Protein AF-A0A660QNM2-F1 (afdb_monomer_lite)

Structure (mmCIF, N/CA/C/O backbone):
data_AF-A0A660QNM2-F1
#
_entry.id   AF-A0A660QNM2-F1
#
loop_
_atom_site.group_PDB
_atom_site.id
_atom_site.type_symbol
_atom_site.label_atom_id
_atom_site.label_alt_id
_atom_site.label_comp_id
_atom_site.label_asym_id
_atom_site.label_entity_id
_atom_site.label_seq_id
_atom_site.pdbx_PDB_ins_code
_atom_site.Cartn_x
_atom_site.Cartn_y
_atom_site.Cartn_z
_atom_site.occupancy
_atom_site.B_iso_or_equiv
_atom_site.auth_seq_id
_atom_site.auth_comp_id
_atom_site.auth_asym_id
_atom_site.auth_atom_id
_atom_site.pdbx_PDB_model_num
ATOM 1 N N . ILE A 1 1 ? -17.660 -2.982 -2.032 1.00 45.81 1 ILE A N 1
ATOM 2 C CA . ILE A 1 1 ? -18.074 -4.398 -1.867 1.00 45.81 1 ILE A CA 1
ATOM 3 C C . ILE A 1 1 ? -18.982 -4.432 -0.630 1.00 45.81 1 ILE A C 1
ATOM 5 O O . ILE A 1 1 ? -18.980 -3.471 0.123 1.00 45.81 1 ILE A O 1
ATOM 9 N N . GLY A 1 2 ? -19.909 -5.387 -0.517 1.00 53.75 2 GLY A N 1
ATOM 10 C CA . GLY A 1 2 ? -21.224 -5.167 0.119 1.00 53.75 2 GLY A CA 1
ATOM 11 C C . GLY A 1 2 ? -21.308 -4.780 1.607 1.00 53.75 2 GLY A C 1
ATOM 12 O O . GLY A 1 2 ? -22.382 -4.350 1.989 1.00 53.75 2 GLY A O 1
ATOM 13 N N . ASN A 1 3 ? -20.237 -4.861 2.413 1.00 70.81 3 ASN A N 1
ATOM 14 C CA . ASN A 1 3 ? -20.219 -4.457 3.838 1.00 70.81 3 ASN A CA 1
ATOM 15 C C . ASN A 1 3 ? -18.893 -3.761 4.222 1.00 70.81 3 ASN A C 1
ATOM 17 O O . ASN A 1 3 ? -18.271 -4.074 5.240 1.00 70.81 3 ASN A O 1
ATOM 21 N N . ASP A 1 4 ? -18.396 -2.861 3.371 1.00 89.00 4 ASP A N 1
ATOM 22 C CA . ASP A 1 4 ? -17.167 -2.117 3.662 1.00 89.00 4 ASP A CA 1
ATOM 23 C C . ASP A 1 4 ? -17.429 -1.035 4.731 1.00 89.00 4 ASP A C 1
ATOM 25 O O . ASP A 1 4 ? -18.388 -0.267 4.637 1.00 89.00 4 ASP A O 1
ATOM 29 N N . PHE A 1 5 ? -16.544 -0.920 5.719 1.00 96.50 5 PHE A N 1
ATOM 30 C CA . PHE A 1 5 ? -16.591 0.147 6.715 1.00 96.50 5 PHE A CA 1
ATOM 31 C C . PHE A 1 5 ? -16.012 1.431 6.136 1.00 96.50 5 PHE A C 1
ATOM 33 O O . PHE A 1 5 ? -14.869 1.451 5.675 1.00 96.50 5 PHE A O 1
ATOM 40 N N . LYS A 1 6 ? -16.764 2.527 6.205 1.00 97.50 6 LYS A N 1
ATOM 41 C CA . LYS A 1 6 ? -16.318 3.835 5.727 1.00 97.50 6 LYS A CA 1
ATOM 42 C C . LYS A 1 6 ? -15.566 4.577 6.828 1.00 97.50 6 LYS A C 1
ATOM 44 O O . LYS A 1 6 ? -16.158 4.994 7.817 1.00 97.50 6 LYS A O 1
ATOM 49 N N . GLY A 1 7 ? -14.272 4.780 6.622 1.00 97.69 7 GLY A N 1
ATOM 50 C CA . GLY A 1 7 ? -13.380 5.513 7.510 1.00 97.69 7 GLY A CA 1
ATOM 51 C C . GLY A 1 7 ? -13.369 7.009 7.236 1.00 97.69 7 GLY A C 1
ATOM 52 O O . GLY A 1 7 ? -13.113 7.442 6.111 1.00 97.69 7 GLY A O 1
ATOM 53 N N . THR A 1 8 ? -13.573 7.787 8.295 1.00 98.00 8 THR A N 1
ATOM 54 C CA . THR A 1 8 ? -13.431 9.242 8.328 1.00 98.00 8 THR A CA 1
ATOM 55 C C . THR A 1 8 ? -12.187 9.620 9.127 1.00 98.00 8 THR A C 1
ATOM 57 O O . THR A 1 8 ? -12.132 9.378 10.332 1.00 98.00 8 THR A O 1
ATOM 60 N N . PHE A 1 9 ? -11.206 10.245 8.473 1.00 98.44 9 PHE A N 1
ATOM 61 C CA . PHE A 1 9 ? -9.985 10.730 9.121 1.00 98.44 9 PHE A CA 1
ATOM 62 C C . PHE A 1 9 ? -10.179 12.130 9.714 1.00 98.44 9 PHE A C 1
ATOM 64 O O . PHE A 1 9 ? -10.623 13.054 9.024 1.00 98.44 9 PHE A O 1
ATOM 71 N N . TYR A 1 10 ? -9.795 12.289 10.978 1.00 98.25 10 TYR A N 1
ATOM 72 C CA . TYR A 1 10 ? -9.769 13.551 11.705 1.00 98.25 10 TYR A CA 1
ATOM 73 C C . TYR A 1 10 ? -8.334 13.926 12.052 1.00 98.25 10 TYR A C 1
ATOM 75 O O . TYR A 1 10 ? -7.615 13.157 12.690 1.00 98.25 10 TYR A O 1
ATOM 83 N N . ASP A 1 11 ? -7.952 15.149 11.697 1.00 97.25 11 ASP A N 1
ATOM 84 C CA . ASP A 1 11 ? -6.675 15.722 12.094 1.00 97.25 11 ASP A CA 1
ATOM 85 C C . ASP A 1 11 ? -6.870 16.719 13.234 1.00 97.25 11 ASP A C 1
ATOM 87 O O . ASP A 1 11 ? -7.330 17.848 13.032 1.00 97.25 11 ASP A O 1
ATOM 91 N N . LEU A 1 12 ? -6.478 16.321 14.443 1.00 96.44 12 LEU A N 1
ATOM 92 C CA . LEU A 1 12 ? -6.658 17.146 15.633 1.00 96.44 12 LEU A CA 1
ATOM 93 C C . LEU A 1 12 ? -5.603 18.256 15.739 1.00 96.44 12 LEU A C 1
ATOM 95 O O . LEU A 1 12 ? -5.673 19.114 16.625 1.00 96.44 12 LEU A O 1
ATOM 99 N N . LYS A 1 13 ? -4.648 18.281 14.805 1.00 95.25 13 LYS A N 1
ATOM 100 C CA . LYS A 1 13 ? -3.662 19.349 14.627 1.00 95.25 13 LYS A CA 1
ATOM 101 C C . LYS A 1 13 ? -4.210 20.504 13.799 1.00 95.25 13 LYS A C 1
ATOM 103 O O . LYS A 1 13 ? -3.531 21.522 13.671 1.00 95.25 13 LYS A O 1
ATOM 108 N N . ARG A 1 14 ? -5.404 20.377 13.213 1.00 96.12 14 ARG A N 1
ATOM 109 C CA . ARG A 1 14 ? -6.020 21.394 12.353 1.00 96.12 14 ARG A CA 1
ATOM 110 C C . ARG A 1 14 ? -7.446 21.706 12.801 1.00 96.12 14 ARG A C 1
ATOM 112 O O . ARG A 1 14 ? -8.182 20.844 13.273 1.00 96.12 14 ARG A O 1
ATOM 119 N N . ARG A 1 15 ? -7.846 22.966 12.647 1.00 96.06 15 ARG A N 1
ATOM 120 C CA . ARG A 1 15 ? -9.242 23.409 12.763 1.00 96.06 15 ARG A CA 1
ATOM 121 C C . ARG A 1 15 ? -10.049 22.877 11.582 1.00 96.06 15 ARG A C 1
ATOM 123 O O . ARG A 1 15 ? -9.481 22.556 10.545 1.00 96.06 15 ARG A O 1
ATOM 130 N N . SER A 1 16 ? -11.372 22.884 11.690 1.00 96.00 16 SER A N 1
ATOM 131 C CA . SER A 1 16 ? -12.284 22.456 10.618 1.00 96.00 16 SER A CA 1
ATOM 132 C C . SER A 1 16 ? -12.054 23.142 9.262 1.00 96.00 16 SER A C 1
ATOM 134 O O . SER A 1 16 ? -12.320 22.544 8.227 1.00 96.00 16 SER A O 1
ATOM 136 N N . ASN A 1 17 ? -11.502 24.360 9.248 1.00 94.69 17 ASN A N 1
ATOM 137 C CA . ASN A 1 17 ? -11.120 25.083 8.028 1.00 94.69 17 ASN A CA 1
ATOM 138 C C . ASN A 1 17 ? -9.700 24.763 7.508 1.00 94.69 17 ASN A C 1
ATOM 140 O O . ASN A 1 17 ? -9.199 25.467 6.637 1.00 94.69 17 ASN A O 1
ATOM 144 N N . GLY A 1 18 ? -9.024 23.761 8.074 1.00 94.62 18 GLY A N 1
ATOM 145 C CA . GLY A 1 18 ? -7.679 23.322 7.689 1.00 94.62 18 GLY A CA 1
ATOM 146 C C . GLY A 1 18 ? -6.526 24.100 8.329 1.00 94.62 18 GLY A C 1
ATOM 147 O O . GLY A 1 18 ? -5.375 23.694 8.191 1.00 94.62 18 GLY A O 1
ATOM 148 N N . THR A 1 19 ? -6.789 25.187 9.062 1.00 94.88 19 THR A N 1
ATOM 149 C CA . THR A 1 19 ? -5.711 25.979 9.685 1.00 94.88 19 THR A CA 1
ATOM 150 C C . THR A 1 19 ? -5.117 25.277 10.908 1.00 94.88 19 THR A C 1
ATOM 152 O O . THR A 1 19 ? -5.825 24.590 11.646 1.00 94.88 19 THR A O 1
ATOM 155 N N . ARG A 1 20 ? -3.809 25.441 11.149 1.00 92.69 20 ARG A N 1
ATOM 156 C CA . ARG A 1 20 ? -3.091 24.754 12.236 1.00 92.69 20 ARG A CA 1
ATOM 157 C C . ARG A 1 20 ? -3.637 25.135 13.618 1.00 92.69 20 ARG A C 1
ATOM 159 O O . ARG A 1 20 ? -3.839 26.305 13.939 1.00 92.69 20 ARG A O 1
ATOM 166 N N . LEU A 1 21 ? -3.818 24.127 14.461 1.00 87.31 21 LEU A N 1
ATOM 167 C CA . LEU A 1 21 ? -4.203 24.213 15.863 1.00 87.31 21 LEU A CA 1
ATOM 168 C C . LEU A 1 21 ? -2.927 24.012 16.698 1.00 87.31 21 LEU A C 1
ATOM 170 O O . LEU A 1 21 ? -2.511 22.892 16.963 1.00 87.31 21 LEU A O 1
ATOM 174 N N . GLY A 1 22 ? -2.241 25.105 17.045 1.00 74.06 22 GLY A N 1
ATOM 175 C CA . GLY A 1 22 ? -0.913 25.073 17.686 1.00 74.06 22 GLY A CA 1
ATOM 176 C C . GLY A 1 22 ? -0.875 24.615 19.152 1.00 74.06 22 GLY A C 1
ATOM 177 O O . GLY A 1 22 ? 0.167 24.733 19.783 1.00 74.06 22 GLY A O 1
ATOM 178 N N . THR A 1 23 ? -1.993 24.147 19.713 1.00 76.81 23 THR A N 1
ATOM 179 C CA . THR A 1 23 ? -2.152 23.883 21.155 1.00 76.81 23 THR A CA 1
ATOM 180 C C . THR A 1 23 ? -2.656 22.475 21.485 1.00 76.81 23 THR A C 1
ATOM 182 O O . THR A 1 23 ? -2.923 22.188 22.651 1.00 76.81 23 THR A O 1
ATOM 185 N N . THR A 1 24 ? -2.824 21.588 20.498 1.00 89.06 24 THR A N 1
ATOM 186 C CA . THR A 1 24 ? -3.260 20.207 20.770 1.00 89.06 24 THR A CA 1
ATOM 187 C C . THR A 1 24 ? -2.120 19.388 21.375 1.00 89.06 24 THR A C 1
ATOM 189 O O . THR A 1 24 ? -0.986 19.447 20.906 1.00 89.06 24 THR A O 1
ATOM 192 N N . THR A 1 25 ? -2.439 18.605 22.405 1.00 93.94 25 THR A N 1
ATOM 193 C CA . THR A 1 25 ? -1.529 17.690 23.108 1.00 93.94 25 THR A CA 1
ATOM 194 C C . THR A 1 25 ? -2.119 16.273 23.153 1.00 93.94 25 THR A C 1
ATOM 196 O O . THR A 1 25 ? -3.341 16.135 23.002 1.00 93.94 25 THR A O 1
ATOM 199 N N . PRO A 1 26 ? -1.308 15.230 23.416 1.00 93.94 26 PRO A N 1
ATOM 200 C CA . PRO A 1 26 ? -1.796 13.868 23.653 1.00 93.94 26 PRO A CA 1
ATOM 201 C C . PRO A 1 26 ? -2.921 13.813 24.697 1.00 93.94 26 PRO A C 1
ATOM 203 O O . PRO A 1 26 ? -3.991 13.263 24.447 1.00 93.94 26 PRO A O 1
ATOM 206 N N . ASP A 1 27 ? -2.755 14.504 25.830 1.00 93.94 27 ASP A N 1
ATOM 207 C CA . ASP A 1 27 ? -3.776 14.556 26.883 1.00 93.94 27 ASP A CA 1
ATOM 208 C C . ASP A 1 27 ? -5.088 15.197 26.429 1.00 93.94 27 ASP A C 1
ATOM 210 O O . ASP A 1 27 ? -6.175 14.759 26.827 1.00 93.94 27 ASP A O 1
ATOM 214 N N . LYS A 1 28 ? -5.003 16.230 25.585 1.00 94.38 28 LYS A N 1
ATOM 215 C CA . LYS A 1 28 ? -6.186 16.855 24.999 1.00 94.38 28 LYS A CA 1
ATOM 216 C C . LYS A 1 28 ? -6.899 15.899 24.043 1.00 94.38 28 LYS A C 1
ATOM 218 O O . LYS A 1 28 ? -8.125 15.831 24.109 1.00 94.38 28 LYS A O 1
ATOM 223 N N . LEU A 1 29 ? -6.167 15.152 23.213 1.00 95.69 29 LEU A N 1
ATOM 224 C CA . LEU A 1 29 ? -6.761 14.128 22.350 1.00 95.69 29 LEU A CA 1
ATOM 225 C C . LEU A 1 29 ? -7.512 13.094 23.190 1.00 95.69 29 LEU A C 1
ATOM 227 O O . LEU A 1 29 ? -8.697 12.878 22.954 1.00 95.69 29 LEU A O 1
ATOM 231 N N . ILE A 1 30 ? -6.880 12.531 24.224 1.00 96.50 30 ILE A N 1
ATOM 232 C CA . ILE A 1 30 ? -7.523 11.546 25.108 1.00 96.50 30 ILE A CA 1
ATOM 233 C C . ILE A 1 30 ? -8.774 12.126 25.788 1.00 96.50 30 ILE A C 1
ATOM 235 O O . ILE A 1 30 ? -9.809 11.462 25.873 1.00 96.50 30 ILE A O 1
ATOM 239 N N . SER A 1 31 ? -8.723 13.388 26.230 1.00 95.94 31 SER A N 1
ATOM 240 C CA . SER A 1 31 ? -9.889 14.094 26.784 1.00 95.94 31 SER A CA 1
ATOM 241 C C . SER A 1 31 ? -11.030 14.226 25.770 1.00 95.94 31 SER A C 1
ATOM 243 O O . SER A 1 31 ? -12.198 14.031 26.113 1.00 95.94 31 SER A O 1
ATOM 245 N N . ASP A 1 32 ? -10.717 14.535 24.514 1.00 96.81 32 ASP A N 1
ATOM 246 C CA . ASP A 1 32 ? -11.721 14.695 23.466 1.00 96.81 32 ASP A CA 1
ATOM 247 C C . ASP A 1 32 ? -12.283 13.346 22.995 1.00 96.81 32 ASP A C 1
ATOM 249 O O . ASP A 1 32 ? -13.493 13.243 22.788 1.00 96.81 32 ASP A O 1
ATOM 253 N N . VAL A 1 33 ? -11.470 12.285 22.964 1.00 97.88 33 VAL A N 1
ATOM 254 C CA . VAL A 1 33 ? -11.936 10.904 22.745 1.00 97.88 33 VAL A CA 1
ATOM 255 C C . VAL A 1 33 ? -12.873 10.466 23.869 1.00 97.88 33 VAL A C 1
ATOM 257 O O . VAL A 1 33 ? -13.962 9.965 23.595 1.00 97.88 33 VAL A O 1
ATOM 260 N N . ARG A 1 34 ? -12.544 10.745 25.138 1.00 97.62 34 ARG A N 1
ATOM 261 C CA . ARG A 1 34 ? -13.457 10.495 26.267 1.00 97.62 34 ARG A CA 1
ATOM 262 C C . ARG A 1 34 ? -14.798 11.211 26.084 1.00 97.62 34 ARG A C 1
ATOM 264 O O . ARG A 1 34 ? -15.852 10.617 26.321 1.00 97.62 34 ARG A O 1
ATOM 271 N N . LYS A 1 35 ? -14.797 12.482 25.665 1.00 97.44 35 LYS A N 1
ATOM 272 C CA . LYS A 1 35 ? -16.035 13.241 25.387 1.00 97.44 35 LYS A CA 1
ATOM 273 C C . LYS A 1 35 ? -16.818 12.652 24.216 1.00 97.44 35 LYS A C 1
ATOM 275 O O . LYS A 1 35 ? -18.043 12.602 24.279 1.00 97.44 35 LYS A O 1
ATOM 280 N N . PHE A 1 36 ? -16.130 12.218 23.163 1.00 98.25 36 PHE A N 1
ATOM 281 C CA . PHE A 1 36 ? -16.743 11.555 22.015 1.00 98.25 36 PHE A CA 1
ATOM 282 C C . PHE A 1 36 ? -17.436 10.257 22.449 1.00 98.25 36 PHE A C 1
ATOM 284 O O . PHE A 1 36 ? -18.652 10.137 22.284 1.00 98.25 36 PHE A O 1
ATOM 291 N N . VAL A 1 37 ? -16.716 9.359 23.126 1.00 97.50 37 VAL A N 1
ATOM 292 C CA . VAL A 1 37 ? -17.244 8.075 23.612 1.00 97.50 37 VAL A CA 1
ATOM 293 C C . VAL A 1 37 ? -18.408 8.279 24.587 1.00 97.50 37 VAL A C 1
ATOM 295 O O . VAL A 1 37 ? -19.488 7.732 24.373 1.00 97.50 37 VAL A O 1
ATOM 298 N N . SER A 1 38 ? -18.247 9.133 25.606 1.00 96.19 38 SER A N 1
ATOM 299 C CA . SER A 1 38 ? -19.305 9.413 26.600 1.00 96.19 38 SER A CA 1
ATOM 300 C C . SER A 1 38 ? -20.541 10.108 26.023 1.00 96.19 38 SER A C 1
ATOM 302 O O . SER A 1 38 ? -21.614 10.043 26.617 1.00 96.19 38 SER A O 1
ATOM 304 N N . SER A 1 39 ? -20.429 10.745 24.854 1.00 96.69 39 SER A N 1
ATOM 305 C CA . SER A 1 39 ? -21.581 11.324 24.155 1.00 96.69 39 SER A CA 1
ATOM 306 C C . SER A 1 39 ? -22.415 10.306 23.370 1.00 96.69 39 SER A C 1
ATOM 308 O O . SER A 1 39 ? -23.419 10.700 22.773 1.00 96.69 39 SER A O 1
ATOM 310 N N . GLY A 1 40 ? -22.004 9.033 23.356 1.00 96.06 40 GLY A N 1
ATOM 311 C CA . GLY A 1 40 ? -22.559 8.010 22.473 1.00 96.06 40 GLY A CA 1
ATOM 312 C C . GLY A 1 40 ? -22.044 8.148 21.042 1.00 96.06 40 GLY A C 1
ATOM 313 O O . GLY A 1 40 ? -22.830 8.003 20.113 1.00 96.06 40 GLY A O 1
ATOM 314 N N . TRP A 1 41 ? -20.755 8.484 20.887 1.00 97.56 41 TRP A N 1
ATOM 315 C CA . TRP A 1 41 ? -20.051 8.561 19.599 1.00 97.56 41 TRP A CA 1
ATOM 316 C C . TRP A 1 41 ? -20.613 9.634 18.647 1.00 97.56 41 TRP A C 1
ATOM 318 O O . TRP A 1 41 ? -20.589 9.522 17.427 1.00 97.56 41 TRP A O 1
ATOM 328 N N . LYS A 1 42 ? -21.106 10.752 19.199 1.00 97.69 42 LYS A N 1
ATOM 329 C CA . LYS A 1 42 ? -21.613 11.867 18.386 1.00 97.69 42 LYS A CA 1
ATOM 330 C C . LYS A 1 42 ? -20.456 12.584 17.692 1.00 97.69 42 LYS A C 1
ATOM 332 O O . LYS A 1 42 ? -19.686 13.301 18.335 1.00 97.69 42 LYS A O 1
ATOM 337 N N . THR A 1 43 ? -20.392 12.486 16.365 1.00 96.62 43 THR A N 1
ATOM 338 C CA . THR A 1 43 ? -19.362 13.131 15.523 1.00 96.62 43 THR A CA 1
ATOM 339 C C . THR A 1 43 ? -19.304 14.655 15.680 1.00 96.62 43 THR A C 1
ATOM 341 O O . THR A 1 43 ? -18.255 15.262 15.465 1.00 96.62 43 THR A O 1
ATOM 344 N N . SER A 1 44 ? -20.373 15.289 16.176 1.00 97.25 44 SER A N 1
ATOM 345 C CA . SER A 1 44 ? -20.380 16.707 16.561 1.00 97.25 44 SER A CA 1
ATOM 346 C C . SER A 1 44 ? -19.361 17.057 17.659 1.00 97.25 44 SER A C 1
ATOM 348 O O . SER A 1 44 ? -19.073 18.230 17.868 1.00 97.25 44 SER A O 1
ATOM 350 N N . LYS A 1 45 ? -18.813 16.077 18.392 1.00 97.81 45 LYS A N 1
ATOM 351 C CA . LYS A 1 45 ? -17.709 16.296 19.346 1.00 97.81 45 LYS A CA 1
ATOM 352 C C . LYS A 1 45 ? -16.352 16.479 18.669 1.00 97.81 45 LYS A C 1
ATOM 354 O O . LYS A 1 45 ? -15.447 17.016 19.297 1.00 97.81 45 LYS A O 1
ATOM 359 N N . LEU A 1 46 ? -16.233 16.084 17.402 1.00 96.75 46 LEU A N 1
ATOM 360 C CA . LEU A 1 46 ? -15.020 16.212 16.594 1.00 96.75 46 LEU A CA 1
ATOM 361 C C . LEU A 1 46 ? -15.135 17.315 15.528 1.00 96.75 46 LEU A C 1
ATOM 363 O O . LEU A 1 46 ? -14.174 17.575 14.814 1.00 96.75 46 LEU A O 1
ATOM 367 N N . SER A 1 47 ? -16.277 18.007 15.424 1.00 96.31 47 SER A N 1
ATOM 368 C CA . SER A 1 47 ? -16.559 18.959 14.335 1.00 96.31 47 SER A CA 1
ATOM 369 C C . SER A 1 47 ? -15.681 20.213 14.329 1.00 96.31 47 SER A C 1
ATOM 371 O O . SER A 1 47 ? -15.660 20.941 13.339 1.00 96.31 47 SER A O 1
ATOM 373 N N . SER A 1 48 ? -14.982 20.504 15.428 1.00 94.69 48 SER A N 1
ATOM 374 C CA . SER A 1 48 ? -13.998 21.589 15.488 1.00 94.69 48 SER A CA 1
ATOM 375 C C . SER A 1 48 ? -12.690 21.250 14.775 1.00 94.69 48 SER A C 1
ATOM 377 O O . SER A 1 48 ? -11.921 22.162 14.466 1.00 94.69 48 SER A O 1
ATOM 379 N N . TYR A 1 49 ? -12.425 19.963 14.550 1.00 97.31 49 TYR A N 1
ATOM 380 C CA . TYR A 1 49 ? -11.208 19.474 13.918 1.00 97.31 49 TYR A CA 1
ATOM 381 C C . TYR A 1 49 ? -11.372 19.340 12.412 1.00 97.31 49 TYR A C 1
ATOM 383 O O . TYR A 1 49 ? -12.485 19.232 11.890 1.00 97.31 49 TYR A O 1
ATOM 391 N N . TYR A 1 50 ? -10.246 19.377 11.709 1.00 97.88 50 TYR A N 1
ATOM 392 C CA . TYR A 1 50 ? -10.230 19.090 10.285 1.00 97.88 50 TYR A CA 1
ATOM 393 C C . TYR A 1 50 ? -10.648 17.640 10.040 1.00 97.88 50 TYR A C 1
ATOM 395 O O . TYR A 1 50 ? -10.207 16.726 10.737 1.00 97.88 50 TYR A O 1
ATOM 403 N N . ARG A 1 51 ? -11.472 17.447 9.014 1.00 97.62 51 ARG A N 1
ATOM 404 C CA . ARG A 1 51 ? -11.894 16.144 8.515 1.00 97.62 51 ARG A CA 1
ATOM 405 C C . ARG A 1 51 ? -11.402 16.010 7.083 1.00 97.62 51 ARG A C 1
ATOM 407 O O . ARG A 1 51 ? -11.699 16.894 6.278 1.00 97.62 51 ARG A O 1
ATOM 414 N N . SER A 1 52 ? -10.700 14.923 6.768 1.00 97.25 52 SER A N 1
ATOM 415 C CA . SER A 1 52 ? -10.270 14.679 5.389 1.00 97.25 52 SER A CA 1
ATOM 416 C C . SER A 1 52 ? -11.475 14.581 4.455 1.00 97.25 52 SER A C 1
ATOM 418 O O . SER A 1 52 ? -12.535 14.066 4.821 1.00 97.25 52 SER A O 1
ATOM 420 N N . ILE A 1 53 ? -11.309 15.082 3.232 1.00 95.44 53 ILE A N 1
ATOM 421 C CA . ILE A 1 53 ? -12.289 14.891 2.157 1.00 95.44 53 ILE A CA 1
ATOM 422 C C . ILE A 1 53 ? -12.251 13.461 1.606 1.00 95.44 53 ILE A C 1
ATOM 424 O O . ILE A 1 53 ? -13.241 12.986 1.047 1.00 95.44 53 ILE A O 1
ATOM 428 N N . ASN A 1 54 ? -11.117 12.775 1.763 1.00 96.62 54 ASN A N 1
ATOM 429 C CA . ASN A 1 54 ? -10.948 11.399 1.332 1.00 96.62 54 ASN A CA 1
ATOM 430 C C . ASN A 1 54 ? -11.485 10.462 2.413 1.00 96.62 54 ASN A C 1
ATOM 432 O O . ASN A 1 54 ? -11.342 10.716 3.607 1.00 96.62 54 ASN A O 1
ATOM 436 N N . ASN A 1 55 ? -12.086 9.359 1.981 1.00 93.81 55 ASN A N 1
ATOM 437 C CA . ASN A 1 55 ? -12.499 8.277 2.866 1.00 93.81 55 ASN A CA 1
ATOM 438 C C . ASN A 1 55 ? -11.712 7.025 2.490 1.00 93.81 55 ASN A C 1
ATOM 440 O O . ASN A 1 55 ? -11.423 6.813 1.310 1.00 93.81 55 ASN A O 1
ATOM 444 N N . LEU A 1 56 ? -11.413 6.195 3.483 1.00 93.88 56 LEU A N 1
ATOM 445 C CA . LEU A 1 56 ? -10.842 4.870 3.280 1.00 93.88 56 LEU A CA 1
ATOM 446 C C . LEU A 1 56 ? -11.909 3.833 3.604 1.00 93.88 56 LEU A C 1
ATOM 448 O O . LEU A 1 56 ? -12.587 3.954 4.619 1.00 93.88 56 LEU A O 1
ATOM 452 N N . TYR A 1 57 ? -12.061 2.828 2.753 1.00 94.69 57 TYR A N 1
ATOM 453 C CA . TYR A 1 57 ? -12.979 1.723 2.998 1.00 94.69 57 TYR A CA 1
ATOM 454 C C . TYR A 1 57 ? -12.190 0.525 3.515 1.00 94.69 57 TYR A C 1
ATOM 456 O O . TYR A 1 57 ? -11.189 0.143 2.908 1.00 94.69 57 TYR A O 1
ATOM 464 N N . ALA A 1 58 ? -12.618 -0.037 4.641 1.00 94.06 58 ALA A N 1
ATOM 465 C CA . ALA A 1 58 ? -11.946 -1.146 5.301 1.00 94.06 58 ALA A CA 1
ATOM 466 C C . ALA A 1 58 ? -12.876 -2.355 5.408 1.00 94.06 58 ALA A C 1
ATOM 468 O O . ALA A 1 58 ? -14.044 -2.232 5.764 1.00 94.06 58 ALA A O 1
ATOM 469 N N . THR A 1 59 ? -12.337 -3.535 5.125 1.00 93.88 59 THR A N 1
ATOM 470 C CA . THR A 1 59 ? -13.029 -4.813 5.339 1.00 93.88 59 THR A CA 1
ATOM 471 C C . THR A 1 59 ? -12.491 -5.570 6.541 1.00 93.88 59 THR A C 1
ATOM 473 O O . THR A 1 59 ? -13.101 -6.541 6.954 1.00 93.88 59 THR A O 1
ATOM 476 N N . HIS A 1 60 ? -11.361 -5.137 7.099 1.00 94.00 60 HIS A N 1
ATOM 477 C CA . HIS A 1 60 ? -10.691 -5.712 8.260 1.00 94.00 60 HIS A CA 1
ATOM 478 C C . HIS A 1 60 ? -9.958 -4.596 9.014 1.00 94.00 60 HIS A C 1
ATOM 480 O O . HIS A 1 60 ? -9.654 -3.547 8.443 1.00 94.00 60 HIS A O 1
ATOM 486 N N . PHE A 1 61 ? -9.640 -4.837 10.285 1.00 94.75 61 PHE A N 1
ATOM 487 C CA . PHE A 1 61 ? -8.927 -3.882 11.136 1.00 94.75 61 PHE A CA 1
ATOM 488 C C . PHE A 1 61 ? -7.685 -4.550 11.711 1.00 94.75 61 PHE A C 1
ATOM 490 O O . PHE A 1 61 ? -7.695 -5.029 12.839 1.00 94.75 61 PHE A O 1
ATOM 497 N N . THR A 1 62 ? -6.629 -4.691 10.911 1.00 92.38 62 THR A N 1
ATOM 498 C CA . THR A 1 62 ? -5.343 -5.234 11.373 1.00 92.38 62 THR A CA 1
ATOM 499 C C . THR A 1 62 ? -4.209 -4.627 10.566 1.00 92.38 62 THR A C 1
ATOM 501 O O . THR A 1 62 ? -4.118 -4.866 9.366 1.00 92.38 62 THR A O 1
ATOM 504 N N . THR A 1 63 ? -3.344 -3.850 11.213 1.00 88.44 63 THR A N 1
ATOM 505 C CA . THR A 1 63 ? -2.205 -3.193 10.550 1.00 88.44 63 THR A CA 1
ATOM 506 C C . THR A 1 63 ? -0.872 -3.888 10.798 1.00 88.44 63 THR A C 1
ATOM 508 O O . THR A 1 63 ? 0.061 -3.687 10.026 1.00 88.44 63 THR A O 1
ATOM 511 N N . GLY A 1 64 ? -0.757 -4.674 11.875 1.00 84.94 64 GLY A N 1
ATOM 512 C CA . GLY A 1 64 ? 0.550 -4.968 12.469 1.00 84.94 64 GLY A CA 1
ATOM 513 C C . GLY A 1 64 ? 1.172 -3.697 13.058 1.00 84.94 64 GLY A C 1
ATOM 514 O O . GLY A 1 64 ? 0.450 -2.734 13.336 1.00 84.94 64 GLY A O 1
ATOM 515 N N . VAL A 1 65 ? 2.489 -3.676 13.252 1.00 86.88 65 VAL A N 1
ATOM 516 C CA . VAL A 1 65 ? 3.209 -2.489 13.735 1.00 86.88 65 VAL A CA 1
ATOM 517 C C . VAL A 1 65 ? 3.780 -1.729 12.535 1.00 86.88 65 VAL A C 1
ATOM 519 O O . VAL A 1 65 ? 4.633 -2.235 11.806 1.00 86.88 65 VAL A O 1
ATOM 522 N N . ILE A 1 66 ? 3.282 -0.515 12.303 1.00 88.25 66 ILE A N 1
ATOM 523 C CA . ILE A 1 66 ? 3.634 0.327 11.147 1.00 88.25 66 ILE A CA 1
ATOM 524 C C . ILE A 1 66 ? 3.973 1.749 11.595 1.00 88.25 66 ILE A C 1
ATOM 526 O O . ILE A 1 66 ? 3.521 2.158 12.656 1.00 88.25 66 ILE A O 1
ATOM 530 N N . PRO A 1 67 ? 4.699 2.556 10.807 1.00 89.25 67 PRO A N 1
ATOM 531 C CA . PRO A 1 67 ? 4.823 3.979 11.100 1.00 89.25 67 PRO A CA 1
ATOM 532 C C . PRO A 1 67 ? 3.463 4.681 11.108 1.00 89.25 67 PRO A C 1
ATOM 534 O O . PRO A 1 67 ? 2.680 4.571 10.162 1.00 89.25 67 PRO A O 1
ATOM 537 N N . SER A 1 68 ? 3.202 5.460 12.151 1.00 92.38 68 SER A N 1
ATOM 538 C CA . SER A 1 68 ? 1.938 6.177 12.352 1.00 92.38 68 SER A CA 1
ATOM 539 C C . SER A 1 68 ? 1.586 7.148 11.216 1.00 92.38 68 SER A C 1
ATOM 541 O O . SER A 1 68 ? 0.411 7.362 10.910 1.00 92.38 68 SER A O 1
ATOM 543 N N . VAL A 1 69 ? 2.594 7.692 10.522 1.00 92.38 69 VAL A N 1
ATOM 544 C CA . VAL A 1 69 ? 2.422 8.577 9.355 1.00 92.38 69 VAL A CA 1
ATOM 545 C C . VAL A 1 69 ? 1.707 7.901 8.179 1.00 92.38 69 VAL A C 1
ATOM 547 O O . VAL A 1 69 ? 1.140 8.575 7.321 1.00 92.38 69 VAL A O 1
ATOM 550 N N . HIS A 1 70 ? 1.651 6.570 8.140 1.00 92.06 70 HIS A N 1
ATOM 551 C CA . HIS A 1 70 ? 0.924 5.871 7.085 1.00 92.06 70 HIS A CA 1
ATOM 552 C C . HIS A 1 70 ? -0.572 6.182 7.100 1.00 92.06 70 HIS A C 1
ATOM 554 O O . HIS A 1 70 ? -1.174 6.253 6.029 1.00 92.06 70 HIS A O 1
ATOM 560 N N . ALA A 1 71 ? -1.163 6.429 8.275 1.00 93.94 71 ALA A N 1
ATOM 561 C CA . ALA A 1 71 ? -2.572 6.787 8.383 1.00 93.94 71 ALA A CA 1
ATOM 562 C C . ALA A 1 71 ? -2.905 8.065 7.585 1.00 93.94 71 ALA A C 1
ATOM 564 O O . ALA A 1 71 ? -3.677 7.963 6.634 1.00 93.94 71 ALA A O 1
ATOM 565 N N . PRO A 1 72 ? -2.319 9.251 7.846 1.00 94.81 72 PRO A N 1
ATOM 566 C CA . PRO A 1 72 ? -2.600 10.423 7.016 1.00 94.81 72 PRO A CA 1
ATOM 567 C C . PRO A 1 72 ? -2.270 10.204 5.528 1.00 94.81 72 PRO A C 1
ATOM 569 O O . PRO A 1 72 ? -3.038 10.635 4.666 1.00 94.81 72 PRO A O 1
ATOM 572 N N . MET A 1 73 ? -1.204 9.464 5.203 1.00 92.94 73 MET A N 1
ATOM 573 C CA . MET A 1 73 ? -0.815 9.202 3.812 1.00 92.94 73 MET A CA 1
ATOM 574 C C . MET A 1 73 ? -1.874 8.434 3.008 1.00 92.94 73 MET A C 1
ATOM 576 O O . MET A 1 73 ? -2.145 8.807 1.865 1.00 92.94 73 MET A O 1
ATOM 580 N N . VAL A 1 74 ? -2.505 7.397 3.575 1.00 93.19 74 VAL A N 1
ATOM 581 C CA . VAL A 1 74 ? -3.557 6.638 2.862 1.00 93.19 74 VAL A CA 1
ATOM 582 C C . VAL A 1 74 ? -4.836 7.457 2.665 1.00 93.19 74 VAL A C 1
ATOM 584 O O . VAL A 1 74 ? -5.570 7.239 1.702 1.00 93.19 74 VAL A O 1
ATOM 587 N N . PHE A 1 75 ? -5.054 8.468 3.509 1.00 95.88 75 PHE A N 1
ATOM 588 C CA . PHE A 1 75 ? -6.091 9.488 3.332 1.00 95.88 75 PHE A CA 1
ATOM 589 C C . PHE A 1 75 ? -5.645 10.663 2.439 1.00 95.88 75 PHE A C 1
ATOM 591 O O . PHE A 1 75 ? -6.403 11.614 2.247 1.00 95.88 75 PHE A O 1
ATOM 598 N N . LYS A 1 76 ? -4.447 10.587 1.838 1.00 94.56 76 LYS A N 1
ATOM 599 C CA . LYS A 1 76 ? -3.832 11.624 0.987 1.00 94.56 76 LYS A CA 1
ATOM 600 C C . LYS A 1 76 ? -3.700 12.979 1.690 1.00 94.56 76 LYS A C 1
ATOM 602 O O . LYS A 1 76 ? -3.816 14.027 1.057 1.00 94.56 76 LYS A O 1
ATOM 607 N N . GLU A 1 77 ? -3.478 12.952 2.998 1.00 94.31 77 GLU A N 1
ATOM 608 C CA . GLU A 1 77 ? -3.230 14.135 3.810 1.00 94.31 77 GLU A CA 1
ATOM 609 C C . GLU A 1 77 ? -1.724 14.351 3.970 1.00 94.31 77 GLU A C 1
ATOM 611 O O . GLU A 1 77 ? -0.991 13.440 4.352 1.00 94.31 77 GLU A O 1
ATOM 616 N N . ASP A 1 78 ? -1.270 15.575 3.704 1.00 90.75 78 ASP A N 1
ATOM 617 C CA . ASP A 1 78 ? 0.117 15.989 3.926 1.00 90.75 78 ASP A CA 1
ATOM 618 C C . ASP A 1 78 ? 0.268 16.524 5.355 1.00 90.75 78 ASP A C 1
ATOM 620 O O . ASP A 1 78 ? 0.209 17.724 5.632 1.00 90.75 78 ASP A O 1
ATOM 624 N N . THR A 1 79 ? 0.320 15.596 6.306 1.00 92.00 79 THR A N 1
ATOM 625 C CA . THR A 1 79 ? 0.501 15.896 7.723 1.00 92.00 79 THR A CA 1
ATOM 626 C C . THR A 1 79 ? 1.230 14.750 8.407 1.00 92.00 79 THR A C 1
ATOM 628 O O . THR A 1 79 ? 1.153 13.606 7.960 1.00 92.00 79 THR A O 1
ATOM 631 N N . GLY A 1 80 ? 1.942 15.040 9.492 1.00 91.62 80 GLY A N 1
ATOM 632 C CA . GLY A 1 80 ? 2.679 13.999 10.191 1.00 91.62 80 GLY A CA 1
ATOM 633 C C . GLY A 1 80 ? 1.808 13.083 11.050 1.00 91.62 80 GLY A C 1
ATOM 634 O O . GLY A 1 80 ? 0.610 13.314 11.259 1.00 91.62 80 GLY A O 1
ATOM 635 N N . GLY A 1 81 ? 2.446 12.016 11.529 1.00 93.62 81 GLY A N 1
ATOM 636 C CA . GLY A 1 81 ? 1.807 10.818 12.074 1.00 93.62 81 GLY A CA 1
ATOM 637 C C . GLY A 1 81 ? 1.227 10.912 13.481 1.00 93.62 81 GLY A C 1
ATOM 638 O O . GLY A 1 81 ? 0.836 9.886 14.004 1.00 93.62 81 GLY A O 1
ATOM 639 N N . TRP A 1 82 ? 1.119 12.087 14.098 1.00 94.38 82 TRP A N 1
ATOM 640 C CA . TRP A 1 82 ? 0.619 12.226 15.473 1.00 94.38 82 TRP A CA 1
ATOM 641 C C . TRP A 1 82 ? -0.735 12.943 15.536 1.00 94.38 82 TRP A C 1
ATOM 643 O O . TRP A 1 82 ? -1.123 13.657 14.602 1.00 94.38 82 TRP A O 1
ATOM 653 N N . LEU A 1 83 ? -1.442 12.797 16.660 1.00 96.44 83 LEU A N 1
ATOM 654 C CA . LEU A 1 83 ? -2.716 13.462 16.963 1.00 96.44 83 LEU A CA 1
ATOM 655 C C . LEU A 1 83 ? -3.771 13.336 15.855 1.00 96.44 83 LEU A C 1
ATOM 657 O O . LEU A 1 83 ? -4.305 14.336 15.356 1.00 96.44 83 LEU A O 1
ATOM 661 N N . TRP A 1 84 ? -4.087 12.104 15.475 1.00 97.31 84 TRP A N 1
ATOM 662 C CA . TRP A 1 84 ? -5.148 11.813 14.515 1.00 97.31 84 TRP A CA 1
ATOM 663 C C . TRP A 1 84 ? -6.099 10.739 15.038 1.00 97.31 84 TRP A C 1
ATOM 665 O O . TRP A 1 84 ? -5.759 9.940 15.908 1.00 97.31 84 TRP A O 1
ATOM 675 N N . LEU A 1 85 ? -7.317 10.745 14.499 1.00 98.19 85 LEU A N 1
ATOM 676 C CA . LEU A 1 85 ? -8.326 9.714 14.729 1.00 98.19 85 LEU A CA 1
ATOM 677 C C . LEU A 1 85 ? -8.886 9.253 13.388 1.00 98.19 85 LEU A C 1
ATOM 679 O O . LEU A 1 85 ? -9.046 10.057 12.471 1.00 98.19 85 LEU A O 1
ATOM 683 N N . VAL A 1 86 ? -9.266 7.985 13.298 1.00 98.31 86 VAL A N 1
ATOM 684 C CA . VAL A 1 86 ? -10.114 7.484 12.219 1.00 98.31 86 VAL A CA 1
ATOM 685 C C . VAL A 1 86 ? -11.347 6.837 12.820 1.00 98.31 86 VAL A C 1
ATOM 687 O O . VAL A 1 86 ? -11.241 5.923 13.636 1.00 98.31 86 VAL A O 1
ATOM 690 N N . HIS A 1 87 ? -12.513 7.328 12.411 1.00 98.50 87 HIS A N 1
ATOM 691 C CA . HIS A 1 87 ? -13.808 6.781 12.788 1.00 98.50 87 HIS A CA 1
ATOM 692 C C . HIS A 1 87 ? -14.387 5.997 11.615 1.00 98.50 87 HIS A C 1
ATOM 694 O O . HIS A 1 87 ? -14.683 6.585 10.574 1.00 98.50 87 HIS A O 1
ATOM 700 N N . TYR A 1 88 ? -14.502 4.684 11.767 1.00 98.44 88 TYR A N 1
ATOM 701 C CA . TYR A 1 88 ? -15.098 3.792 10.783 1.00 98.44 88 TYR A CA 1
ATOM 702 C C . TYR A 1 88 ? -16.535 3.477 11.159 1.00 98.44 88 TYR A C 1
ATOM 704 O O . TYR A 1 88 ? -16.782 3.061 12.284 1.00 98.44 88 TYR A O 1
ATOM 712 N N . GLU A 1 89 ? -17.445 3.614 10.202 1.00 98.19 89 GLU A N 1
ATOM 713 C CA . GLU A 1 89 ? -18.868 3.297 10.348 1.00 98.19 89 GLU A CA 1
ATOM 714 C C . GLU A 1 89 ? -19.251 2.243 9.301 1.00 98.19 89 GLU A C 1
ATOM 716 O O . GLU A 1 89 ? -18.872 2.355 8.129 1.00 98.19 89 GLU A O 1
ATOM 721 N N . GLY A 1 90 ? -19.976 1.208 9.714 1.00 96.62 90 GLY A N 1
ATOM 722 C CA . GLY A 1 90 ? -20.394 0.114 8.845 1.00 96.62 90 GLY A CA 1
ATOM 723 C C . GLY A 1 90 ? -21.420 -0.794 9.513 1.00 96.62 90 GLY A C 1
ATOM 724 O O . GLY A 1 90 ? -21.968 -0.471 10.567 1.00 96.62 90 GLY A O 1
ATOM 725 N N . GLN A 1 91 ? -21.676 -1.939 8.886 1.00 95.88 91 GLN A N 1
ATOM 726 C CA . GLN A 1 91 ? -22.605 -2.942 9.396 1.00 95.88 91 GLN A CA 1
ATOM 727 C C . GLN A 1 91 ? -21.878 -4.240 9.728 1.00 95.88 91 GLN A C 1
ATOM 729 O O . GLN A 1 91 ? -20.956 -4.670 9.034 1.00 95.88 91 GLN A O 1
ATOM 734 N N . LEU A 1 92 ? -22.328 -4.861 10.808 1.00 96.62 92 LEU A N 1
ATOM 735 C CA . LEU A 1 92 ? -21.901 -6.155 11.296 1.00 96.62 92 LEU A CA 1
ATOM 736 C C . LEU A 1 92 ? -23.058 -7.133 11.103 1.00 96.62 92 LEU A C 1
ATOM 738 O O . LEU A 1 92 ? -24.100 -7.007 11.743 1.00 96.62 92 LEU A O 1
ATOM 742 N N . VAL A 1 93 ? -22.870 -8.109 10.224 1.00 95.81 93 VAL A N 1
ATOM 743 C CA . VAL A 1 93 ? -23.880 -9.120 9.903 1.00 95.81 93 VAL A CA 1
ATOM 744 C C . VAL A 1 93 ? -23.195 -10.446 9.599 1.00 95.81 93 VAL A C 1
ATOM 746 O O . VAL A 1 93 ? -22.028 -10.472 9.210 1.00 95.81 93 VAL A O 1
ATOM 749 N N . HIS A 1 94 ? -23.906 -11.550 9.779 1.00 95.31 94 HIS A N 1
ATOM 750 C CA . HIS A 1 94 ? -23.436 -12.883 9.429 1.00 95.31 94 HIS A CA 1
ATOM 751 C C . HIS A 1 94 ? -24.595 -13.689 8.827 1.00 95.31 94 HIS A C 1
ATOM 753 O O . HIS A 1 94 ? -25.745 -13.497 9.221 1.00 95.31 94 HIS A O 1
ATOM 759 N N . MET A 1 95 ? -24.312 -14.565 7.857 1.00 92.31 95 MET A N 1
ATOM 760 C CA . MET A 1 95 ? -25.340 -15.399 7.207 1.00 92.31 95 MET A CA 1
ATOM 761 C C . MET A 1 95 ? -26.062 -16.317 8.191 1.00 92.31 95 MET A C 1
ATOM 763 O O . MET A 1 95 ? -27.253 -16.569 8.052 1.00 92.31 95 MET A O 1
ATOM 767 N N . GLU A 1 96 ? -25.321 -16.821 9.170 1.00 93.94 96 GLU A N 1
ATOM 768 C CA . GLU A 1 96 ? -25.802 -17.747 10.189 1.00 93.94 96 GLU A CA 1
ATOM 769 C C . GLU A 1 96 ? -25.826 -17.067 11.557 1.00 93.94 96 GLU A C 1
ATOM 771 O O . GLU A 1 96 ? -25.089 -16.107 11.795 1.00 93.94 96 GLU A O 1
ATOM 776 N N . GLY A 1 97 ? -26.640 -17.593 12.470 1.00 96.06 97 GLY A N 1
ATOM 777 C CA . GLY A 1 97 ? -26.652 -17.134 13.853 1.00 96.06 97 GLY A CA 1
ATOM 778 C C . GLY A 1 97 ? -25.304 -17.429 14.502 1.00 96.06 97 GLY A C 1
ATOM 779 O O . GLY A 1 97 ? -24.803 -18.549 14.409 1.00 96.06 97 GLY A O 1
ATOM 780 N N . ILE A 1 98 ? -24.701 -16.428 15.138 1.00 97.62 98 ILE A N 1
ATOM 781 C CA . ILE A 1 98 ? -23.361 -16.556 15.715 1.00 97.62 98 ILE A CA 1
ATOM 782 C C . ILE A 1 98 ? -23.258 -15.776 17.020 1.00 97.62 98 ILE A C 1
ATOM 784 O O . ILE A 1 98 ? -23.686 -14.625 17.104 1.00 97.62 98 ILE A O 1
ATOM 788 N N . THR A 1 99 ? -22.635 -16.392 18.026 1.00 98.25 99 THR A N 1
ATOM 789 C CA . THR A 1 99 ? -22.192 -15.696 19.237 1.00 98.25 99 THR A CA 1
ATOM 790 C C . THR A 1 99 ? -20.674 -15.652 19.258 1.00 98.25 99 THR A C 1
ATOM 792 O O . THR A 1 99 ? -20.003 -16.682 19.190 1.00 98.25 99 THR A O 1
ATOM 795 N N . PHE A 1 100 ? -20.120 -14.449 19.335 1.00 97.56 100 PHE A N 1
ATOM 796 C CA . PHE A 1 100 ? -18.684 -14.213 19.251 1.00 97.56 100 PHE A CA 1
ATOM 797 C C . PHE A 1 100 ? -18.284 -13.005 20.104 1.00 97.56 100 PHE A C 1
ATOM 799 O O . PHE A 1 100 ? -19.136 -12.262 20.589 1.00 97.56 100 PHE A O 1
ATOM 806 N N . ARG A 1 101 ? -16.987 -12.795 20.307 1.00 96.38 101 ARG A N 1
ATOM 807 C CA . ARG A 1 101 ? -16.445 -11.574 20.906 1.00 96.38 101 ARG A CA 1
ATOM 808 C C . ARG A 1 101 ? -15.178 -11.144 20.195 1.00 96.38 101 ARG A C 1
ATOM 810 O O . ARG A 1 101 ? -14.472 -11.953 19.590 1.00 96.38 101 ARG A O 1
ATOM 817 N N . PHE A 1 102 ? -14.883 -9.859 20.303 1.00 96.31 102 PHE A N 1
ATOM 818 C CA . PHE A 1 102 ? -13.659 -9.306 19.755 1.00 96.31 102 PHE A CA 1
ATOM 819 C C . PHE A 1 102 ? -12.486 -9.481 20.709 1.00 96.31 102 PHE A C 1
ATOM 821 O O . PHE A 1 102 ? -12.614 -9.290 21.920 1.00 96.31 102 PHE A O 1
ATOM 828 N N . TRP A 1 103 ? -11.329 -9.771 20.133 1.00 94.50 103 TRP A N 1
ATOM 829 C CA . TRP A 1 103 ? -10.035 -9.522 20.748 1.00 94.50 103 TRP A CA 1
ATOM 830 C C . TRP A 1 103 ? -9.387 -8.365 20.016 1.00 94.50 103 TRP A C 1
ATOM 832 O O . TRP A 1 103 ? -9.520 -8.267 18.800 1.00 94.50 103 TRP A O 1
ATOM 842 N N . GLY A 1 104 ? -8.668 -7.501 20.715 1.00 94.12 104 GLY A N 1
ATOM 843 C CA . GLY A 1 104 ? -7.940 -6.461 20.011 1.00 94.12 104 GLY A CA 1
ATOM 844 C C . GLY A 1 104 ? -6.793 -5.848 20.772 1.00 94.12 104 GLY A C 1
ATOM 845 O O . GLY A 1 104 ? -6.604 -6.101 21.961 1.00 94.12 104 GLY A O 1
ATOM 846 N N . SER A 1 105 ? -6.038 -5.037 20.049 1.00 93.00 105 SER A N 1
ATOM 847 C CA . SER A 1 105 ? -4.932 -4.230 20.545 1.00 93.00 105 SER A CA 1
ATOM 848 C C . SER A 1 105 ? -4.907 -2.900 19.803 1.00 93.00 105 SER A C 1
ATOM 850 O O . SER A 1 105 ? -5.198 -2.849 18.611 1.00 93.00 105 SER A O 1
ATOM 852 N N . GLY A 1 106 ? -4.578 -1.830 20.516 1.00 94.06 106 GLY A N 1
ATOM 853 C CA . GLY A 1 106 ? -4.444 -0.484 19.985 1.00 94.06 106 GLY A CA 1
ATOM 854 C C . GLY A 1 106 ? -3.279 0.223 20.662 1.00 94.06 106 GLY A C 1
ATOM 855 O O . GLY A 1 106 ? -3.305 0.427 21.872 1.00 94.06 106 GLY A O 1
ATOM 856 N N . ASP A 1 107 ? -2.286 0.599 19.872 1.00 92.38 107 ASP A N 1
ATOM 857 C CA . ASP A 1 107 ? -1.195 1.498 20.241 1.00 92.38 107 ASP A CA 1
ATOM 858 C C . ASP A 1 107 ? -1.280 2.654 19.232 1.00 92.38 107 ASP A C 1
ATOM 860 O O . ASP A 1 107 ? -0.871 2.483 18.084 1.00 92.38 107 ASP A O 1
ATOM 864 N N . ASP A 1 108 ? -1.989 3.748 19.538 1.00 94.06 108 ASP A N 1
ATOM 865 C CA . ASP A 1 108 ? -2.495 4.114 20.878 1.00 94.06 108 ASP A CA 1
ATOM 866 C C . ASP A 1 108 ? -3.970 3.798 21.183 1.00 94.06 108 ASP A C 1
ATOM 868 O O . ASP A 1 108 ? -4.319 3.454 22.318 1.00 94.06 108 ASP A O 1
ATOM 872 N N . ILE A 1 109 ? -4.876 3.987 20.220 1.00 96.62 109 ILE A N 1
ATOM 873 C CA . ILE A 1 109 ? -6.328 3.983 20.465 1.00 96.62 109 ILE A CA 1
ATOM 874 C C . ILE A 1 109 ? -7.009 2.952 19.582 1.00 96.62 109 ILE A C 1
ATOM 876 O O . ILE A 1 109 ? -6.864 2.982 18.362 1.00 96.62 109 ILE A O 1
ATOM 880 N N . MET A 1 110 ? -7.831 2.102 20.201 1.00 96.88 110 MET A N 1
ATOM 881 C CA . MET A 1 110 ? -8.752 1.213 19.501 1.00 96.88 110 MET A CA 1
ATOM 882 C C . MET A 1 110 ? -10.007 0.963 20.341 1.00 96.88 110 MET A C 1
ATOM 884 O O . MET A 1 110 ? -9.930 0.421 21.443 1.00 96.88 110 MET A O 1
ATOM 888 N N . LEU A 1 111 ? -11.179 1.333 19.829 1.00 97.62 111 LEU A N 1
ATOM 889 C CA . LEU A 1 111 ? -12.472 1.028 20.449 1.00 97.62 111 LEU A CA 1
ATOM 890 C C . LEU A 1 111 ? -13.447 0.478 19.415 1.00 97.62 111 LEU A C 1
ATOM 892 O O . LEU A 1 111 ? -13.403 0.871 18.252 1.00 97.62 111 LEU A O 1
ATOM 896 N N . VAL A 1 112 ? -14.366 -0.375 19.866 1.00 98.25 112 VAL A N 1
ATOM 897 C CA . VAL A 1 112 ? -15.453 -0.914 19.042 1.00 98.25 112 VAL A CA 1
ATOM 898 C C . VAL A 1 112 ? -16.786 -0.675 19.730 1.00 98.25 112 VAL A C 1
ATOM 900 O O . VAL A 1 112 ? -16.946 -0.948 20.926 1.00 98.25 112 VAL A O 1
ATOM 903 N N . ARG A 1 113 ? -17.758 -0.198 18.958 1.00 97.81 113 ARG A N 1
ATOM 904 C CA . ARG A 1 113 ? -19.153 -0.042 19.357 1.00 97.81 113 ARG A CA 1
ATOM 905 C C . ARG A 1 113 ? -20.034 -0.854 18.421 1.00 97.81 113 ARG A C 1
ATOM 907 O O . ARG A 1 113 ? -19.837 -0.823 17.215 1.00 97.81 113 ARG A O 1
ATOM 914 N N . VAL A 1 114 ? -20.990 -1.581 18.986 1.00 98.19 114 VAL A N 1
ATOM 915 C CA . VAL A 1 114 ? -21.981 -2.369 18.247 1.00 98.19 114 VAL A CA 1
ATOM 916 C C . VAL A 1 114 ? -23.361 -2.025 18.780 1.00 98.19 114 VAL A C 1
ATOM 918 O O . VAL A 1 114 ? -23.578 -2.022 19.993 1.00 98.19 114 VAL A O 1
ATOM 921 N N . ASN A 1 115 ? -24.278 -1.697 17.871 1.00 97.31 115 ASN A N 1
ATOM 922 C CA . ASN A 1 115 ? -25.667 -1.339 18.150 1.00 97.31 115 ASN A CA 1
ATOM 923 C C . ASN A 1 115 ? -25.812 -0.376 19.342 1.00 97.31 115 ASN A C 1
ATOM 925 O O . ASN A 1 115 ? -26.527 -0.613 20.316 1.00 97.31 115 ASN A O 1
ATOM 929 N N . GLY A 1 116 ? -25.032 0.700 19.314 1.00 96.19 116 GLY A N 1
ATOM 930 C CA . GLY A 1 116 ? -25.104 1.731 20.333 1.00 96.19 116 GLY A CA 1
ATOM 931 C C . GLY A 1 116 ? -24.270 1.491 21.599 1.00 96.19 116 GLY A C 1
ATOM 932 O O . GLY A 1 116 ? -24.057 2.449 22.351 1.00 96.19 116 GLY A O 1
ATOM 933 N N . LYS A 1 117 ? -23.739 0.282 21.815 1.00 94.81 117 LYS A N 1
ATOM 934 C CA . LYS A 1 117 ? -22.983 -0.111 23.014 1.00 94.81 117 LYS A CA 1
ATOM 935 C C . LYS A 1 117 ? -21.495 -0.288 22.700 1.00 94.81 117 LYS A C 1
ATOM 937 O O . LYS A 1 117 ? -21.142 -1.004 21.771 1.00 94.81 117 LYS A O 1
ATOM 942 N N . THR A 1 118 ? -20.604 0.332 23.477 1.00 95.25 118 THR A N 1
ATOM 943 C CA . THR A 1 118 ? -19.169 -0.007 23.424 1.00 95.25 118 THR A CA 1
ATOM 944 C C . THR A 1 118 ? -19.005 -1.470 23.835 1.00 95.25 118 THR A C 1
ATOM 946 O O . THR A 1 118 ? -19.479 -1.840 24.903 1.00 95.25 118 THR A O 1
ATOM 949 N N . VAL A 1 119 ? -18.376 -2.289 22.995 1.00 95.69 119 VAL A N 1
ATOM 950 C CA . VAL A 1 119 ? -18.165 -3.733 23.226 1.00 95.69 119 VAL A CA 1
ATOM 951 C C . VAL A 1 119 ? -16.689 -4.093 23.397 1.00 95.69 119 VAL A C 1
ATOM 953 O O . VAL A 1 119 ? -16.379 -5.177 23.883 1.00 95.69 119 VAL A O 1
ATOM 956 N N . LEU A 1 120 ? -15.775 -3.193 23.024 1.00 95.62 120 LEU A N 1
ATOM 957 C CA . LEU A 1 120 ? -14.338 -3.344 23.235 1.00 95.62 120 LEU A CA 1
ATOM 958 C C . LEU A 1 120 ? -13.685 -1.971 23.440 1.00 95.62 120 LEU A C 1
ATOM 960 O O . LEU A 1 120 ? -13.932 -1.040 22.673 1.00 95.62 120 LEU A O 1
ATOM 964 N N . ASN A 1 121 ? -12.798 -1.872 24.431 1.00 95.00 121 ASN A N 1
ATOM 965 C CA . ASN A 1 121 ? -11.774 -0.832 24.499 1.00 95.00 121 ASN A CA 1
ATOM 966 C C . ASN A 1 121 ? -10.403 -1.506 24.592 1.00 95.00 121 ASN A C 1
ATOM 968 O O . ASN A 1 121 ? -10.055 -2.065 25.632 1.00 95.00 121 ASN A O 1
ATOM 972 N N . ALA A 1 122 ? -9.669 -1.452 23.485 1.00 94.00 122 ALA A N 1
ATOM 973 C CA . ALA A 1 122 ? -8.341 -2.016 23.301 1.00 94.00 122 ALA A CA 1
ATOM 974 C C . ALA A 1 122 ? -7.244 -0.956 23.196 1.00 94.00 122 ALA A C 1
ATOM 976 O O . ALA A 1 122 ? -6.136 -1.270 22.781 1.00 94.00 122 ALA A O 1
ATOM 977 N N . SER A 1 123 ? -7.543 0.284 23.588 1.00 94.50 123 SER A N 1
ATOM 978 C CA . SER A 1 123 ? -6.540 1.346 23.667 1.00 94.50 123 SER A CA 1
ATOM 979 C C . SER A 1 123 ? -5.430 0.973 24.655 1.00 94.50 123 SER A C 1
ATOM 981 O O . SER A 1 123 ? -5.670 0.257 25.632 1.00 94.50 123 SER A O 1
ATOM 983 N N . ARG A 1 124 ? -4.231 1.506 24.432 1.00 91.62 124 ARG A N 1
ATOM 984 C CA . ARG A 1 124 ? -3.039 1.247 25.239 1.00 91.62 124 ARG A CA 1
ATOM 985 C C . ARG A 1 124 ? -3.288 1.464 26.734 1.00 91.62 124 ARG A C 1
ATOM 987 O O . ARG A 1 124 ? -3.991 2.401 27.135 1.00 91.62 124 ARG A O 1
ATOM 994 N N . ASN A 1 125 ? -2.734 0.578 27.569 1.00 87.94 125 ASN A N 1
ATOM 995 C CA . ASN A 1 125 ? -2.888 0.653 29.022 1.00 87.94 125 ASN A CA 1
ATOM 996 C C . ASN A 1 125 ? -1.664 0.138 29.801 1.00 87.94 125 ASN A C 1
ATOM 998 O O . ASN A 1 125 ? -1.775 -0.787 30.604 1.00 87.94 125 ASN A O 1
ATOM 1002 N N . ASP A 1 126 ? -0.509 0.773 29.601 1.00 81.62 126 ASP A N 1
ATOM 1003 C CA . ASP A 1 126 ? 0.770 0.366 30.215 1.00 81.62 126 ASP A CA 1
ATOM 1004 C C . ASP A 1 126 ? 1.023 1.032 31.586 1.00 81.62 126 ASP A C 1
ATOM 1006 O O . ASP A 1 126 ? 2.156 1.139 32.054 1.00 81.62 126 ASP A O 1
ATOM 1010 N N . GLY A 1 127 ? -0.032 1.525 32.243 1.00 79.00 127 GLY A N 1
ATOM 1011 C CA . GLY A 1 127 ? 0.081 2.385 33.423 1.00 79.00 127 GLY A CA 1
ATOM 1012 C C . GLY A 1 127 ? 0.328 3.854 33.066 1.00 79.00 127 GLY A C 1
ATOM 1013 O O . GLY A 1 127 ? 0.363 4.235 31.900 1.00 79.00 127 GLY A O 1
ATOM 1014 N N . ALA A 1 128 ? 0.422 4.723 34.075 1.00 71.50 128 ALA A N 1
ATOM 1015 C CA . ALA A 1 128 ? 0.587 6.159 33.843 1.00 71.50 128 ALA A CA 1
ATOM 1016 C C . ALA A 1 128 ? 1.957 6.471 33.197 1.00 71.50 128 ALA A C 1
ATOM 1018 O O . ALA A 1 128 ? 2.961 5.926 33.655 1.00 71.50 128 ALA A O 1
ATOM 1019 N N . PRO A 1 129 ? 2.033 7.373 32.196 1.00 73.94 129 PRO A N 1
ATOM 1020 C CA . PRO A 1 129 ? 0.949 8.205 31.647 1.00 73.94 129 PRO A CA 1
ATOM 1021 C C . PRO A 1 129 ? 0.132 7.560 30.501 1.00 73.94 129 PRO A C 1
ATOM 1023 O O . PRO A 1 129 ? -0.855 8.151 30.053 1.00 73.94 129 PRO A O 1
ATOM 1026 N N . ASN A 1 130 ? 0.504 6.356 30.060 1.00 81.69 130 ASN A N 1
ATOM 1027 C CA . ASN A 1 130 ? -0.046 5.624 28.908 1.00 81.69 130 ASN A CA 1
ATOM 1028 C C . ASN A 1 130 ? -1.250 4.729 29.266 1.00 81.69 130 ASN A C 1
ATOM 1030 O O . ASN A 1 130 ? -1.484 3.689 28.651 1.00 81.69 130 ASN A O 1
ATOM 1034 N N . ASN A 1 131 ? -2.037 5.122 30.271 1.00 88.81 131 ASN A N 1
ATOM 1035 C CA . ASN A 1 131 ? -3.240 4.418 30.717 1.00 88.81 131 ASN A CA 1
ATOM 1036 C C . ASN A 1 131 ? -4.493 4.891 29.960 1.00 88.81 131 ASN A C 1
ATOM 1038 O O . ASN A 1 131 ? -5.501 5.283 30.558 1.00 88.81 131 ASN A O 1
ATOM 1042 N N . TYR A 1 132 ? -4.418 4.928 28.627 1.00 93.25 132 TYR A N 1
ATOM 1043 C CA . TYR A 1 132 ? -5.440 5.540 27.776 1.00 93.25 132 TYR A CA 1
ATOM 1044 C C . TYR A 1 132 ? -6.793 4.843 27.889 1.00 93.25 132 TYR A C 1
ATOM 1046 O O . TYR A 1 132 ? -7.804 5.535 28.026 1.00 93.25 132 TYR A O 1
ATOM 1054 N N . ALA A 1 133 ? -6.834 3.507 27.926 1.00 92.44 133 ALA A N 1
ATOM 1055 C CA . ALA A 1 133 ? -8.095 2.779 28.090 1.00 92.44 133 ALA A CA 1
ATOM 1056 C C . ALA A 1 133 ? -8.873 3.224 29.343 1.00 92.44 133 ALA A C 1
ATOM 1058 O O . ALA A 1 133 ? -10.044 3.606 29.242 1.00 92.44 133 ALA A O 1
ATOM 1059 N N . ASP A 1 134 ? -8.203 3.263 30.500 1.00 91.19 134 ASP A N 1
ATOM 1060 C CA . ASP A 1 134 ? -8.807 3.645 31.783 1.00 91.19 134 ASP A CA 1
ATOM 1061 C C . ASP A 1 134 ? -9.231 5.126 31.794 1.00 91.19 134 ASP A C 1
ATOM 1063 O O . ASP A 1 134 ? -10.231 5.502 32.407 1.00 91.19 134 ASP A O 1
ATOM 1067 N N . ARG A 1 135 ? -8.509 5.991 31.073 1.00 94.25 135 ARG A N 1
ATOM 1068 C CA . ARG A 1 135 ? -8.840 7.419 30.951 1.00 94.25 135 ARG A CA 1
ATOM 1069 C C . ARG A 1 135 ? -10.036 7.678 30.034 1.00 94.25 135 ARG A C 1
ATOM 1071 O O . ARG A 1 135 ? -10.797 8.613 30.300 1.00 94.25 135 ARG A O 1
ATOM 1078 N N . ILE A 1 136 ? -10.200 6.890 28.969 1.00 95.19 136 ILE A N 1
ATOM 1079 C CA . ILE A 1 136 ? -11.291 7.032 27.992 1.00 95.19 136 ILE A CA 1
ATOM 1080 C C . ILE A 1 136 ? -12.587 6.427 28.543 1.00 95.19 136 ILE A C 1
ATOM 1082 O O . ILE A 1 136 ? -13.636 7.072 28.490 1.00 95.19 136 ILE A O 1
ATOM 1086 N N . THR A 1 137 ? -12.522 5.220 29.111 1.00 91.50 137 THR A N 1
ATOM 1087 C CA . THR A 1 137 ? -13.683 4.512 29.668 1.00 91.50 137 THR A CA 1
ATOM 1088 C C . THR A 1 137 ? -13.393 3.990 31.084 1.00 91.50 137 THR A C 1
ATOM 1090 O O . THR A 1 137 ? -13.247 2.784 31.269 1.00 91.50 137 THR A O 1
ATOM 1093 N N . PRO A 1 138 ? -13.370 4.851 32.118 1.00 85.25 138 PRO A N 1
ATOM 1094 C CA . PRO A 1 138 ? -12.998 4.451 33.486 1.00 85.25 138 PRO A CA 1
ATOM 1095 C C . PRO A 1 138 ? -13.942 3.428 34.135 1.00 85.25 138 PRO A C 1
ATOM 1097 O O . PRO A 1 138 ? -13.606 2.833 35.153 1.00 85.25 138 PRO A O 1
ATOM 1100 N N . HIS A 1 139 ? -15.137 3.240 33.572 1.00 83.75 139 HIS A N 1
ATOM 1101 C CA . HIS A 1 139 ? -16.135 2.283 34.056 1.00 83.75 139 HIS A CA 1
ATOM 1102 C C . HIS A 1 139 ? -16.217 1.012 33.202 1.00 83.75 139 HIS A C 1
ATOM 1104 O O . HIS A 1 139 ? -16.971 0.104 33.543 1.00 83.75 139 HIS A O 1
ATOM 1110 N N . TRP A 1 140 ? -15.476 0.944 32.092 1.00 82.50 140 TRP A N 1
ATOM 1111 C CA . TRP A 1 140 ? -15.402 -0.265 31.279 1.00 82.50 140 TRP A CA 1
ATOM 1112 C C . TRP A 1 140 ? -14.577 -1.320 32.009 1.00 82.50 140 TRP A C 1
ATOM 1114 O O . TRP A 1 140 ? -13.469 -1.041 32.467 1.00 82.50 140 TRP A O 1
ATOM 1124 N N . GLN A 1 141 ? -15.105 -2.536 32.096 1.00 74.25 141 GLN A N 1
ATOM 1125 C CA . GLN A 1 141 ? -14.399 -3.663 32.686 1.00 74.25 141 GLN A CA 1
ATOM 1126 C C . GLN A 1 141 ? -14.175 -4.728 31.623 1.00 74.25 141 GLN A C 1
ATOM 1128 O O . GLN A 1 141 ? -15.112 -5.371 31.165 1.00 74.25 141 GLN A O 1
ATOM 1133 N N . THR A 1 142 ? -12.914 -4.936 31.255 1.00 69.12 142 THR A N 1
ATOM 1134 C CA . THR A 1 142 ? -12.508 -6.094 30.458 1.00 69.12 142 THR A CA 1
ATOM 1135 C C . THR A 1 142 ? -12.730 -7.369 31.283 1.00 69.12 142 THR A C 1
ATOM 1137 O O . THR A 1 142 ? -12.265 -7.423 32.430 1.00 69.12 142 THR A O 1
ATOM 1140 N N . PRO A 1 143 ? -13.380 -8.411 30.736 1.00 63.09 143 PRO A N 1
ATOM 1141 C CA . PRO A 1 143 ? -13.489 -9.708 31.396 1.00 63.09 143 PRO A CA 1
ATOM 1142 C C . PRO A 1 143 ? -12.107 -10.249 31.815 1.00 63.09 143 PRO A C 1
ATOM 1144 O O . PRO A 1 143 ? -11.191 -10.320 31.001 1.00 63.09 143 PRO A O 1
ATOM 1147 N N . VAL A 1 144 ? -11.962 -10.579 33.106 1.00 58.72 144 VAL A N 1
ATOM 1148 C CA . VAL A 1 144 ? -10.785 -11.143 33.811 1.00 58.72 144 VAL A CA 1
ATOM 1149 C C . VAL A 1 144 ? -9.420 -10.852 33.152 1.00 58.72 144 VAL A C 1
ATOM 1151 O O . VAL A 1 144 ? -8.826 -11.710 32.492 1.00 58.72 144 VAL A O 1
ATOM 1154 N N . LYS A 1 145 ? -8.885 -9.647 33.411 1.00 55.97 145 LYS A N 1
ATOM 1155 C CA . LYS A 1 145 ? -7.572 -9.147 32.942 1.00 55.97 145 LYS A CA 1
ATOM 1156 C C . LYS A 1 145 ? -6.439 -10.197 32.965 1.00 55.97 145 LYS A C 1
ATOM 1158 O O . LYS A 1 145 ? -5.680 -10.291 32.006 1.00 55.97 145 LYS A O 1
ATOM 1163 N N . SER A 1 146 ? -6.361 -11.042 34.000 1.00 54.38 146 SER A N 1
ATOM 1164 C CA . SER A 1 146 ? -5.279 -12.026 34.201 1.00 54.38 146 SER A CA 1
ATOM 1165 C C . SER A 1 146 ? -5.251 -13.212 33.224 1.00 54.38 146 SER A C 1
ATOM 1167 O O . SER A 1 146 ? -4.247 -13.919 33.171 1.00 54.38 146 SER A O 1
ATOM 1169 N N . THR A 1 147 ? -6.314 -13.454 32.447 1.00 61.69 147 THR A N 1
ATOM 1170 C CA . THR A 1 147 ? -6.379 -14.626 31.546 1.00 61.69 147 THR A CA 1
ATOM 1171 C C . THR A 1 147 ? -5.957 -14.295 30.112 1.00 61.69 147 THR A C 1
ATOM 1173 O O . THR A 1 147 ? -5.356 -15.136 29.440 1.00 61.69 147 THR A O 1
ATOM 1176 N N . PHE A 1 148 ? -6.231 -13.068 29.657 1.00 66.00 148 PHE A N 1
ATOM 1177 C CA . PHE A 1 148 ? -6.153 -12.690 28.240 1.00 66.00 148 PHE A CA 1
ATOM 1178 C C . PHE A 1 148 ? -5.040 -11.675 27.934 1.00 66.00 148 PHE A C 1
ATOM 1180 O O . PHE A 1 148 ? -4.372 -11.814 26.914 1.00 66.00 148 PHE A O 1
ATOM 1187 N N . GLN A 1 149 ? -4.724 -10.755 28.859 1.00 70.44 149 GLN A N 1
ATOM 1188 C CA . GLN A 1 149 ? -3.697 -9.705 28.678 1.00 70.44 149 GLN A CA 1
ATOM 1189 C C . GLN A 1 149 ? -2.237 -10.205 28.734 1.00 70.44 149 GLN A C 1
ATOM 1191 O O . GLN A 1 149 ? -1.317 -9.440 29.018 1.00 70.44 149 GLN A O 1
ATOM 1196 N N . LYS A 1 150 ? -2.015 -11.495 28.464 1.00 79.12 150 LYS A N 1
ATOM 1197 C CA . LYS A 1 150 ? -0.691 -12.133 28.376 1.00 79.12 150 LYS A CA 1
ATOM 1198 C C . LYS A 1 150 ? -0.242 -12.409 26.938 1.00 79.12 150 LYS A C 1
ATOM 1200 O O . LYS A 1 150 ? 0.922 -12.731 26.717 1.00 79.12 150 LYS A O 1
ATOM 1205 N N . TYR A 1 151 ? -1.161 -12.335 25.975 1.00 87.19 151 TYR A N 1
ATOM 1206 C CA . TYR A 1 151 ? -0.861 -12.533 24.560 1.00 87.19 151 TYR A CA 1
ATOM 1207 C C . TYR A 1 151 ? -0.652 -11.177 23.901 1.00 87.19 151 TYR A C 1
ATOM 1209 O O . TYR A 1 151 ? -1.529 -10.319 23.986 1.00 87.19 151 TYR A O 1
ATOM 1217 N N . VAL A 1 152 ? 0.499 -10.993 23.264 1.00 86.56 152 VAL A N 1
ATOM 1218 C CA . VAL A 1 152 ? 0.836 -9.762 22.541 1.00 86.56 152 VAL A CA 1
ATOM 1219 C C . VAL A 1 152 ? 0.288 -9.834 21.126 1.00 86.56 152 VAL A C 1
ATOM 1221 O O . VAL A 1 152 ? 0.271 -10.906 20.520 1.00 86.56 152 VAL A O 1
ATOM 1224 N N . LEU A 1 153 ? -0.192 -8.691 20.646 1.00 87.62 153 LEU A N 1
ATOM 1225 C CA . LEU A 1 153 ? -0.702 -8.510 19.299 1.00 87.62 153 LEU A CA 1
ATOM 1226 C C . LEU A 1 153 ? -0.225 -7.147 18.790 1.00 87.62 153 LEU A C 1
ATOM 1228 O O . LEU A 1 153 ? -0.769 -6.112 19.185 1.00 87.62 153 LEU A O 1
ATOM 1232 N N . GLY A 1 154 ? 0.803 -7.141 17.941 1.00 86.62 154 GLY A N 1
ATOM 1233 C CA . GLY A 1 154 ? 1.526 -5.917 17.605 1.00 86.62 154 GLY A CA 1
ATOM 1234 C C . GLY A 1 154 ? 2.437 -5.484 18.757 1.00 86.62 154 GLY A C 1
ATOM 1235 O O . GLY A 1 154 ? 3.200 -6.288 19.273 1.00 86.62 154 GLY A O 1
ATOM 1236 N N . SER A 1 155 ? 2.368 -4.221 19.178 1.00 84.62 155 SER A N 1
ATOM 1237 C CA . SER A 1 155 ? 3.240 -3.667 20.229 1.00 84.62 155 SER A CA 1
ATOM 1238 C C . SER A 1 155 ? 2.698 -3.779 21.657 1.00 84.62 155 SER A C 1
ATOM 1240 O O . SER A 1 155 ? 3.435 -3.494 22.600 1.00 84.62 155 SER A O 1
ATOM 1242 N N . VAL A 1 156 ? 1.439 -4.193 21.844 1.00 87.56 156 VAL A N 1
ATOM 1243 C CA . VAL A 1 156 ? 0.776 -4.223 23.160 1.00 87.56 156 VAL A CA 1
ATOM 1244 C C . VAL A 1 156 ? 0.059 -5.550 23.417 1.00 87.56 156 VAL A C 1
ATOM 1246 O O . VAL A 1 156 ? -0.235 -6.324 22.500 1.00 87.56 156 VAL A O 1
ATOM 1249 N N . SER A 1 157 ? -0.240 -5.830 24.688 1.00 87.88 157 SER A N 1
ATOM 1250 C CA . SER A 1 157 ? -1.069 -6.977 25.064 1.00 87.88 157 SER A CA 1
ATOM 1251 C C . SER A 1 157 ? -2.483 -6.848 24.502 1.00 87.88 157 SER A C 1
ATOM 1253 O O . SER A 1 157 ? -3.133 -5.810 24.631 1.00 87.88 157 SER A O 1
ATOM 1255 N N . SER A 1 158 ? -2.990 -7.942 23.946 1.00 89.38 158 SER A N 1
ATOM 1256 C CA . SER A 1 158 ? -4.383 -8.053 23.526 1.00 89.38 158 SER A CA 1
ATOM 1257 C C . SER A 1 158 ? -5.346 -7.983 24.715 1.00 89.38 158 SER A C 1
ATOM 1259 O O . SER A 1 158 ? -5.052 -8.404 25.838 1.00 89.38 158 SER A O 1
ATOM 1261 N N . VAL A 1 159 ? -6.535 -7.456 24.455 1.00 90.38 159 VAL A N 1
ATOM 1262 C CA . VAL A 1 159 ? -7.670 -7.429 25.376 1.00 90.38 159 VAL A CA 1
ATOM 1263 C C . VAL A 1 159 ? -8.889 -8.058 24.725 1.00 90.38 159 VAL A C 1
ATOM 1265 O O . VAL A 1 159 ? -8.960 -8.177 23.504 1.00 90.38 159 VAL A O 1
ATOM 1268 N N . VAL A 1 160 ? -9.871 -8.422 25.543 1.00 92.38 160 VAL A N 1
ATOM 1269 C CA . VAL A 1 160 ? -11.091 -9.082 25.087 1.00 92.38 160 VAL A CA 1
ATOM 1270 C C . VAL A 1 160 ? -12.335 -8.255 25.397 1.00 92.38 160 VAL A C 1
ATOM 1272 O O . VAL A 1 160 ? -12.419 -7.594 26.432 1.00 92.38 160 VAL A O 1
ATOM 1275 N N . GLY A 1 161 ? -13.289 -8.270 24.475 1.00 93.44 161 GLY A N 1
ATOM 1276 C CA . GLY A 1 161 ? -14.548 -7.549 24.577 1.00 93.44 161 GLY A CA 1
ATOM 1277 C C . GLY A 1 161 ? -15.690 -8.368 25.174 1.00 93.44 161 GLY A C 1
ATOM 1278 O O . GLY A 1 161 ? -15.524 -9.509 25.618 1.00 93.44 161 GLY A O 1
ATOM 1279 N N . ASP A 1 162 ? -16.869 -7.758 25.139 1.00 93.88 162 ASP A N 1
ATOM 1280 C CA . ASP A 1 162 ? -18.140 -8.399 25.467 1.00 93.88 162 ASP A CA 1
ATOM 1281 C C . ASP A 1 162 ? -18.542 -9.421 24.392 1.00 93.88 162 ASP A C 1
ATOM 1283 O O . ASP A 1 162 ? -18.213 -9.274 23.212 1.00 93.88 162 ASP A O 1
ATOM 1287 N N . TRP A 1 163 ? -19.308 -10.437 24.798 1.00 95.38 163 TRP A N 1
ATOM 1288 C CA . TRP A 1 163 ? -19.995 -11.331 23.865 1.00 95.38 163 TRP A CA 1
ATOM 1289 C C . TRP A 1 163 ? -21.108 -10.592 23.114 1.00 95.38 163 TRP A C 1
ATOM 1291 O O . TRP A 1 163 ? -21.851 -9.796 23.693 1.00 95.38 163 TRP A O 1
ATOM 1301 N N . ILE A 1 164 ? -21.221 -10.893 21.825 1.00 97.31 164 ILE A N 1
ATOM 1302 C CA . ILE A 1 164 ? -22.175 -10.337 20.870 1.00 97.31 164 ILE A CA 1
ATOM 1303 C C . ILE A 1 164 ? -22.861 -11.513 20.185 1.00 97.31 164 ILE A C 1
ATOM 1305 O O . ILE A 1 164 ? -22.187 -12.431 19.719 1.00 97.31 164 ILE A O 1
ATOM 1309 N N . THR A 1 165 ? -24.186 -11.465 20.096 1.00 97.94 165 THR A N 1
ATOM 1310 C CA . THR A 1 165 ? -24.981 -12.425 19.325 1.00 97.94 165 THR A CA 1
ATOM 1311 C C . THR A 1 165 ? -25.573 -11.719 18.115 1.00 97.94 165 THR A C 1
ATOM 1313 O O . THR A 1 165 ? -26.186 -10.659 18.256 1.00 97.94 165 THR A O 1
ATOM 1316 N N . LEU A 1 166 ? -25.365 -12.296 16.933 1.00 97.88 166 LEU A N 1
ATOM 1317 C CA . LEU A 1 166 ? -26.012 -11.879 15.694 1.00 97.88 166 LEU A CA 1
ATOM 1318 C C . LEU A 1 166 ? -27.066 -12.907 15.323 1.00 97.88 166 LEU A C 1
ATOM 1320 O O . LEU A 1 166 ? -26.779 -14.105 15.271 1.00 97.88 166 LEU A O 1
ATOM 1324 N N . GLU A 1 167 ? -28.260 -12.414 15.024 1.00 97.12 167 GLU A N 1
ATOM 1325 C CA . GLU A 1 167 ? -29.281 -13.212 14.360 1.00 97.12 167 GLU A CA 1
ATOM 1326 C C . GLU A 1 167 ? -28.929 -13.364 12.868 1.00 97.12 167 GLU A C 1
ATOM 1328 O O . GLU A 1 167 ? -28.367 -12.432 12.278 1.00 97.12 167 GLU A O 1
ATOM 1333 N N . PRO A 1 168 ? -29.262 -14.506 12.238 1.00 96.38 168 PRO A N 1
ATOM 1334 C CA . PRO A 1 168 ? -28.978 -14.747 10.824 1.00 96.38 168 PRO A CA 1
ATOM 1335 C C . PRO A 1 168 ? -29.478 -13.605 9.925 1.00 96.38 168 PRO A C 1
ATOM 1337 O O . PRO A 1 168 ? -30.671 -13.301 9.901 1.00 96.38 168 PRO A O 1
ATOM 1340 N N . GLY A 1 169 ? -28.571 -12.973 9.177 1.00 94.44 169 GLY A N 1
ATOM 1341 C CA . GLY A 1 169 ? -28.899 -11.931 8.198 1.00 94.44 169 GLY A CA 1
ATOM 1342 C C . GLY A 1 169 ? -29.442 -10.618 8.776 1.00 94.44 169 GLY A C 1
ATOM 1343 O O . GLY A 1 169 ? -29.878 -9.765 8.008 1.00 94.44 169 GLY A O 1
ATOM 1344 N N . VAL A 1 170 ? -29.431 -10.425 10.100 1.00 96.00 170 VAL A N 1
ATOM 1345 C CA . VAL A 1 170 ? -29.875 -9.171 10.727 1.00 96.00 170 VAL A CA 1
ATOM 1346 C C . VAL A 1 170 ? -28.658 -8.283 10.994 1.00 96.00 170 VAL A C 1
ATOM 1348 O O . VAL A 1 170 ? -27.869 -8.595 11.891 1.00 96.00 170 VAL A O 1
ATOM 1351 N N . PRO A 1 171 ? -28.470 -7.182 10.244 1.00 95.75 171 PRO A N 1
ATOM 1352 C CA . PRO A 1 171 ? -27.328 -6.308 10.452 1.00 95.75 171 PRO A CA 1
ATOM 1353 C C . PRO A 1 171 ? -27.465 -5.509 11.748 1.00 95.75 171 PRO A C 1
ATOM 1355 O O . PRO A 1 171 ? -28.534 -4.990 12.075 1.00 95.75 171 PRO A O 1
ATOM 1358 N N . LEU A 1 172 ? -26.348 -5.363 12.456 1.00 97.62 172 LEU A N 1
ATOM 1359 C CA . LEU A 1 172 ? -26.169 -4.393 13.529 1.00 97.62 172 LEU A CA 1
ATOM 1360 C C . LEU A 1 172 ? -25.223 -3.287 13.067 1.00 97.62 172 LEU A C 1
ATOM 1362 O O . LEU A 1 172 ? -24.224 -3.560 12.403 1.00 97.62 172 LEU A O 1
ATOM 1366 N N . ASP A 1 173 ? -25.484 -2.047 13.475 1.00 97.81 173 ASP A N 1
ATOM 1367 C CA . ASP A 1 173 ? -24.524 -0.963 13.269 1.00 97.81 173 ASP A CA 1
ATOM 1368 C C . ASP A 1 173 ? -23.246 -1.249 14.062 1.00 97.81 173 ASP A C 1
ATOM 1370 O O . ASP A 1 173 ? -23.300 -1.619 15.241 1.00 97.81 173 ASP A O 1
ATOM 1374 N N . MET A 1 174 ? -22.093 -1.056 13.427 1.00 98.31 174 MET A N 1
ATOM 1375 C CA . MET A 1 174 ? -20.792 -1.184 14.065 1.00 98.31 174 MET A CA 1
ATOM 1376 C C . MET A 1 174 ? -19.925 0.027 13.743 1.00 98.31 174 MET A C 1
ATOM 1378 O O . MET A 1 174 ? -19.843 0.489 12.605 1.00 98.31 174 MET A O 1
ATOM 1382 N N . GLU A 1 175 ? -19.239 0.513 14.769 1.00 98.56 175 GLU A N 1
ATOM 1383 C CA . GLU A 1 175 ? -18.299 1.617 14.674 1.00 98.56 175 GLU A CA 1
ATOM 1384 C C . GLU A 1 175 ? -16.950 1.197 15.261 1.00 98.56 175 GLU A C 1
ATOM 1386 O O . GLU A 1 175 ? -16.889 0.533 16.303 1.00 98.56 175 GLU A O 1
ATOM 1391 N N . VAL A 1 176 ? -15.860 1.598 14.609 1.00 98.56 176 VAL A N 1
ATOM 1392 C CA . VAL A 1 176 ? -14.489 1.366 15.083 1.00 98.56 176 VAL A CA 1
ATOM 1393 C C . VAL A 1 176 ? -13.749 2.694 15.128 1.00 98.56 176 VAL A C 1
ATOM 1395 O O . VAL A 1 176 ? -13.652 3.397 14.124 1.00 98.56 176 VAL A O 1
ATOM 1398 N N . LEU A 1 177 ? -13.216 3.043 16.297 1.00 98.50 177 LEU A N 1
ATOM 1399 C CA . LEU A 1 177 ? -12.373 4.222 16.470 1.00 98.50 177 LEU A CA 1
ATOM 1400 C C . LEU A 1 177 ? -10.923 3.778 16.619 1.00 98.50 177 LEU A C 1
ATOM 1402 O O . LEU A 1 177 ? -10.616 3.018 17.534 1.00 98.50 177 LEU A O 1
ATOM 1406 N N . MET A 1 178 ? -10.048 4.285 15.755 1.00 97.88 178 MET A N 1
ATOM 1407 C CA . MET A 1 178 ? -8.597 4.109 15.840 1.00 97.88 178 MET A CA 1
ATOM 1408 C C . MET A 1 178 ? -7.902 5.461 15.965 1.00 97.88 178 MET A C 1
ATOM 1410 O O . MET A 1 178 ? -8.435 6.467 15.493 1.00 97.88 178 MET A O 1
ATOM 1414 N N . GLY A 1 179 ? -6.722 5.509 16.576 1.00 96.62 179 GLY A N 1
ATOM 1415 C CA . GLY A 1 179 ? -6.024 6.777 16.750 1.00 96.62 179 GLY A CA 1
ATOM 1416 C C . GLY A 1 179 ? -4.609 6.674 17.277 1.00 96.62 179 GLY A C 1
ATOM 1417 O O . GLY A 1 179 ? -4.237 5.677 17.886 1.00 96.62 179 GLY A O 1
ATOM 1418 N N . GLU A 1 180 ? -3.884 7.768 17.082 1.00 95.44 180 GLU A N 1
ATOM 1419 C CA . GLU A 1 180 ? -2.494 7.943 17.488 1.00 95.44 180 GLU A CA 1
ATOM 1420 C C . GLU A 1 180 ? -2.327 9.258 18.250 1.00 95.44 180 GLU A C 1
ATOM 1422 O O . GLU A 1 180 ? -2.871 10.297 17.840 1.00 95.44 180 GLU A O 1
ATOM 1427 N N . THR A 1 181 ? -1.574 9.231 19.351 1.00 93.94 181 THR A N 1
ATOM 1428 C CA . THR A 1 181 ? -1.389 10.392 20.221 1.00 93.94 181 THR A CA 1
ATOM 1429 C C . THR A 1 181 ? -0.069 11.114 19.965 1.00 93.94 181 THR A C 1
ATOM 1431 O O . THR A 1 181 ? -0.099 12.306 19.641 1.00 93.94 181 THR A O 1
ATOM 1434 N N . VAL A 1 182 ? 1.072 10.439 20.097 1.00 90.50 182 VAL A N 1
ATOM 1435 C CA . VAL A 1 182 ? 2.407 11.060 20.149 1.00 90.50 182 VAL A CA 1
ATOM 1436 C C . VAL A 1 182 ? 3.136 11.004 18.810 1.00 90.50 182 VAL A C 1
ATOM 1438 O O . VAL A 1 182 ? 3.920 11.906 18.513 1.00 90.50 182 VAL A O 1
ATOM 1441 N N . GLY A 1 183 ? 2.810 10.036 17.960 1.00 85.62 183 GLY A N 1
ATOM 1442 C CA . GLY A 1 183 ? 3.560 9.728 16.746 1.00 85.62 183 GLY A CA 1
ATOM 1443 C C . GLY A 1 183 ? 4.441 8.497 16.945 1.00 85.62 183 GLY A C 1
ATOM 1444 O O . GLY A 1 183 ? 4.246 7.736 17.877 1.00 85.62 183 GLY A O 1
ATOM 1445 N N . ASP A 1 184 ? 5.423 8.301 16.068 1.00 84.56 184 ASP A N 1
ATOM 1446 C CA . ASP A 1 184 ? 6.256 7.090 15.981 1.00 84.56 184 ASP A CA 1
ATOM 1447 C C . ASP A 1 184 ? 5.537 5.944 15.240 1.00 84.56 184 ASP A C 1
ATOM 1449 O O . ASP A 1 184 ? 5.243 6.088 14.045 1.00 84.56 184 ASP A O 1
ATOM 1453 N N . PHE A 1 185 ? 5.245 4.820 15.891 1.00 86.50 185 PHE A N 1
ATOM 1454 C CA . PHE A 1 185 ? 4.562 3.672 15.289 1.00 86.50 185 PHE A CA 1
ATOM 1455 C C . PHE A 1 185 ? 3.116 3.558 15.769 1.00 86.50 185 PHE A C 1
ATOM 1457 O O . PHE A 1 185 ? 2.747 4.090 16.801 1.00 86.50 185 PHE A O 1
ATOM 1464 N N . PHE A 1 186 ? 2.306 2.847 14.999 1.00 91.00 186 PHE A N 1
ATOM 1465 C CA . PHE A 1 186 ? 0.904 2.591 15.254 1.00 91.00 186 PHE A CA 1
ATOM 1466 C C . PHE A 1 186 ? 0.634 1.095 15.117 1.00 91.00 186 PHE A C 1
ATOM 1468 O O . PHE A 1 186 ? 1.127 0.440 14.187 1.00 91.00 186 PHE A O 1
ATOM 1475 N N . THR A 1 187 ? -0.194 0.562 16.009 1.00 91.50 187 THR A N 1
ATOM 1476 C CA . THR A 1 187 ? -0.806 -0.750 15.826 1.00 91.50 187 THR A CA 1
ATOM 1477 C C . THR A 1 187 ? -2.292 -0.695 16.132 1.00 91.50 187 THR A C 1
ATOM 1479 O O . THR A 1 187 ? -2.724 -0.111 17.123 1.00 91.50 187 THR A O 1
ATOM 1482 N N . ALA A 1 188 ? -3.082 -1.348 15.290 1.00 94.25 188 ALA A N 1
ATOM 1483 C CA . ALA A 1 188 ? -4.439 -1.726 15.629 1.00 94.25 188 ALA A CA 1
ATOM 1484 C C . ALA A 1 188 ? -4.737 -3.102 15.055 1.00 94.25 188 ALA A C 1
ATOM 1486 O O . ALA A 1 188 ? -4.435 -3.375 13.888 1.00 94.25 188 ALA A O 1
ATOM 1487 N N . ALA A 1 189 ? -5.344 -3.960 15.864 1.00 94.81 189 ALA A N 1
ATOM 1488 C CA . ALA A 1 189 ? -5.737 -5.293 15.450 1.00 94.81 189 ALA A CA 1
ATOM 1489 C C . ALA A 1 189 ? -7.059 -5.706 16.098 1.00 94.81 189 ALA A C 1
ATOM 1491 O O . ALA A 1 189 ? -7.265 -5.508 17.291 1.00 94.81 189 ALA A O 1
ATOM 1492 N N . LEU A 1 190 ? -7.943 -6.300 15.297 1.00 96.12 190 LEU A N 1
ATOM 1493 C CA . LEU A 1 190 ? -9.230 -6.845 15.702 1.00 96.12 190 LEU A CA 1
ATOM 1494 C C . LEU A 1 190 ? -9.318 -8.298 15.240 1.00 96.12 190 LEU A C 1
ATOM 1496 O O . LEU A 1 190 ? -9.366 -8.579 14.042 1.00 96.12 190 LEU A O 1
ATOM 1500 N N . LEU A 1 191 ? -9.348 -9.213 16.199 1.00 95.81 191 LEU A N 1
ATOM 1501 C CA . LEU A 1 191 ? -9.522 -10.646 16.001 1.00 95.81 191 LEU A CA 1
ATOM 1502 C C . LEU A 1 191 ? -10.886 -11.086 16.540 1.00 95.81 191 LEU A C 1
ATOM 1504 O O . LEU A 1 191 ? -11.541 -10.361 17.295 1.00 95.81 191 LEU A O 1
ATOM 1508 N N . VAL A 1 192 ? -11.311 -12.289 16.164 1.00 96.25 192 VAL A N 1
ATOM 1509 C CA . VAL A 1 192 ? -12.632 -12.829 16.507 1.00 96.25 192 VAL A CA 1
ATOM 1510 C C . VAL A 1 192 ? -12.498 -14.168 17.216 1.00 96.25 192 VAL A C 1
ATOM 1512 O O . VAL A 1 192 ? -11.898 -15.103 16.696 1.00 96.25 192 VAL A O 1
ATOM 1515 N N . GLU A 1 193 ? -13.115 -14.275 18.389 1.00 95.50 193 GLU A N 1
ATOM 1516 C CA . GLU A 1 193 ? -13.323 -15.539 19.093 1.00 95.50 193 GLU A CA 1
ATOM 1517 C C . GLU A 1 193 ? -14.805 -15.904 19.038 1.00 95.50 193 GLU A C 1
ATOM 1519 O O . GLU A 1 193 ? -15.659 -15.127 19.462 1.00 95.50 193 GLU A O 1
ATOM 1524 N N . VAL A 1 194 ? -15.110 -17.092 18.530 1.00 96.69 194 VAL A N 1
ATOM 1525 C CA . VAL A 1 194 ? -16.464 -17.641 18.452 1.00 96.69 194 VAL A CA 1
ATOM 1526 C C . VAL A 1 194 ? -16.720 -18.493 19.689 1.00 96.69 194 VAL A C 1
ATOM 1528 O O . VAL A 1 194 ? -15.852 -19.240 20.141 1.00 96.69 194 VAL A O 1
ATOM 1531 N N . GLN A 1 195 ? -17.908 -18.357 20.271 1.00 96.06 195 GLN A N 1
ATOM 1532 C CA . GLN A 1 195 ? -18.250 -19.053 21.501 1.00 96.06 195 GLN A CA 1
ATOM 1533 C C . GLN A 1 195 ? -18.281 -20.570 21.284 1.00 96.06 195 GLN A C 1
ATOM 1535 O O . GLN A 1 195 ? -18.947 -21.057 20.377 1.00 96.06 195 GLN A O 1
ATOM 1540 N N . GLY A 1 196 ? -17.592 -21.312 22.154 1.00 94.81 196 GLY A N 1
ATOM 1541 C CA . GLY A 1 196 ? -17.558 -22.779 22.118 1.00 94.81 196 GLY A CA 1
ATOM 1542 C C . GLY A 1 196 ? -16.576 -23.377 21.108 1.00 94.81 196 GLY A C 1
ATOM 1543 O O . GLY A 1 196 ? -16.422 -24.592 21.080 1.00 94.81 196 GLY A O 1
ATOM 1544 N N . GLU A 1 197 ? -15.894 -22.550 20.316 1.00 94.19 197 GLU A N 1
ATOM 1545 C CA . GLU A 1 197 ? -14.872 -23.006 19.376 1.00 94.19 197 GLU A CA 1
ATOM 1546 C C . GLU A 1 197 ? -13.515 -23.201 20.055 1.00 94.19 197 GLU A C 1
ATOM 1548 O O . GLU A 1 197 ? -13.113 -22.431 20.933 1.00 94.19 197 GLU A O 1
ATOM 1553 N N . GLU A 1 198 ? -12.779 -24.212 19.598 1.00 92.62 198 GLU A N 1
ATOM 1554 C CA . GLU A 1 198 ? -11.390 -24.436 19.988 1.00 92.62 198 GLU A CA 1
ATOM 1555 C C . GLU A 1 198 ? -10.435 -23.903 18.919 1.00 92.62 198 GLU A C 1
ATOM 1557 O O . GLU A 1 198 ? -10.711 -23.934 17.718 1.00 92.62 198 GLU A O 1
ATOM 1562 N N . TYR A 1 199 ? -9.289 -23.400 19.373 1.00 92.06 199 TYR A N 1
ATOM 1563 C CA . TYR A 1 199 ? -8.276 -22.800 18.517 1.00 92.06 199 TYR A CA 1
ATOM 1564 C C . TYR A 1 199 ? -6.913 -23.410 18.811 1.00 92.06 199 TYR A C 1
ATOM 1566 O O . TYR A 1 199 ? -6.505 -23.510 19.975 1.00 92.06 199 TYR A O 1
ATOM 1574 N N . ASP A 1 200 ? -6.184 -23.729 17.743 1.00 92.69 200 ASP A N 1
ATOM 1575 C CA . ASP A 1 200 ? -4.785 -24.134 17.823 1.00 92.69 200 ASP A CA 1
ATOM 1576 C C . ASP A 1 200 ? -3.943 -23.087 18.555 1.00 92.69 200 ASP A C 1
ATOM 1578 O O . ASP A 1 200 ? -4.250 -21.890 18.565 1.00 92.69 200 ASP A O 1
ATOM 1582 N N . ARG A 1 201 ? -2.841 -23.537 19.157 1.00 91.75 201 ARG A N 1
ATOM 1583 C CA . ARG A 1 201 ? -1.879 -22.656 19.821 1.00 91.75 201 ARG A CA 1
ATOM 1584 C C . ARG A 1 201 ? -0.741 -22.311 18.873 1.00 91.75 201 ARG A C 1
ATOM 1586 O O . ARG A 1 201 ? -0.103 -23.200 18.319 1.00 91.75 201 ARG A O 1
ATOM 1593 N N . ILE A 1 202 ? -0.482 -21.019 18.711 1.00 88.94 202 ILE A N 1
ATOM 1594 C CA . ILE A 1 202 ? 0.513 -20.478 17.784 1.00 88.94 202 ILE A CA 1
ATOM 1595 C C . ILE A 1 202 ? 1.526 -19.584 18.501 1.00 88.94 202 ILE A C 1
ATOM 1597 O O . ILE A 1 202 ? 1.255 -19.015 19.562 1.00 88.94 202 ILE A O 1
ATOM 1601 N N . GLY A 1 203 ? 2.710 -19.474 17.898 1.00 85.69 203 GLY A N 1
ATOM 1602 C CA . GLY A 1 203 ? 3.804 -18.648 18.404 1.00 85.69 203 GLY A CA 1
ATOM 1603 C C . GLY A 1 203 ? 4.403 -19.146 19.723 1.00 85.69 203 GLY A C 1
ATOM 1604 O O . GLY A 1 203 ? 3.952 -20.116 20.331 1.00 85.69 203 GLY A O 1
ATOM 1605 N N . HIS A 1 204 ? 5.437 -18.448 20.192 1.00 82.44 204 HIS A N 1
ATOM 1606 C CA . HIS A 1 204 ? 6.148 -18.809 21.424 1.00 82.44 204 HIS A CA 1
ATOM 1607 C C . HIS A 1 204 ? 5.290 -18.644 22.692 1.00 82.44 204 HIS A C 1
ATOM 1609 O O . HIS A 1 204 ? 5.486 -19.366 23.665 1.00 82.44 204 HIS A O 1
ATOM 1615 N N . ARG A 1 205 ? 4.317 -17.717 22.683 1.00 83.50 205 ARG A N 1
ATOM 1616 C CA . ARG A 1 205 ? 3.386 -17.499 23.807 1.00 83.50 205 ARG A CA 1
ATOM 1617 C C . ARG A 1 205 ? 2.215 -18.478 23.822 1.00 83.50 205 ARG A C 1
ATOM 1619 O O . ARG A 1 205 ? 1.406 -18.402 24.743 1.00 83.50 205 ARG A O 1
ATOM 1626 N N . LEU A 1 206 ? 2.107 -19.371 22.831 1.00 88.12 206 LEU A N 1
ATOM 1627 C CA . LEU A 1 206 ? 0.972 -20.285 22.672 1.00 88.12 206 LEU A CA 1
ATOM 1628 C C . LEU A 1 206 ? -0.365 -19.519 22.672 1.00 88.12 206 LEU A C 1
ATOM 1630 O O . LEU A 1 206 ? -1.305 -19.855 23.402 1.00 88.12 206 LEU A O 1
ATOM 1634 N N . ALA A 1 207 ? -0.428 -18.443 21.884 1.00 88.81 207 ALA A N 1
ATOM 1635 C CA . ALA A 1 207 ? -1.649 -17.670 21.687 1.00 88.81 207 ALA A CA 1
ATOM 1636 C C . ALA A 1 207 ? -2.693 -18.518 20.945 1.00 88.81 207 ALA A C 1
ATOM 1638 O O . ALA A 1 207 ? -2.312 -19.343 20.115 1.00 88.81 207 ALA A O 1
ATOM 1639 N N . PRO A 1 208 ? -3.998 -18.378 21.239 1.00 91.00 208 PRO A N 1
ATOM 1640 C CA . PRO A 1 208 ? -5.020 -18.978 20.387 1.00 91.00 208 PRO A CA 1
ATOM 1641 C C . PRO A 1 208 ? -4.917 -18.394 18.970 1.00 91.00 208 PRO A C 1
ATOM 1643 O O . PRO A 1 208 ? -4.795 -17.181 18.806 1.00 91.00 208 PRO A O 1
ATOM 1646 N N . ALA A 1 209 ? -4.980 -19.246 17.949 1.00 92.62 209 ALA A N 1
ATOM 1647 C CA . ALA A 1 209 ? -4.914 -18.866 16.540 1.00 92.62 209 ALA A CA 1
ATOM 1648 C C . ALA A 1 209 ? -6.214 -18.206 16.053 1.00 92.62 209 ALA A C 1
ATOM 1650 O O . ALA A 1 209 ? -6.900 -18.723 15.171 1.00 92.62 209 ALA A O 1
ATOM 1651 N N . LEU A 1 210 ? -6.568 -17.068 16.651 1.00 93.94 210 LEU A N 1
ATOM 1652 C CA . LEU A 1 210 ? -7.813 -16.372 16.358 1.00 93.94 210 LEU A CA 1
ATOM 1653 C C . LEU A 1 210 ? -7.785 -15.748 14.949 1.00 93.94 210 LEU A C 1
ATOM 1655 O O . LEU A 1 210 ? -6.773 -15.140 14.577 1.00 93.94 210 LEU A O 1
ATOM 1659 N N . PRO A 1 211 ? -8.879 -15.872 14.173 1.00 94.00 211 PRO A N 1
ATOM 1660 C CA . PRO A 1 211 ? -9.035 -15.220 12.876 1.00 94.00 211 PRO A CA 1
ATOM 1661 C C . PRO A 1 211 ? -9.054 -13.695 13.000 1.00 94.00 211 PRO A C 1
ATOM 1663 O O . PRO A 1 211 ? -9.548 -13.149 13.989 1.00 94.00 211 PRO A O 1
ATOM 1666 N N . LEU A 1 212 ? -8.605 -13.007 11.947 1.00 94.06 212 LEU A N 1
ATOM 1667 C CA . LEU A 1 212 ? -8.858 -11.572 11.790 1.00 94.06 212 LEU A CA 1
ATOM 1668 C C . LEU A 1 212 ? -10.369 -11.325 11.662 1.00 94.06 212 LEU A C 1
ATOM 1670 O O . LEU A 1 212 ? -11.068 -12.096 11.000 1.00 94.06 212 LEU A O 1
ATOM 1674 N N . PHE A 1 213 ? -10.867 -10.221 12.220 1.00 95.19 213 PHE A N 1
ATOM 1675 C CA . PHE A 1 213 ? -12.177 -9.712 11.823 1.00 95.19 213 PHE A CA 1
ATOM 1676 C C . PHE A 1 213 ? -12.137 -9.326 10.344 1.00 95.19 213 PHE A C 1
ATOM 1678 O O . PHE A 1 213 ? -11.282 -8.536 9.936 1.00 95.19 213 PHE A O 1
ATOM 1685 N N . THR A 1 214 ? -13.073 -9.849 9.552 1.00 94.44 214 THR A N 1
ATOM 1686 C CA . THR A 1 214 ? -13.203 -9.474 8.145 1.00 94.44 214 THR A CA 1
ATOM 1687 C C . THR A 1 214 ? -14.648 -9.522 7.652 1.00 94.44 214 THR A C 1
ATOM 1689 O O . THR A 1 214 ? -15.410 -10.394 8.063 1.00 94.44 214 THR A O 1
ATOM 1692 N N . THR A 1 215 ? -15.028 -8.631 6.734 1.00 93.94 215 THR A N 1
ATOM 1693 C CA . THR A 1 215 ? -16.331 -8.643 6.035 1.00 93.94 215 THR A CA 1
ATOM 1694 C C . THR A 1 215 ? -16.265 -9.265 4.636 1.00 93.94 215 THR A C 1
ATOM 1696 O O . THR A 1 215 ? -17.274 -9.403 3.943 1.00 93.94 215 THR A O 1
ATOM 1699 N N . THR A 1 216 ? -15.075 -9.689 4.206 1.00 91.25 216 THR A N 1
ATOM 1700 C CA . THR A 1 216 ? -14.858 -10.410 2.944 1.00 91.25 216 THR A CA 1
ATOM 1701 C C . THR A 1 216 ? -13.774 -11.476 3.086 1.00 91.25 216 THR A C 1
ATOM 1703 O O . THR A 1 216 ? -13.011 -11.484 4.051 1.00 91.25 216 THR A O 1
ATOM 1706 N N . ASP A 1 217 ? -13.670 -12.367 2.105 1.00 89.56 217 ASP A N 1
ATOM 1707 C CA . ASP A 1 217 ? -12.551 -13.302 2.019 1.00 89.56 217 ASP A CA 1
ATOM 1708 C C . ASP A 1 217 ? -11.229 -12.525 1.921 1.00 89.56 217 ASP A C 1
ATOM 1710 O O . ASP A 1 217 ? -11.109 -11.576 1.138 1.00 89.56 217 ASP A O 1
ATOM 1714 N N . LEU A 1 218 ? -10.236 -12.914 2.726 1.00 88.12 218 LEU A N 1
ATOM 1715 C CA . LEU A 1 218 ? -8.927 -12.268 2.721 1.00 88.12 218 LEU A CA 1
ATOM 1716 C C . LEU A 1 218 ? -8.211 -12.582 1.404 1.00 88.12 218 LEU A C 1
ATOM 1718 O O . LEU A 1 218 ? -7.882 -13.733 1.111 1.00 88.12 218 LEU A O 1
ATOM 1722 N N . THR A 1 219 ? -7.941 -11.552 0.606 1.00 89.81 219 THR A N 1
ATOM 1723 C CA . THR A 1 219 ? -7.118 -11.707 -0.594 1.00 89.81 219 THR A CA 1
ATOM 1724 C C . THR A 1 219 ? -5.666 -11.964 -0.199 1.00 89.81 219 THR A C 1
ATOM 1726 O O . THR A 1 219 ? -5.211 -11.564 0.877 1.00 89.81 219 THR A O 1
ATOM 1729 N N . ARG A 1 220 ? -4.893 -12.578 -1.100 1.00 90.44 220 ARG A N 1
ATOM 1730 C CA . ARG A 1 220 ? -3.447 -12.755 -0.903 1.00 90.44 220 ARG A CA 1
ATOM 1731 C C . ARG A 1 220 ? -2.742 -11.429 -0.589 1.00 90.44 220 ARG A C 1
ATOM 1733 O O . ARG A 1 220 ? -1.846 -11.406 0.245 1.00 90.44 220 ARG A O 1
ATOM 1740 N N . ASP A 1 221 ? -3.179 -10.338 -1.212 1.00 90.50 221 ASP A N 1
ATOM 1741 C CA . ASP A 1 221 ? -2.660 -8.988 -0.991 1.00 90.50 221 ASP A CA 1
ATOM 1742 C C . ASP A 1 221 ? -2.854 -8.504 0.448 1.00 90.50 221 ASP A C 1
ATOM 1744 O O . ASP A 1 221 ? -1.924 -7.948 1.028 1.00 90.50 221 ASP A O 1
ATOM 1748 N N . VAL A 1 222 ? -4.037 -8.736 1.027 1.00 88.56 222 VAL A N 1
ATOM 1749 C CA . VAL A 1 222 ? -4.316 -8.398 2.429 1.00 88.56 222 VAL A CA 1
ATOM 1750 C C . VAL A 1 222 ? -3.469 -9.263 3.357 1.00 88.56 222 VAL A C 1
ATOM 1752 O O . VAL A 1 222 ? -2.829 -8.744 4.268 1.00 88.56 222 VAL A O 1
ATOM 1755 N N . VAL A 1 223 ? -3.401 -10.572 3.096 1.00 89.44 223 VAL A N 1
ATOM 1756 C CA . VAL A 1 223 ? -2.580 -11.496 3.892 1.00 89.44 223 VAL A CA 1
ATOM 1757 C C . VAL A 1 223 ? -1.106 -11.085 3.867 1.00 89.44 223 VAL A C 1
ATOM 1759 O O . VAL A 1 223 ? -0.462 -11.079 4.912 1.00 89.44 223 VAL A O 1
ATOM 1762 N N . GLU A 1 224 ? -0.569 -10.716 2.703 1.00 89.25 224 GLU A N 1
ATOM 1763 C CA . GLU A 1 224 ? 0.798 -10.204 2.560 1.00 89.25 224 GLU A CA 1
ATOM 1764 C C . GLU A 1 224 ? 1.006 -8.897 3.332 1.00 89.25 224 GLU A C 1
ATOM 1766 O O . GLU A 1 224 ? 1.990 -8.791 4.058 1.00 89.25 224 GLU A O 1
ATOM 1771 N N . ALA A 1 225 ? 0.083 -7.935 3.232 1.00 87.88 225 ALA A N 1
ATOM 1772 C CA . ALA A 1 225 ? 0.190 -6.650 3.926 1.00 87.88 225 ALA A CA 1
ATOM 1773 C C . ALA A 1 225 ? 0.171 -6.797 5.458 1.00 87.88 225 ALA A C 1
ATOM 1775 O O . ALA A 1 225 ? 0.970 -6.161 6.147 1.00 87.88 225 ALA A O 1
ATOM 1776 N N . VAL A 1 226 ? -0.695 -7.666 5.991 1.00 87.00 226 VAL A N 1
ATOM 1777 C CA . VAL A 1 226 ? -0.745 -7.957 7.432 1.00 87.00 226 VAL A CA 1
ATOM 1778 C C . VAL A 1 226 ? 0.511 -8.714 7.866 1.00 87.00 226 VAL A C 1
ATOM 1780 O O . VAL A 1 226 ? 1.168 -8.317 8.826 1.00 87.00 226 VAL A O 1
ATOM 1783 N N . ARG A 1 227 ? 0.905 -9.771 7.140 1.00 86.06 227 ARG A N 1
ATOM 1784 C CA . ARG A 1 227 ? 2.113 -10.560 7.452 1.00 86.06 227 ARG A CA 1
ATOM 1785 C C . ARG A 1 227 ? 3.398 -9.746 7.396 1.00 86.06 227 ARG A C 1
ATOM 1787 O O . ARG A 1 227 ? 4.320 -10.034 8.154 1.00 86.06 227 ARG A O 1
ATOM 1794 N N . ALA A 1 228 ? 3.460 -8.750 6.515 1.00 85.44 228 ALA A N 1
ATOM 1795 C CA . ALA A 1 228 ? 4.615 -7.874 6.401 1.00 85.44 228 ALA A CA 1
ATOM 1796 C C . ALA A 1 228 ? 4.905 -7.122 7.699 1.00 85.44 228 ALA A C 1
ATOM 1798 O O . ALA A 1 228 ? 6.053 -6.756 7.895 1.00 85.44 228 ALA A O 1
ATOM 1799 N N . ASN A 1 229 ? 3.897 -6.895 8.555 1.00 84.62 229 ASN A N 1
ATOM 1800 C CA . ASN A 1 229 ? 3.975 -6.022 9.731 1.00 84.62 229 ASN A CA 1
ATOM 1801 C C . ASN A 1 229 ? 3.566 -6.703 11.050 1.00 84.62 229 ASN A C 1
ATOM 1803 O O . ASN A 1 229 ? 3.629 -6.072 12.102 1.00 84.62 229 ASN A O 1
ATOM 1807 N N . LEU A 1 230 ? 3.139 -7.969 11.014 1.00 85.06 230 LEU A N 1
ATOM 1808 C CA . LEU A 1 230 ? 2.779 -8.750 12.198 1.00 85.06 230 LEU A CA 1
ATOM 1809 C C . LEU A 1 230 ? 3.843 -9.812 12.491 1.00 85.06 230 LEU A C 1
ATOM 1811 O O . LEU A 1 230 ? 4.357 -10.453 11.568 1.00 85.06 230 LEU A O 1
ATOM 1815 N N . VAL A 1 231 ? 4.142 -10.037 13.772 1.00 84.06 231 VAL A N 1
ATOM 1816 C CA . VAL A 1 231 ? 5.048 -11.115 14.177 1.00 84.06 231 VAL A CA 1
ATOM 1817 C C . VAL A 1 231 ? 4.358 -12.471 13.965 1.00 84.06 231 VAL A C 1
ATOM 1819 O O . VAL A 1 231 ? 3.199 -12.653 14.364 1.00 84.06 231 VAL A O 1
ATOM 1822 N N . PRO A 1 232 ? 5.020 -13.461 13.332 1.00 82.94 232 PRO A N 1
ATOM 1823 C CA . PRO A 1 232 ? 4.441 -14.785 13.164 1.00 82.94 232 PRO A CA 1
ATOM 1824 C C . PRO A 1 232 ? 4.033 -15.411 14.498 1.00 82.94 232 PRO A C 1
ATOM 1826 O O . PRO A 1 232 ? 4.822 -15.515 15.435 1.00 82.94 232 PRO A O 1
ATOM 1829 N N . GLY A 1 233 ? 2.789 -15.882 14.556 1.00 82.62 233 GLY A N 1
ATOM 1830 C CA . GLY A 1 233 ? 2.236 -16.519 15.747 1.00 82.62 233 GLY A CA 1
ATOM 1831 C C . GLY A 1 233 ? 1.459 -15.592 16.685 1.00 82.62 233 GLY A C 1
ATOM 1832 O O . GLY A 1 233 ? 0.984 -16.078 17.704 1.00 82.62 233 GLY A O 1
ATOM 1833 N N . GLU A 1 234 ? 1.285 -14.308 16.356 1.00 85.31 234 GLU A N 1
ATOM 1834 C CA . GLU A 1 234 ? 0.416 -13.401 17.130 1.00 85.31 234 GLU A CA 1
ATOM 1835 C C . GLU A 1 234 ? -1.065 -13.470 16.722 1.00 85.31 234 GLU A C 1
ATOM 1837 O O . GLU A 1 234 ? -1.942 -13.221 17.545 1.00 85.31 234 GLU A O 1
ATOM 1842 N N . ALA A 1 235 ? -1.364 -13.846 15.473 1.00 86.50 235 ALA A N 1
ATOM 1843 C CA . ALA A 1 235 ? -2.731 -14.034 14.984 1.00 86.50 235 ALA A CA 1
ATOM 1844 C C . ALA A 1 235 ? -2.838 -15.198 13.987 1.00 86.50 235 ALA A C 1
ATOM 1846 O O . ALA A 1 235 ? -1.903 -15.493 13.236 1.00 86.50 235 ALA A O 1
ATOM 1847 N N . GLY A 1 236 ? -4.010 -15.836 13.939 1.00 85.06 236 GLY A N 1
ATOM 1848 C CA . GLY A 1 236 ? -4.328 -16.943 13.035 1.00 85.06 236 GLY A CA 1
ATOM 1849 C C . GLY A 1 236 ? -4.740 -16.477 11.639 1.00 85.06 236 GLY A C 1
ATOM 1850 O O . GLY A 1 236 ? -5.831 -16.809 11.189 1.00 85.06 236 GLY A O 1
ATOM 1851 N N . ILE A 1 237 ? -3.881 -15.721 10.940 1.00 80.12 237 ILE A N 1
ATOM 1852 C CA . ILE A 1 237 ? -4.211 -15.060 9.655 1.00 80.12 237 ILE A CA 1
ATOM 1853 C C . ILE A 1 237 ? -4.707 -16.050 8.576 1.00 80.12 237 ILE A C 1
ATOM 1855 O O . ILE A 1 237 ? -5.499 -15.674 7.717 1.00 80.12 237 ILE A O 1
ATOM 1859 N N . THR A 1 238 ? -4.239 -17.305 8.596 1.00 70.56 238 THR A N 1
ATOM 1860 C CA . THR A 1 238 ? -4.509 -18.306 7.543 1.00 70.56 238 THR A CA 1
ATOM 1861 C C . THR A 1 238 ? -5.173 -19.592 8.040 1.00 70.56 238 THR A C 1
ATOM 1863 O O . THR A 1 238 ? -5.376 -20.498 7.239 1.00 70.56 238 THR A O 1
ATOM 1866 N N . ASN A 1 239 ? -5.473 -19.712 9.336 1.00 65.12 239 ASN A N 1
ATOM 1867 C CA . ASN A 1 239 ? -5.903 -20.990 9.922 1.00 65.12 239 ASN A CA 1
ATOM 1868 C C . ASN A 1 239 ? -7.419 -21.179 9.798 1.00 65.12 239 ASN A C 1
ATOM 1870 O O . ASN A 1 239 ? -7.894 -22.208 9.328 1.00 65.12 239 ASN A O 1
ATOM 1874 N N . LYS A 1 240 ? -8.170 -20.154 10.206 1.00 76.31 240 LYS A N 1
ATOM 1875 C CA . LYS A 1 240 ? -9.633 -20.081 10.169 1.00 76.31 240 LYS A CA 1
ATOM 1876 C C . LYS A 1 240 ? -9.998 -18.660 9.746 1.00 76.31 240 LYS A C 1
ATOM 1878 O O . LYS A 1 240 ? -9.253 -17.733 10.051 1.00 76.31 240 LYS A O 1
ATOM 1883 N N . VAL A 1 241 ? -11.108 -18.475 9.038 1.00 80.75 241 VAL A N 1
ATOM 1884 C CA . VAL A 1 241 ? -11.630 -17.146 8.685 1.00 80.75 241 VAL A CA 1
ATOM 1885 C C . VAL A 1 241 ? -13.121 -17.137 8.987 1.00 80.75 241 VAL A C 1
ATOM 1887 O O . VAL A 1 241 ? -13.843 -18.024 8.541 1.00 80.75 241 VAL A O 1
ATOM 1890 N N . VAL A 1 242 ? -13.569 -16.143 9.750 1.00 88.31 242 VAL A N 1
ATOM 1891 C CA . VAL A 1 242 ? -14.992 -15.862 9.968 1.00 88.31 242 VAL A CA 1
ATOM 1892 C C . VAL A 1 242 ? -15.309 -14.599 9.181 1.00 88.31 242 VAL A C 1
ATOM 1894 O O . VAL A 1 242 ? -14.718 -13.552 9.444 1.00 88.31 242 VAL A O 1
ATOM 1897 N N . VAL A 1 243 ? -16.189 -14.711 8.185 1.00 92.38 243 VAL A N 1
ATOM 1898 C CA . VAL A 1 243 ? -16.506 -13.606 7.274 1.00 92.38 243 VAL A CA 1
ATOM 1899 C C . VAL A 1 243 ? -17.862 -13.010 7.640 1.00 92.38 243 VAL A C 1
ATOM 1901 O O . VAL A 1 243 ? -18.901 -13.630 7.432 1.00 92.38 243 VAL A O 1
ATOM 1904 N N . PHE A 1 244 ? -17.852 -11.782 8.149 1.00 94.44 244 PHE A N 1
ATOM 1905 C CA . PHE A 1 244 ? -19.042 -11.042 8.563 1.00 94.44 244 PHE A CA 1
ATOM 1906 C C . PHE A 1 244 ? -19.721 -10.378 7.363 1.00 94.44 244 PHE A C 1
ATOM 1908 O O . PHE A 1 244 ? -19.508 -9.203 7.055 1.00 94.44 244 PHE A O 1
ATOM 1915 N N . ARG A 1 245 ? -20.525 -11.172 6.656 1.00 92.19 245 ARG A N 1
ATOM 1916 C CA . ARG A 1 245 ? -21.435 -10.733 5.594 1.00 92.19 245 ARG A CA 1
ATOM 1917 C C . ARG A 1 245 ? -22.660 -11.640 5.529 1.00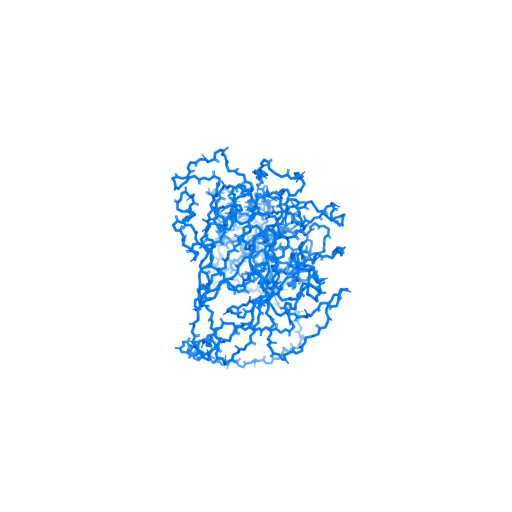 92.19 245 ARG A C 1
ATOM 1919 O O . ARG A 1 245 ? -22.626 -12.761 6.023 1.00 92.19 245 ARG A O 1
ATOM 1926 N N . ASP A 1 246 ? -23.710 -11.164 4.877 1.00 84.56 246 ASP A N 1
ATOM 1927 C CA . ASP A 1 246 ? -24.982 -11.858 4.633 1.00 84.56 246 ASP A CA 1
ATOM 1928 C C . ASP A 1 246 ? -25.198 -12.224 3.154 1.00 84.56 246 ASP A C 1
ATOM 1930 O O . ASP A 1 246 ? -26.109 -12.978 2.824 1.00 84.56 246 ASP A O 1
ATOM 1934 N N . PHE A 1 247 ? -24.333 -11.752 2.254 1.00 81.81 247 PHE A N 1
ATOM 1935 C CA . PHE A 1 247 ? -24.373 -12.078 0.829 1.00 81.81 247 PHE A CA 1
ATOM 1936 C C . PHE A 1 247 ? -23.246 -13.033 0.427 1.00 81.81 247 PHE A C 1
ATOM 1938 O O . PHE A 1 247 ? -22.109 -12.940 0.899 1.00 81.81 247 PHE A O 1
ATOM 1945 N N . ASN A 1 248 ? -23.548 -13.960 -0.486 1.00 73.50 248 ASN A N 1
ATOM 1946 C CA . ASN A 1 248 ? -22.546 -14.853 -1.056 1.00 73.50 248 ASN A CA 1
ATOM 1947 C C . ASN A 1 248 ? -22.065 -14.289 -2.403 1.00 73.50 248 ASN A C 1
ATOM 1949 O O . ASN A 1 248 ? -22.819 -14.343 -3.380 1.00 73.50 248 ASN A O 1
ATOM 1953 N N . PRO A 1 249 ? -20.822 -13.783 -2.512 1.00 66.00 249 PRO A N 1
ATOM 1954 C CA . PRO A 1 249 ? -20.323 -13.232 -3.770 1.00 66.00 249 PRO A CA 1
ATOM 1955 C C . PRO A 1 249 ? -20.258 -14.279 -4.890 1.00 66.00 249 PRO A C 1
ATOM 1957 O O . PRO A 1 249 ? -20.381 -13.911 -6.054 1.00 66.00 249 PRO A O 1
ATOM 1960 N N . LYS A 1 250 ? -20.144 -15.579 -4.565 1.00 62.69 250 LYS A N 1
ATOM 1961 C CA . LYS A 1 250 ? -20.190 -16.651 -5.573 1.00 62.69 250 LYS A CA 1
ATOM 1962 C C . LYS A 1 250 ? -21.574 -16.791 -6.208 1.00 62.69 250 LYS A C 1
ATOM 1964 O O . LYS A 1 250 ? -21.653 -17.099 -7.385 1.00 62.69 250 LYS A O 1
ATOM 1969 N N . VAL A 1 251 ? -22.649 -16.518 -5.464 1.00 55.31 251 VAL A N 1
ATOM 1970 C CA . VAL A 1 251 ? -24.029 -16.553 -5.985 1.00 55.31 251 VAL A CA 1
ATOM 1971 C C . VAL A 1 251 ? -24.343 -15.281 -6.778 1.00 55.31 251 VAL A C 1
ATOM 1973 O O . VAL A 1 251 ? -24.991 -15.353 -7.816 1.00 55.31 251 VAL A O 1
ATOM 1976 N N . ALA A 1 252 ? -23.815 -14.127 -6.355 1.00 47.41 252 ALA A N 1
ATOM 1977 C CA . ALA A 1 252 ? -23.965 -12.866 -7.086 1.00 47.41 252 ALA A CA 1
ATOM 1978 C C . ALA A 1 252 ? -23.218 -12.857 -8.436 1.00 47.41 252 ALA A C 1
ATOM 1980 O O . ALA A 1 252 ? -23.687 -12.240 -9.389 1.00 47.41 252 ALA A O 1
ATOM 1981 N N . ALA A 1 253 ? -22.088 -13.567 -8.540 1.00 46.72 253 ALA A N 1
ATOM 1982 C CA . ALA A 1 253 ? -21.356 -13.725 -9.797 1.00 46.72 253 ALA A CA 1
ATOM 1983 C C . ALA A 1 253 ? -22.090 -14.623 -10.811 1.00 46.72 253 ALA A C 1
ATOM 1985 O O . ALA A 1 253 ? -21.977 -14.390 -12.008 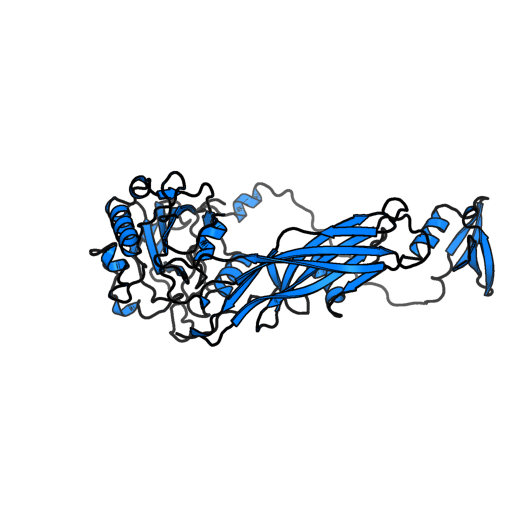1.00 46.72 253 ALA A O 1
ATOM 1986 N N . VAL A 1 254 ? -22.901 -15.590 -10.362 1.00 43.09 254 VAL A N 1
ATOM 1987 C CA . VAL A 1 254 ? -23.654 -16.500 -11.256 1.00 43.09 254 VAL A CA 1
ATOM 1988 C C . VAL A 1 254 ? -24.742 -15.757 -12.052 1.00 43.09 254 VAL A C 1
ATOM 1990 O O . VAL A 1 254 ? -25.156 -16.219 -13.108 1.00 43.09 254 VAL A O 1
ATOM 1993 N N . GLY A 1 255 ? -25.163 -14.564 -11.612 1.00 40.78 255 GLY A N 1
ATOM 1994 C CA . GLY A 1 255 ? -26.120 -13.722 -12.339 1.00 40.78 255 GLY A CA 1
ATOM 1995 C C . GLY A 1 255 ? -25.554 -12.964 -13.550 1.00 40.78 255 GLY A C 1
ATOM 1996 O O . GLY A 1 255 ? -26.328 -12.302 -14.230 1.00 40.78 255 GLY A O 1
ATOM 1997 N N . ASN A 1 256 ? -24.241 -13.027 -13.813 1.00 39.88 256 ASN A N 1
ATOM 1998 C CA . ASN A 1 256 ? -23.570 -12.318 -14.914 1.00 39.88 256 ASN A CA 1
ATOM 1999 C C . ASN A 1 256 ? -22.361 -13.106 -15.459 1.00 39.88 256 ASN A C 1
ATOM 2001 O O . ASN A 1 256 ? -21.259 -12.569 -15.584 1.00 39.88 256 ASN A O 1
ATOM 2005 N N . VAL A 1 257 ? -22.551 -14.384 -15.795 1.00 33.28 257 VAL A N 1
ATOM 2006 C CA . VAL A 1 257 ? -21.554 -15.150 -16.557 1.00 33.28 257 VAL A CA 1
ATOM 2007 C C . VAL A 1 257 ? -22.251 -15.856 -17.712 1.00 33.28 257 VAL A C 1
ATOM 2009 O O . VAL A 1 257 ? -22.949 -16.848 -17.528 1.00 33.28 257 VAL A O 1
ATOM 2012 N N . THR A 1 258 ? -22.065 -15.310 -18.911 1.00 35.38 258 THR A N 1
ATOM 2013 C CA . THR A 1 258 ? -22.193 -16.044 -20.170 1.00 35.38 258 THR A CA 1
ATOM 2014 C C . THR A 1 258 ? -21.193 -17.196 -20.136 1.00 35.38 258 THR A C 1
ATOM 2016 O O . THR A 1 258 ? -20.005 -16.967 -19.909 1.00 35.38 258 THR A O 1
ATOM 2019 N N . GLU A 1 259 ? -21.686 -18.418 -20.328 1.00 31.97 259 GLU A N 1
ATOM 2020 C CA . GLU A 1 259 ? -20.889 -19.637 -20.458 1.00 31.97 259 GLU A CA 1
ATOM 2021 C C . GLU A 1 259 ? -19.790 -19.446 -21.516 1.00 31.97 259 GLU A C 1
ATOM 2023 O O . GLU A 1 259 ? -20.070 -19.235 -22.694 1.00 31.97 259 GLU A O 1
ATOM 2028 N N . THR A 1 260 ? -18.528 -19.491 -21.092 1.00 30.56 260 THR A N 1
ATOM 2029 C CA . THR A 1 260 ? -17.382 -19.678 -21.988 1.00 30.56 260 THR A CA 1
ATOM 2030 C C . THR A 1 260 ? -17.087 -21.165 -22.095 1.00 30.56 260 THR A C 1
ATOM 2032 O O . THR A 1 260 ? -16.786 -21.808 -21.089 1.00 30.56 260 THR A O 1
ATOM 2035 N N . GLU A 1 261 ? -17.191 -21.674 -23.319 1.00 31.36 261 GLU A N 1
ATOM 2036 C CA . GLU A 1 261 ? -16.918 -23.052 -23.716 1.00 31.36 261 GLU A CA 1
ATOM 2037 C C . GLU A 1 261 ? -15.497 -23.505 -23.336 1.00 31.36 261 GLU A C 1
ATOM 2039 O O . GLU A 1 261 ? -14.509 -22.794 -23.534 1.00 31.36 261 GLU A O 1
ATOM 2044 N N . GLU A 1 262 ? -15.410 -24.731 -22.818 1.00 29.00 262 GLU A N 1
ATOM 2045 C CA . GLU A 1 262 ? -14.175 -25.492 -22.648 1.00 29.00 262 GLU A CA 1
ATOM 2046 C C . GLU A 1 262 ? -13.594 -25.867 -24.020 1.00 29.00 262 GLU A C 1
ATOM 2048 O O . GLU A 1 262 ? -14.113 -26.736 -24.719 1.00 29.00 262 GLU A O 1
ATOM 2053 N N . THR A 1 263 ? -12.477 -25.252 -24.405 1.00 27.72 263 THR A N 1
ATOM 2054 C CA . THR A 1 263 ? -11.650 -25.741 -25.517 1.00 27.72 263 THR A CA 1
ATOM 2055 C C . THR A 1 263 ? -10.669 -26.805 -25.037 1.00 27.72 263 THR A C 1
ATOM 2057 O O . THR A 1 263 ? -9.785 -26.550 -24.220 1.00 27.72 263 THR A O 1
ATOM 2060 N N . THR A 1 264 ? -10.828 -27.998 -25.598 1.00 29.47 264 THR A N 1
ATOM 2061 C CA . THR A 1 264 ? -9.957 -29.166 -25.463 1.00 29.47 264 THR A CA 1
ATOM 2062 C C . THR A 1 264 ? -8.566 -28.936 -26.060 1.00 29.47 264 THR A C 1
ATOM 2064 O O . THR A 1 264 ? -8.426 -28.386 -27.153 1.00 29.47 264 THR A O 1
ATOM 2067 N N . LEU A 1 265 ? -7.553 -29.425 -25.344 1.00 35.12 265 LEU A N 1
ATOM 2068 C CA . LEU A 1 265 ? -6.146 -29.523 -25.747 1.00 35.12 265 LEU A CA 1
ATOM 2069 C C . LEU A 1 265 ? -5.968 -30.384 -27.014 1.00 35.12 265 LEU A C 1
ATOM 2071 O O . LEU A 1 265 ? -6.614 -31.428 -27.111 1.00 35.12 265 LEU A O 1
ATOM 2075 N N . PRO A 1 266 ? -5.036 -30.038 -27.920 1.00 33.00 266 PRO A N 1
ATOM 2076 C CA . PRO A 1 266 ? -4.436 -30.997 -28.838 1.00 33.00 266 PRO A CA 1
ATOM 2077 C C . PRO A 1 266 ? -3.058 -31.489 -28.362 1.00 33.00 266 PRO A C 1
ATOM 2079 O O . PRO A 1 266 ? -2.322 -30.785 -27.669 1.00 33.00 266 PRO A O 1
ATOM 2082 N N . ASP A 1 267 ? -2.767 -32.718 -28.782 1.00 32.66 267 ASP A N 1
ATOM 2083 C CA . ASP A 1 267 ? -1.642 -33.596 -28.450 1.00 32.66 267 ASP A CA 1
ATOM 2084 C C . ASP A 1 267 ? -0.222 -33.091 -28.785 1.00 32.66 267 ASP A C 1
ATOM 2086 O O . ASP A 1 267 ? -0.003 -32.185 -29.590 1.00 32.66 267 ASP A O 1
ATOM 2090 N N . GLU A 1 268 ? 0.736 -33.774 -28.147 1.00 37.91 268 GLU A N 1
ATOM 2091 C CA . GLU A 1 268 ? 2.199 -33.668 -28.226 1.00 37.91 268 GLU A CA 1
ATOM 2092 C C . GLU A 1 268 ? 2.823 -33.611 -29.642 1.00 37.91 268 GLU A C 1
ATOM 2094 O O . GLU A 1 268 ? 2.281 -34.146 -30.614 1.00 37.91 268 GLU A O 1
ATOM 2099 N N . PRO A 1 269 ? 4.033 -33.022 -29.755 1.00 38.12 269 PRO A N 1
ATOM 2100 C CA . PRO A 1 269 ? 4.715 -32.774 -31.021 1.00 38.12 269 PRO A CA 1
ATOM 2101 C C . PRO A 1 269 ? 5.424 -34.024 -31.580 1.00 38.12 269 PRO A C 1
ATOM 2103 O O . PRO A 1 269 ? 5.957 -34.833 -30.812 1.00 38.12 269 PRO A O 1
ATOM 2106 N N . PRO A 1 270 ? 5.567 -34.165 -32.912 1.00 33.09 270 PRO A N 1
ATOM 2107 C CA . PRO A 1 270 ? 6.458 -35.163 -33.481 1.00 33.09 270 PRO A CA 1
ATOM 2108 C C . PRO A 1 270 ? 7.924 -34.722 -33.388 1.00 33.09 270 PRO A C 1
ATOM 2110 O O . PRO A 1 270 ? 8.276 -33.565 -33.620 1.00 33.09 270 PRO A O 1
ATOM 2113 N N . LYS A 1 271 ? 8.776 -35.703 -33.084 1.00 30.98 271 LYS A N 1
ATOM 2114 C CA . LYS A 1 271 ? 10.240 -35.634 -33.054 1.00 30.98 271 LYS A CA 1
ATOM 2115 C C . LYS A 1 271 ? 10.873 -35.254 -34.396 1.00 30.98 271 LYS A C 1
ATOM 2117 O O . LYS A 1 271 ? 10.398 -35.641 -35.459 1.00 30.98 271 LYS A O 1
ATOM 2122 N N . GLU A 1 272 ? 12.020 -34.593 -34.243 1.00 41.81 272 GLU A N 1
ATOM 2123 C CA . GLU A 1 272 ? 13.104 -34.317 -35.191 1.00 41.81 272 GLU A CA 1
ATOM 2124 C C . GLU A 1 272 ? 13.180 -35.221 -36.429 1.00 41.81 272 GLU A C 1
ATOM 2126 O O . GLU A 1 272 ? 13.431 -36.424 -36.334 1.00 41.81 272 GLU A O 1
ATOM 2131 N N . ALA A 1 273 ? 13.133 -34.573 -37.595 1.00 30.00 273 ALA A N 1
ATOM 2132 C CA . ALA A 1 273 ? 13.844 -35.003 -38.789 1.00 30.00 273 ALA A CA 1
ATOM 2133 C C . ALA A 1 273 ? 14.299 -33.771 -39.599 1.00 30.00 273 ALA A C 1
ATOM 2135 O O . ALA A 1 273 ? 13.490 -32.958 -40.033 1.00 30.00 273 ALA A O 1
ATOM 2136 N N . GLU A 1 274 ? 15.617 -33.685 -39.790 1.00 32.72 274 GLU A N 1
ATOM 2137 C CA . GLU A 1 274 ? 16.314 -33.036 -40.913 1.00 32.72 274 GLU A CA 1
ATOM 2138 C C . GLU A 1 274 ? 16.315 -31.496 -41.000 1.00 32.72 274 GLU A C 1
ATOM 2140 O O . GLU A 1 274 ? 15.689 -30.857 -41.842 1.00 32.72 274 GLU A O 1
ATOM 2145 N N . ALA A 1 275 ? 17.197 -30.892 -40.200 1.00 40.47 275 ALA A N 1
ATOM 2146 C CA . ALA A 1 275 ? 17.790 -29.598 -40.514 1.00 40.47 275 ALA A CA 1
ATOM 2147 C C . ALA A 1 275 ? 18.637 -29.708 -41.797 1.00 40.47 275 ALA A C 1
ATOM 2149 O O . ALA A 1 275 ? 19.677 -30.355 -41.745 1.00 40.47 275 ALA A O 1
ATOM 2150 N N . ILE A 1 276 ? 18.207 -29.079 -42.907 1.00 34.97 276 ILE A N 1
ATOM 2151 C CA . ILE A 1 276 ? 19.066 -28.515 -43.983 1.00 34.97 276 ILE A CA 1
ATOM 2152 C C . ILE A 1 276 ? 18.322 -27.520 -44.938 1.00 34.97 276 ILE A C 1
ATOM 2154 O O . ILE A 1 276 ? 19.014 -26.727 -45.571 1.00 34.97 276 ILE A O 1
ATOM 2158 N N . ASP A 1 277 ? 16.978 -27.429 -45.029 1.00 40.81 277 ASP A N 1
ATOM 2159 C CA . ASP A 1 277 ? 16.298 -26.556 -46.046 1.00 40.81 277 ASP A CA 1
ATOM 2160 C C . ASP A 1 277 ? 15.798 -25.164 -45.554 1.00 40.81 277 ASP A C 1
ATOM 2162 O O . ASP A 1 277 ? 15.358 -24.347 -46.360 1.00 40.81 277 ASP A O 1
ATOM 2166 N N . ASP A 1 278 ? 15.921 -24.818 -44.265 1.00 53.28 278 ASP A N 1
ATOM 2167 C CA . ASP A 1 278 ? 15.252 -23.634 -43.660 1.00 53.28 278 ASP A CA 1
ATOM 2168 C C . ASP A 1 278 ? 15.888 -22.258 -43.985 1.00 53.28 278 ASP A C 1
ATOM 2170 O O . ASP A 1 278 ? 15.417 -21.201 -43.575 1.00 53.28 278 ASP A O 1
ATOM 2174 N N . LYS A 1 279 ? 16.987 -22.229 -44.746 1.00 66.62 279 LYS A N 1
ATOM 2175 C CA . LYS A 1 279 ? 17.674 -20.969 -45.098 1.00 66.62 279 LYS A CA 1
ATOM 2176 C C . LYS A 1 279 ? 17.313 -20.420 -46.474 1.00 66.62 279 LYS A C 1
ATOM 2178 O O . LYS A 1 279 ? 17.710 -19.306 -46.806 1.00 66.62 279 LYS A O 1
ATOM 2183 N N . MET A 1 280 ? 16.604 -21.187 -47.299 1.00 78.75 280 MET A N 1
ATOM 2184 C CA . MET A 1 280 ? 16.361 -20.856 -48.703 1.00 78.75 280 MET A CA 1
ATOM 2185 C C . MET A 1 280 ? 14.918 -20.389 -48.919 1.00 78.75 280 MET A C 1
ATOM 2187 O O . MET A 1 280 ? 13.991 -21.188 -48.834 1.00 78.75 280 MET A O 1
ATOM 2191 N N . ARG A 1 281 ? 14.726 -19.118 -49.298 1.00 88.06 281 ARG A N 1
ATOM 2192 C CA . ARG A 1 281 ? 13.406 -18.545 -49.628 1.00 88.06 281 ARG A CA 1
ATOM 2193 C C . ARG A 1 281 ? 13.281 -18.191 -51.105 1.00 88.06 281 ARG A C 1
ATOM 2195 O O . ARG A 1 281 ? 14.285 -18.016 -51.798 1.00 88.06 281 ARG A O 1
ATOM 2202 N N . ASN A 1 282 ? 12.045 -18.057 -51.574 1.00 88.19 282 ASN A N 1
ATOM 2203 C CA . ASN A 1 282 ? 11.741 -17.524 -52.898 1.00 88.19 282 ASN A CA 1
ATOM 2204 C C . ASN A 1 282 ? 11.782 -15.991 -52.858 1.00 88.19 282 ASN A C 1
ATOM 2206 O O . ASN A 1 282 ? 11.031 -15.373 -52.115 1.00 88.19 282 ASN A O 1
ATOM 2210 N N . TRP A 1 283 ? 12.657 -15.398 -53.665 1.00 84.50 283 TRP A N 1
ATOM 2211 C CA . TRP A 1 283 ? 12.814 -13.955 -53.829 1.00 84.50 283 TRP A CA 1
ATOM 2212 C C . TRP A 1 283 ? 12.171 -13.510 -55.126 1.00 84.50 283 TRP A C 1
ATOM 2214 O O . TRP A 1 283 ? 12.513 -14.035 -56.188 1.00 84.50 283 TRP A O 1
ATOM 2224 N N . THR A 1 284 ? 11.299 -12.515 -55.057 1.00 83.19 284 THR A N 1
ATOM 2225 C CA . THR A 1 284 ? 10.561 -11.987 -56.198 1.00 83.19 284 THR A CA 1
ATOM 2226 C C . THR A 1 284 ? 11.105 -10.619 -56.577 1.00 83.19 284 THR A C 1
ATOM 2228 O O . THR A 1 284 ? 11.037 -9.648 -55.823 1.00 83.19 284 THR A O 1
ATOM 2231 N N . SER A 1 285 ? 11.649 -10.521 -57.789 1.00 74.44 285 SER A N 1
ATOM 2232 C CA . SER A 1 285 ? 11.997 -9.216 -58.355 1.00 74.44 285 SER A CA 1
ATOM 2233 C C . SER A 1 285 ? 10.737 -8.403 -58.684 1.00 74.44 285 SER A C 1
ATOM 2235 O O . SER A 1 285 ? 9.697 -8.977 -58.994 1.00 74.44 285 SER A O 1
ATOM 2237 N N . GLY A 1 286 ? 10.836 -7.074 -58.741 1.00 63.50 286 GLY A N 1
ATOM 2238 C CA . GLY A 1 286 ? 9.746 -6.179 -59.151 1.00 63.50 286 GLY A CA 1
ATOM 2239 C C . GLY A 1 286 ? 9.227 -6.424 -60.577 1.00 63.50 286 GLY A C 1
ATOM 2240 O O . GLY A 1 286 ? 8.175 -5.915 -60.939 1.00 63.50 286 GLY A O 1
ATOM 2241 N N . ALA A 1 287 ? 9.935 -7.233 -61.374 1.00 68.00 287 ALA A N 1
ATOM 2242 C CA . ALA A 1 287 ? 9.515 -7.710 -62.693 1.00 68.00 287 ALA A CA 1
ATOM 2243 C C . ALA A 1 287 ? 8.880 -9.124 -62.671 1.00 68.00 287 ALA A C 1
ATOM 2245 O O . ALA A 1 287 ? 8.686 -9.720 -63.726 1.00 68.00 287 ALA A O 1
ATOM 2246 N N . GLY A 1 288 ? 8.605 -9.699 -61.491 1.00 68.81 288 GLY A N 1
ATOM 2247 C CA . GLY A 1 288 ? 7.922 -10.991 -61.313 1.00 68.81 288 GLY A CA 1
ATOM 2248 C C . GLY A 1 288 ? 8.808 -12.242 -61.408 1.00 68.81 288 GLY A C 1
ATOM 2249 O O . GLY A 1 288 ? 8.317 -13.359 -61.276 1.00 68.81 288 GLY A O 1
ATOM 2250 N N . LYS A 1 289 ? 10.123 -12.098 -61.622 1.00 79.31 289 LYS A N 1
ATOM 2251 C CA . LYS A 1 289 ? 11.057 -13.239 -61.641 1.00 79.31 289 LYS A CA 1
ATOM 2252 C C . LYS A 1 289 ? 11.342 -13.739 -60.223 1.00 79.31 289 LYS A C 1
ATOM 2254 O O . LYS A 1 289 ? 11.745 -12.933 -59.385 1.00 79.31 289 LYS A O 1
ATOM 2259 N N . ILE A 1 290 ? 11.214 -15.051 -60.015 1.00 83.56 290 ILE A N 1
ATOM 2260 C CA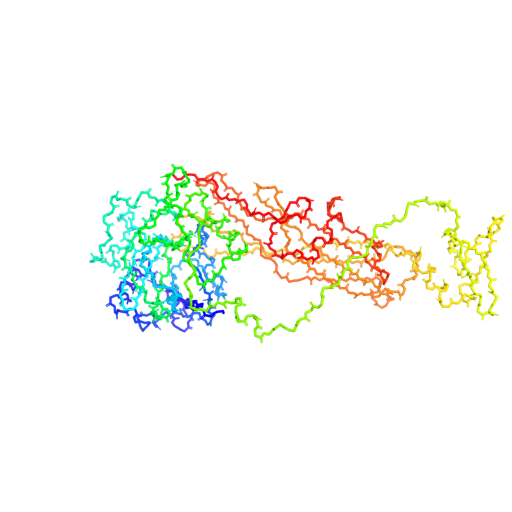 . ILE A 1 290 ? 11.430 -15.735 -58.731 1.00 83.56 290 ILE A CA 1
ATOM 2261 C C . ILE A 1 290 ? 12.802 -16.429 -58.708 1.00 83.56 290 ILE A C 1
ATOM 2263 O O . ILE A 1 290 ? 13.192 -17.074 -59.684 1.00 83.56 290 ILE A O 1
ATOM 2267 N N . VAL A 1 291 ? 13.539 -16.314 -57.600 1.00 84.31 291 VAL A N 1
ATOM 2268 C CA . VAL A 1 291 ? 14.819 -17.006 -57.357 1.00 84.31 291 VAL A CA 1
ATOM 2269 C C . VAL A 1 291 ? 14.803 -17.643 -55.965 1.00 84.31 291 VAL A C 1
ATOM 2271 O O . VAL A 1 291 ? 14.578 -16.932 -54.995 1.00 84.31 291 VAL A O 1
ATOM 2274 N N . LYS A 1 292 ? 15.084 -18.951 -55.837 1.00 87.75 292 LYS A N 1
ATOM 2275 C CA . LYS A 1 292 ? 15.279 -19.610 -54.526 1.00 87.75 292 LYS A CA 1
ATOM 2276 C C . LYS A 1 292 ? 16.720 -19.376 -54.045 1.00 87.75 292 LYS A C 1
ATOM 2278 O O . LYS A 1 292 ? 17.658 -19.817 -54.711 1.00 87.75 292 LYS A O 1
ATOM 2283 N N . ALA A 1 293 ? 16.902 -18.652 -52.940 1.00 88.25 293 ALA A N 1
ATOM 2284 C CA . ALA A 1 293 ? 18.219 -18.309 -52.389 1.00 88.25 293 ALA A CA 1
ATOM 2285 C C . ALA A 1 293 ? 18.170 -17.992 -50.879 1.00 88.25 293 ALA A C 1
ATOM 2287 O O . ALA A 1 293 ? 17.119 -17.654 -50.336 1.00 88.25 293 ALA A O 1
ATOM 2288 N N . GLU A 1 294 ? 19.320 -18.051 -50.212 1.00 90.25 294 GLU A N 1
ATOM 2289 C CA . GLU A 1 294 ? 19.540 -17.633 -48.821 1.00 90.25 294 GLU A CA 1
ATOM 2290 C C . GLU A 1 294 ? 19.895 -16.143 -48.752 1.00 90.25 294 GLU A C 1
ATOM 2292 O O . GLU A 1 294 ? 20.725 -15.663 -49.530 1.00 90.25 294 GLU A O 1
ATOM 2297 N N . PHE A 1 295 ? 19.295 -15.402 -47.813 1.00 90.19 295 PHE A N 1
ATOM 2298 C CA . PHE A 1 295 ? 19.723 -14.034 -47.509 1.00 90.19 295 PHE A CA 1
ATOM 2299 C C . PHE A 1 295 ? 21.069 -14.056 -46.786 1.00 90.19 295 PHE A C 1
ATOM 2301 O O . PHE A 1 295 ? 21.193 -14.679 -45.737 1.00 90.19 295 PHE A O 1
ATOM 2308 N N . VAL A 1 296 ? 22.067 -13.343 -47.310 1.00 88.56 296 VAL A N 1
ATOM 2309 C CA . VAL A 1 296 ? 23.387 -13.257 -46.670 1.00 88.56 296 VAL A CA 1
ATOM 2310 C C . VAL A 1 296 ? 23.538 -11.951 -45.899 1.00 88.56 296 VAL A C 1
ATOM 2312 O O . VAL A 1 296 ? 23.858 -11.958 -44.716 1.00 88.56 296 VAL A O 1
ATOM 2315 N N . THR A 1 297 ? 23.386 -10.812 -46.578 1.00 87.50 297 THR A N 1
ATOM 2316 C CA . THR A 1 297 ? 23.574 -9.475 -45.994 1.00 87.50 297 THR A CA 1
ATOM 2317 C C . THR A 1 297 ? 23.121 -8.389 -46.977 1.00 87.50 297 THR A C 1
ATOM 2319 O O . THR A 1 297 ? 22.714 -8.682 -48.101 1.00 87.50 297 THR A O 1
ATOM 2322 N N . VAL A 1 298 ? 23.246 -7.119 -46.595 1.00 87.62 298 VAL A N 1
ATOM 2323 C CA . VAL A 1 298 ? 23.108 -5.965 -47.495 1.00 87.62 298 VAL A CA 1
ATOM 2324 C C . VAL A 1 298 ? 24.440 -5.228 -47.578 1.00 87.62 298 VAL A C 1
ATOM 2326 O O . VAL A 1 298 ? 25.054 -4.928 -46.557 1.00 87.62 298 VAL A O 1
ATOM 2329 N N . ILE A 1 299 ? 24.865 -4.892 -48.797 1.00 83.50 299 ILE A N 1
ATOM 2330 C CA . ILE A 1 299 ? 26.041 -4.051 -49.055 1.00 83.50 299 ILE A CA 1
ATOM 2331 C C . ILE A 1 299 ? 25.582 -2.845 -49.874 1.00 83.50 299 ILE A C 1
ATOM 2333 O O . ILE A 1 299 ? 25.179 -2.994 -51.029 1.00 83.50 299 ILE A O 1
ATOM 2337 N N . GLY A 1 300 ? 25.646 -1.651 -49.279 1.00 82.75 300 GLY A N 1
ATOM 2338 C CA . GLY A 1 300 ? 25.097 -0.437 -49.885 1.00 82.75 300 GLY A CA 1
ATOM 2339 C C . GLY A 1 300 ? 23.576 -0.527 -50.022 1.00 82.75 300 GLY A C 1
ATOM 2340 O O . GLY A 1 300 ? 22.877 -0.727 -49.033 1.00 82.75 300 GLY A O 1
ATOM 2341 N N . ASP A 1 301 ? 23.073 -0.410 -51.248 1.00 85.88 301 ASP A N 1
ATOM 2342 C CA . ASP A 1 301 ? 21.656 -0.509 -51.610 1.00 85.88 301 ASP A CA 1
ATOM 2343 C C . ASP A 1 301 ? 21.268 -1.886 -52.186 1.00 85.88 301 ASP A C 1
ATOM 2345 O O . ASP A 1 301 ? 20.204 -2.024 -52.791 1.00 85.88 301 ASP A O 1
ATOM 2349 N N . LYS A 1 302 ? 22.124 -2.911 -52.030 1.00 89.38 302 LYS A N 1
ATOM 2350 C CA . LYS A 1 302 ? 21.945 -4.236 -52.649 1.00 89.38 302 LYS A CA 1
ATOM 2351 C C . LYS A 1 302 ? 21.875 -5.357 -51.618 1.00 89.38 302 LYS A C 1
ATOM 2353 O O . LYS A 1 302 ? 22.767 -5.489 -50.780 1.00 89.38 302 LYS A O 1
ATOM 2358 N N . ALA A 1 303 ? 20.866 -6.212 -51.747 1.00 89.12 303 ALA A N 1
ATOM 2359 C CA . ALA A 1 303 ? 20.779 -7.488 -51.051 1.00 89.12 303 ALA A CA 1
ATOM 2360 C C . ALA A 1 303 ? 21.744 -8.501 -51.677 1.00 89.12 303 ALA A C 1
ATOM 2362 O O . ALA A 1 303 ? 21.805 -8.636 -52.901 1.00 89.12 303 ALA A O 1
ATOM 2363 N N . VAL A 1 304 ? 22.495 -9.212 -50.839 1.00 90.56 304 VAL A N 1
ATOM 2364 C CA . VAL A 1 304 ? 23.365 -10.319 -51.236 1.00 90.56 304 VAL A CA 1
ATOM 2365 C C . VAL A 1 304 ? 22.632 -11.622 -50.950 1.00 90.56 304 VAL A C 1
ATOM 2367 O O . VAL A 1 304 ? 22.366 -11.934 -49.791 1.00 90.56 304 VAL A O 1
ATOM 2370 N N . LEU A 1 305 ? 22.317 -12.374 -52.001 1.00 90.31 305 LEU A N 1
ATOM 2371 C CA . LEU A 1 305 ? 21.615 -13.654 -51.927 1.00 90.31 305 LEU A CA 1
ATOM 2372 C C . LEU A 1 305 ? 22.537 -14.786 -52.375 1.00 90.31 305 LEU A C 1
ATOM 2374 O O . LEU A 1 305 ? 23.243 -14.627 -53.370 1.00 90.31 305 LEU A O 1
ATOM 2378 N N . LYS A 1 306 ? 22.537 -15.925 -51.686 1.00 89.56 306 LYS A N 1
ATOM 2379 C CA . LYS A 1 306 ? 23.358 -17.096 -52.023 1.00 89.56 306 LYS A CA 1
ATOM 2380 C C . LYS A 1 306 ? 22.466 -18.245 -52.473 1.00 89.56 306 LYS A C 1
ATOM 2382 O O . LYS A 1 306 ? 21.596 -18.679 -51.730 1.00 89.56 306 LYS A O 1
ATOM 2387 N N . ASP A 1 307 ? 22.665 -18.731 -53.693 1.00 86.56 307 ASP A N 1
ATOM 2388 C CA . ASP A 1 307 ? 21.913 -19.888 -54.184 1.00 86.56 307 ASP A CA 1
ATOM 2389 C C . ASP A 1 307 ? 22.460 -21.218 -53.633 1.00 86.56 307 ASP A C 1
ATOM 2391 O O . ASP A 1 307 ? 23.527 -21.275 -53.014 1.00 86.56 307 ASP A O 1
ATOM 2395 N N . ALA A 1 308 ? 21.740 -22.315 -53.886 1.00 83.62 308 ALA A N 1
ATOM 2396 C CA . ALA A 1 308 ? 22.118 -23.660 -53.441 1.00 83.62 308 ALA A CA 1
ATOM 2397 C C . ALA A 1 308 ? 23.481 -24.145 -53.982 1.00 83.62 308 ALA A C 1
ATOM 2399 O O . ALA A 1 308 ? 24.057 -25.086 -53.444 1.00 83.62 308 ALA A O 1
ATOM 2400 N N . ARG A 1 309 ? 24.022 -23.505 -55.031 1.00 82.81 309 ARG A N 1
ATOM 2401 C CA . ARG A 1 309 ? 25.349 -23.804 -55.601 1.00 82.81 309 ARG A CA 1
ATOM 2402 C C . ARG A 1 309 ? 26.448 -22.923 -55.000 1.00 82.81 309 ARG A C 1
ATOM 2404 O O . ARG A 1 309 ? 27.595 -22.989 -55.431 1.00 82.81 309 ARG A O 1
ATOM 2411 N N . GLY A 1 310 ? 26.105 -22.083 -54.024 1.00 80.88 310 GLY A N 1
ATOM 2412 C CA . GLY A 1 310 ? 27.016 -21.171 -53.348 1.00 80.88 310 GLY A CA 1
ATOM 2413 C C . GLY A 1 310 ? 27.321 -19.886 -54.116 1.00 80.88 310 GLY A C 1
ATOM 2414 O O . GLY A 1 310 ? 28.130 -19.085 -53.642 1.00 80.88 310 GLY A O 1
ATOM 2415 N N . LYS A 1 311 ? 26.680 -19.648 -55.266 1.00 86.25 311 LYS A N 1
ATOM 2416 C CA . LYS A 1 311 ? 26.884 -18.426 -56.045 1.00 86.25 311 LYS A CA 1
ATOM 2417 C C . LYS A 1 311 ? 26.118 -17.271 -55.402 1.00 86.25 311 LYS A C 1
ATOM 2419 O O . LYS A 1 311 ? 24.937 -17.387 -55.080 1.00 86.25 311 LYS A O 1
ATOM 2424 N N . GLN A 1 312 ? 26.809 -16.143 -55.235 1.00 88.88 312 GLN A N 1
ATOM 2425 C CA . GLN A 1 312 ? 26.237 -14.922 -54.675 1.00 88.88 312 GLN A CA 1
ATOM 2426 C C . GLN A 1 312 ? 25.703 -13.989 -55.765 1.00 88.88 312 GLN A C 1
ATOM 2428 O O . GLN A 1 312 ? 26.366 -13.726 -56.770 1.00 88.88 312 GLN A O 1
ATOM 2433 N N . TRP A 1 313 ? 24.524 -13.433 -55.518 1.00 86.19 313 TRP A N 1
ATOM 2434 C CA . TRP A 1 313 ? 23.828 -12.473 -56.363 1.00 86.19 313 TRP A CA 1
ATOM 2435 C C . TRP A 1 313 ? 23.649 -11.169 -55.589 1.00 86.19 313 TRP A C 1
ATOM 2437 O O . TRP A 1 313 ? 23.243 -11.196 -54.433 1.00 86.19 313 TRP A O 1
ATOM 2447 N N . LYS A 1 314 ? 23.951 -10.025 -56.215 1.00 88.50 314 LYS A N 1
ATOM 2448 C CA . LYS A 1 314 ? 23.750 -8.692 -55.624 1.00 88.50 314 LYS A CA 1
ATOM 2449 C C . LYS A 1 314 ? 22.582 -8.009 -56.324 1.00 88.50 314 LYS A C 1
ATOM 2451 O O . LYS A 1 314 ? 22.742 -7.570 -57.462 1.00 88.50 314 LYS A O 1
ATOM 2456 N N . ILE A 1 315 ? 21.433 -7.926 -55.663 1.00 87.81 315 ILE A N 1
ATOM 2457 C CA . ILE A 1 315 ? 20.195 -7.378 -56.232 1.00 87.81 315 ILE A CA 1
ATOM 2458 C C . ILE A 1 315 ? 19.880 -6.040 -55.550 1.00 87.81 315 ILE A C 1
ATOM 2460 O O . ILE A 1 315 ? 19.813 -6.010 -54.322 1.00 87.81 315 ILE A O 1
ATOM 2464 N N . PRO A 1 316 ? 19.699 -4.930 -56.291 1.00 90.12 316 PRO A N 1
ATOM 2465 C CA . PRO A 1 316 ? 19.238 -3.666 -55.716 1.00 90.12 316 PRO A CA 1
ATOM 2466 C C . PRO A 1 316 ? 17.926 -3.837 -54.944 1.00 90.12 316 PRO A C 1
ATOM 2468 O O . PRO A 1 316 ? 16.987 -4.436 -55.461 1.00 90.12 316 PRO A O 1
ATOM 2471 N N . LEU A 1 317 ? 17.830 -3.272 -53.737 1.00 88.19 317 LEU A N 1
ATOM 2472 C CA . LEU A 1 317 ? 16.638 -3.390 -52.885 1.00 88.19 317 LEU A CA 1
ATOM 2473 C C . LEU A 1 317 ? 15.375 -2.861 -53.580 1.00 88.19 317 LEU A C 1
ATOM 2475 O O . LEU A 1 317 ? 14.310 -3.451 -53.447 1.00 88.19 317 LEU A O 1
ATOM 2479 N N . ALA A 1 318 ? 15.502 -1.801 -54.384 1.00 88.25 318 ALA A N 1
ATOM 2480 C CA . ALA A 1 318 ? 14.402 -1.238 -55.173 1.00 88.25 318 ALA A CA 1
ATOM 2481 C C . ALA A 1 318 ? 13.838 -2.205 -56.234 1.00 88.25 318 ALA A C 1
ATOM 2483 O O . ALA A 1 318 ? 12.746 -1.984 -56.746 1.00 88.25 318 ALA A O 1
ATOM 2484 N N . GLN A 1 319 ? 14.580 -3.260 -56.583 1.00 89.31 319 GLN A N 1
ATOM 2485 C CA . GLN A 1 319 ? 14.145 -4.295 -57.519 1.00 89.31 319 GLN A CA 1
ATOM 2486 C C . GLN A 1 319 ? 13.526 -5.505 -56.817 1.00 89.31 319 GLN A C 1
ATOM 2488 O O . GLN A 1 319 ? 13.201 -6.463 -57.507 1.00 89.31 319 GLN A O 1
ATOM 2493 N N . LEU A 1 320 ? 13.380 -5.499 -55.492 1.00 89.00 320 LEU A N 1
ATOM 2494 C CA . LEU A 1 320 ? 12.730 -6.567 -54.734 1.00 89.00 320 LEU A CA 1
ATOM 2495 C C . LEU A 1 320 ? 11.277 -6.205 -54.405 1.00 89.00 320 LEU A C 1
ATOM 2497 O O . LEU A 1 320 ? 10.930 -5.025 -54.264 1.00 89.00 320 LEU A O 1
ATOM 2501 N N . SER A 1 321 ? 10.440 -7.233 -54.265 1.00 88.69 321 SER A N 1
ATOM 2502 C CA . SER A 1 321 ? 9.062 -7.096 -53.786 1.00 88.69 321 SER A CA 1
ATOM 2503 C C . SER A 1 321 ? 9.001 -6.410 -52.411 1.00 88.69 321 SER A C 1
ATOM 2505 O O . SER A 1 321 ? 9.996 -6.363 -51.682 1.00 88.69 321 SER A O 1
ATOM 2507 N N . ASP A 1 322 ? 7.841 -5.852 -52.051 1.00 86.94 322 ASP A N 1
ATOM 2508 C CA . ASP A 1 322 ? 7.645 -5.261 -50.718 1.00 86.94 322 ASP A CA 1
ATOM 2509 C C . ASP A 1 322 ? 7.852 -6.302 -49.606 1.00 86.94 322 ASP A C 1
ATOM 2511 O O . ASP A 1 322 ? 8.502 -6.007 -48.607 1.00 86.94 322 ASP A O 1
ATOM 2515 N N . GLU A 1 323 ? 7.395 -7.539 -49.818 1.00 88.06 323 GLU A N 1
ATOM 2516 C CA . GLU A 1 323 ? 7.563 -8.656 -48.881 1.00 88.06 323 GLU A CA 1
ATOM 2517 C C . GLU A 1 323 ? 9.041 -9.038 -48.680 1.00 88.06 323 GLU A C 1
ATOM 2519 O O . GLU A 1 323 ? 9.493 -9.247 -47.554 1.00 88.06 323 GLU A O 1
ATOM 2524 N N . ASP A 1 324 ? 9.830 -9.089 -49.756 1.00 89.69 324 ASP A N 1
ATOM 2525 C CA . ASP A 1 324 ? 11.269 -9.369 -49.675 1.00 89.69 324 ASP A CA 1
ATOM 2526 C C . ASP A 1 324 ? 12.040 -8.231 -49.001 1.00 89.69 324 ASP A C 1
ATOM 2528 O O . ASP A 1 324 ? 12.973 -8.477 -48.234 1.00 89.69 324 ASP A O 1
ATOM 2532 N N . ARG A 1 325 ? 11.659 -6.976 -49.275 1.00 89.50 325 ARG A N 1
ATOM 2533 C CA . ARG A 1 325 ? 12.243 -5.806 -48.605 1.00 89.50 325 ARG A CA 1
ATOM 2534 C C . ARG A 1 325 ? 11.934 -5.815 -47.112 1.00 89.50 325 ARG A C 1
ATOM 2536 O O . ARG A 1 325 ? 12.850 -5.597 -46.322 1.00 89.50 325 ARG A O 1
ATOM 2543 N N . LEU A 1 326 ? 10.689 -6.119 -46.748 1.00 89.06 326 LEU A N 1
ATOM 2544 C CA . LEU A 1 326 ? 10.257 -6.255 -45.362 1.00 89.06 326 LEU A CA 1
ATOM 2545 C C . LEU A 1 326 ? 11.049 -7.349 -44.641 1.00 89.06 326 LEU A C 1
ATOM 2547 O O . LEU A 1 326 ? 11.571 -7.118 -43.554 1.00 89.06 326 LEU A O 1
ATOM 2551 N N . PHE A 1 327 ? 11.209 -8.516 -45.267 1.00 89.88 327 PHE A N 1
ATOM 2552 C CA . PHE A 1 327 ? 12.010 -9.594 -44.694 1.00 89.88 327 PHE A CA 1
ATOM 2553 C C . PHE A 1 327 ? 13.468 -9.185 -44.468 1.00 89.88 327 PHE A C 1
ATOM 2555 O O . PHE A 1 327 ? 14.018 -9.455 -43.406 1.00 89.88 327 PHE A O 1
ATOM 2562 N N . ILE A 1 328 ? 14.099 -8.520 -45.442 1.00 89.56 328 ILE A N 1
ATOM 2563 C CA . ILE A 1 328 ? 15.487 -8.048 -45.308 1.00 89.56 328 ILE A CA 1
ATOM 2564 C C . ILE A 1 328 ? 15.630 -7.044 -44.162 1.00 89.56 328 ILE A C 1
ATOM 2566 O O . ILE A 1 328 ? 16.648 -7.050 -43.468 1.00 89.56 328 ILE A O 1
ATOM 2570 N N . GLU A 1 329 ? 14.647 -6.161 -43.994 1.00 90.06 329 GLU A N 1
ATOM 2571 C CA . GLU A 1 329 ? 14.622 -5.178 -42.914 1.00 90.06 329 GLU A CA 1
ATOM 2572 C C . GLU A 1 329 ? 14.487 -5.861 -41.549 1.00 90.06 329 GLU A C 1
ATOM 2574 O O . GLU A 1 329 ? 15.321 -5.636 -40.675 1.00 90.06 329 GLU A O 1
ATOM 2579 N N . LEU A 1 330 ? 13.520 -6.773 -41.396 1.00 90.94 330 LEU A N 1
ATOM 2580 C CA . LEU A 1 330 ? 13.310 -7.550 -40.169 1.00 90.94 330 LEU A CA 1
ATOM 2581 C C . LEU A 1 330 ? 14.500 -8.459 -39.826 1.00 90.94 330 LEU A C 1
ATOM 2583 O O . LEU A 1 330 ? 14.861 -8.576 -38.661 1.00 90.94 330 LEU A O 1
ATOM 2587 N N . ALA A 1 331 ? 15.176 -9.026 -40.829 1.00 90.06 331 ALA A N 1
ATOM 2588 C CA . ALA A 1 331 ? 16.387 -9.831 -40.652 1.00 90.06 331 ALA A CA 1
ATOM 2589 C C . ALA A 1 331 ? 17.618 -9.013 -40.207 1.00 90.06 331 ALA A C 1
ATOM 2591 O O . ALA A 1 331 ? 18.691 -9.574 -39.973 1.00 90.06 331 ALA A O 1
ATOM 2592 N N . ARG A 1 332 ? 17.501 -7.683 -40.132 1.00 90.88 332 ARG A N 1
ATOM 2593 C CA . ARG A 1 332 ? 18.574 -6.765 -39.734 1.00 90.88 332 ARG A CA 1
ATOM 2594 C C . ARG A 1 332 ? 18.074 -5.794 -38.664 1.00 90.88 332 ARG A C 1
ATOM 2596 O O . ARG A 1 332 ? 18.041 -4.585 -38.917 1.00 90.88 332 ARG A O 1
ATOM 2603 N N . PRO A 1 333 ? 17.696 -6.304 -37.480 1.00 93.25 333 PRO A N 1
ATOM 2604 C CA . PRO A 1 333 ? 17.185 -5.455 -36.425 1.00 93.25 333 PRO A CA 1
ATOM 2605 C C . PRO A 1 333 ? 18.221 -4.405 -35.996 1.00 93.25 333 PRO A C 1
ATOM 2607 O O . PRO A 1 333 ? 19.431 -4.670 -36.024 1.00 93.25 333 PRO A O 1
ATOM 2610 N N . PRO A 1 334 ? 17.766 -3.207 -35.602 1.00 94.62 334 PRO A N 1
ATOM 2611 C CA . PRO A 1 334 ? 18.637 -2.186 -35.065 1.00 94.62 334 PRO A CA 1
ATOM 2612 C C . PRO A 1 334 ? 19.192 -2.612 -33.706 1.00 94.62 334 PRO A C 1
ATOM 2614 O O . PRO A 1 334 ? 18.509 -3.263 -32.922 1.00 94.62 334 PRO A O 1
ATOM 2617 N N . THR A 1 335 ? 20.413 -2.178 -33.409 1.00 95.44 335 THR A N 1
ATOM 2618 C CA . THR A 1 335 ? 20.965 -2.228 -32.051 1.00 95.44 335 THR A CA 1
ATOM 2619 C C . THR A 1 335 ? 20.850 -0.863 -31.397 1.00 95.44 335 THR A C 1
ATOM 2621 O O . THR A 1 335 ? 21.006 0.171 -32.062 1.00 95.44 335 THR A O 1
ATOM 2624 N N . PHE A 1 336 ? 20.606 -0.848 -30.092 1.00 97.62 336 PHE A N 1
ATOM 2625 C CA . PHE A 1 336 ? 20.359 0.361 -29.325 1.00 97.62 336 PHE A CA 1
ATOM 2626 C C . PHE A 1 336 ? 21.418 0.590 -28.254 1.00 97.62 336 PHE A C 1
ATOM 2628 O O . PHE A 1 336 ? 21.981 -0.324 -27.661 1.00 97.62 336 PHE A O 1
ATOM 2635 N N . ASN A 1 337 ? 21.648 1.863 -27.955 1.00 98.00 337 ASN A N 1
ATOM 2636 C CA . ASN A 1 337 ? 22.078 2.265 -26.633 1.00 98.00 337 ASN A CA 1
ATOM 2637 C C . ASN A 1 337 ? 20.817 2.387 -25.771 1.00 98.00 337 ASN A C 1
ATOM 2639 O O . ASN A 1 337 ? 19.999 3.279 -26.017 1.00 98.00 337 ASN A O 1
ATOM 2643 N N . ILE A 1 338 ? 20.654 1.469 -24.819 1.00 98.38 338 ILE A N 1
ATOM 2644 C CA . ILE A 1 338 ? 19.521 1.421 -23.893 1.00 98.38 338 ILE A CA 1
ATOM 2645 C C . ILE A 1 338 ? 19.958 2.047 -22.568 1.00 98.38 338 ILE A C 1
ATOM 2647 O O . ILE A 1 338 ? 20.722 1.456 -21.807 1.00 98.38 338 ILE A O 1
ATOM 2651 N N . ASP A 1 339 ? 19.456 3.247 -22.298 1.00 98.19 339 ASP A N 1
ATOM 2652 C CA . ASP A 1 339 ? 19.727 4.014 -21.086 1.00 98.19 339 ASP A CA 1
ATOM 2653 C C . ASP A 1 339 ? 18.499 3.974 -20.169 1.00 98.19 339 ASP A C 1
ATOM 2655 O O . ASP A 1 339 ? 17.543 4.736 -20.334 1.00 98.19 339 ASP A O 1
ATOM 2659 N N . PHE A 1 340 ? 18.497 3.035 -19.222 1.00 98.56 340 PHE A N 1
ATOM 2660 C CA . PHE A 1 340 ? 17.507 3.015 -18.150 1.00 98.56 340 PHE A CA 1
ATOM 2661 C C . PHE A 1 340 ? 17.895 4.034 -17.079 1.00 98.56 340 PHE A C 1
ATOM 2663 O O . PHE A 1 340 ? 18.961 3.939 -16.467 1.00 98.56 340 PHE A O 1
ATOM 2670 N N . PHE A 1 341 ? 17.000 4.975 -16.801 1.00 98.31 341 PHE A N 1
ATOM 2671 C CA . PHE A 1 341 ? 17.237 6.037 -15.838 1.00 98.31 341 PHE A CA 1
ATOM 2672 C C . PHE A 1 341 ? 16.238 5.994 -14.684 1.00 98.31 341 PHE A C 1
ATOM 2674 O O . PHE A 1 341 ? 15.117 5.493 -14.778 1.00 98.31 341 PHE A O 1
ATOM 2681 N N . LYS A 1 342 ? 16.653 6.597 -13.571 1.00 97.62 342 LYS A N 1
ATOM 2682 C CA . LYS A 1 342 ? 15.800 6.851 -12.415 1.00 97.62 342 LYS A CA 1
ATOM 2683 C C . LYS A 1 342 ? 16.005 8.277 -11.926 1.00 97.62 342 LYS A C 1
ATOM 2685 O O . LYS A 1 342 ? 17.137 8.750 -11.835 1.00 97.62 342 LYS A O 1
ATOM 2690 N N . LYS A 1 343 ? 14.917 8.953 -11.580 1.00 97.69 343 LYS A N 1
ATOM 2691 C CA . LYS A 1 343 ? 14.928 10.226 -10.850 1.00 97.69 343 LYS A CA 1
ATOM 2692 C C . LYS A 1 343 ? 14.450 9.943 -9.437 1.00 97.69 343 LYS A C 1
ATOM 2694 O O . LYS A 1 343 ? 13.442 9.265 -9.288 1.00 97.69 343 LYS A O 1
ATOM 2699 N N . SER A 1 344 ? 15.159 10.438 -8.427 1.00 96.06 344 SER A N 1
ATOM 2700 C CA . SER A 1 344 ? 14.815 10.206 -7.023 1.00 96.06 344 SER A CA 1
ATOM 2701 C C . SER A 1 344 ? 14.623 11.511 -6.262 1.00 96.06 344 SER A C 1
ATOM 2703 O O . SER A 1 344 ? 15.403 12.446 -6.446 1.00 96.06 344 SER A O 1
ATOM 2705 N N . ALA A 1 345 ? 13.650 11.542 -5.359 1.00 95.56 345 ALA A N 1
ATOM 2706 C CA . ALA A 1 345 ? 13.475 12.592 -4.365 1.00 95.56 345 ALA A CA 1
ATOM 2707 C C . ALA A 1 345 ? 13.196 11.966 -2.995 1.00 95.56 345 ALA A C 1
ATOM 2709 O O . ALA A 1 345 ? 12.479 10.975 -2.899 1.00 95.56 345 ALA A O 1
ATOM 2710 N N . THR A 1 346 ? 13.739 12.549 -1.931 1.00 92.12 346 THR A N 1
ATOM 2711 C CA . THR A 1 346 ? 13.449 12.116 -0.557 1.00 92.12 346 THR A CA 1
ATOM 2712 C C . THR A 1 346 ? 12.364 13.008 0.031 1.00 92.12 346 THR A C 1
ATOM 2714 O O . THR A 1 346 ? 12.411 14.226 -0.155 1.00 92.12 346 THR A O 1
ATOM 2717 N N . ARG A 1 347 ? 11.405 12.433 0.761 1.00 86.38 347 ARG A N 1
ATOM 2718 C CA . ARG A 1 347 ? 10.433 13.217 1.537 1.00 86.38 347 ARG A CA 1
ATOM 2719 C C . ARG A 1 347 ? 10.934 13.409 2.963 1.00 86.38 347 ARG A C 1
ATOM 2721 O O . ARG A 1 347 ? 11.366 12.452 3.601 1.00 86.38 347 ARG A O 1
ATOM 2728 N N . SER A 1 348 ? 10.836 14.637 3.467 1.00 81.94 348 SER A N 1
ATOM 2729 C CA . SER A 1 348 ? 10.933 14.884 4.904 1.00 81.94 348 SER A CA 1
ATOM 2730 C C . SER A 1 348 ? 9.573 14.599 5.516 1.00 81.94 348 SER A C 1
ATOM 2732 O O . SER A 1 348 ? 8.588 15.225 5.132 1.00 81.94 348 SER A O 1
ATOM 2734 N N . ILE A 1 349 ? 9.521 13.662 6.452 1.00 86.62 349 ILE A N 1
ATOM 2735 C CA . ILE A 1 349 ? 8.321 13.414 7.239 1.00 86.62 349 ILE A CA 1
ATOM 2736 C C . ILE A 1 349 ? 8.413 14.249 8.506 1.00 86.62 349 ILE A C 1
ATOM 2738 O O . ILE A 1 349 ? 9.423 14.215 9.209 1.00 86.62 349 ILE A O 1
ATOM 2742 N N . ASP A 1 350 ? 7.367 15.026 8.775 1.00 87.81 350 ASP A N 1
ATOM 2743 C CA . ASP A 1 350 ? 7.235 15.693 10.061 1.00 87.81 350 ASP A CA 1
ATOM 2744 C C . ASP A 1 350 ? 7.016 14.610 11.126 1.00 87.81 350 ASP A C 1
ATOM 2746 O O . ASP A 1 350 ? 6.030 13.870 11.084 1.00 87.81 350 ASP A O 1
ATOM 2750 N N . ALA A 1 351 ? 7.978 14.481 12.036 1.00 84.88 351 ALA A N 1
ATOM 2751 C CA . ALA A 1 351 ? 7.920 13.544 13.153 1.00 84.88 351 ALA A CA 1
ATOM 2752 C C . ALA A 1 351 ? 6.936 14.012 14.231 1.00 84.88 351 ALA A C 1
ATOM 2754 O O . ALA A 1 351 ? 6.400 13.213 14.993 1.00 84.88 351 ALA A O 1
ATOM 2755 N N . GLY A 1 352 ? 6.684 15.319 14.283 1.00 87.50 352 GLY A N 1
ATOM 2756 C CA . GLY A 1 352 ? 5.927 15.945 15.345 1.00 87.50 352 GLY A CA 1
ATOM 2757 C C . GLY A 1 352 ? 6.758 16.247 16.589 1.00 87.50 352 GLY A C 1
ATOM 2758 O O . GLY A 1 352 ? 7.905 15.826 16.726 1.00 87.50 352 GLY A O 1
ATOM 2759 N N . PRO A 1 353 ? 6.179 17.018 17.521 1.00 90.06 353 PRO A N 1
ATOM 2760 C CA . PRO A 1 353 ? 6.879 17.497 18.707 1.00 90.06 353 PRO A CA 1
ATOM 2761 C C . PRO A 1 353 ? 6.923 16.475 19.853 1.00 90.06 353 PRO A C 1
ATOM 2763 O O . PRO A 1 353 ? 7.514 16.774 20.887 1.00 90.06 353 PRO A O 1
ATOM 2766 N N . PHE A 1 354 ? 6.266 15.319 19.706 1.00 88.88 354 PHE A N 1
ATOM 2767 C CA . PHE A 1 354 ? 6.193 14.283 20.743 1.00 88.88 354 PHE A CA 1
ATOM 2768 C C . PHE A 1 354 ? 6.924 12.993 20.356 1.00 88.88 354 PHE A C 1
ATOM 2770 O O . PHE A 1 354 ? 6.951 12.074 21.169 1.00 88.88 354 PHE A O 1
ATOM 2777 N N . ALA A 1 355 ? 7.522 12.942 19.158 1.00 81.12 355 ALA A N 1
ATOM 2778 C CA . ALA A 1 355 ? 8.324 11.809 18.720 1.00 81.12 355 ALA A CA 1
ATOM 2779 C C . ALA A 1 355 ? 9.452 11.562 19.722 1.00 81.12 355 ALA A C 1
ATOM 2781 O O . ALA A 1 355 ? 10.253 12.457 20.017 1.00 81.12 355 ALA A O 1
ATOM 2782 N N . SER A 1 356 ? 9.489 10.349 20.261 1.00 74.75 356 SER A N 1
ATOM 2783 C CA . SER A 1 356 ? 10.472 9.967 21.273 1.00 74.75 356 SER A CA 1
ATOM 2784 C C . SER A 1 356 ? 11.853 9.726 20.659 1.00 74.75 356 SER A C 1
ATOM 2786 O O . SER A 1 356 ? 12.877 9.966 21.303 1.00 74.75 356 SER A O 1
ATOM 2788 N N . ASP A 1 357 ? 11.880 9.301 19.393 1.00 77.62 357 ASP A N 1
ATOM 2789 C CA . ASP A 1 357 ? 13.089 9.012 18.635 1.00 77.62 357 ASP A CA 1
ATOM 2790 C C . ASP A 1 357 ? 12.831 9.144 17.125 1.00 77.62 357 ASP A C 1
ATOM 2792 O O . ASP A 1 357 ? 11.948 8.511 16.551 1.00 77.62 357 ASP A O 1
ATOM 2796 N N . LEU A 1 358 ? 13.640 9.955 16.442 1.00 79.81 358 LEU A N 1
ATOM 2797 C CA . LEU A 1 358 ? 13.477 10.206 15.009 1.00 79.81 358 LEU A CA 1
ATOM 2798 C C . LEU A 1 358 ? 13.811 8.990 14.133 1.00 79.81 358 LEU A C 1
ATOM 2800 O O . LEU A 1 358 ? 13.468 8.993 12.952 1.00 79.81 358 LEU A O 1
ATOM 2804 N N . ARG A 1 359 ? 14.442 7.942 14.682 1.00 79.25 359 ARG A N 1
ATOM 2805 C CA . ARG A 1 359 ? 14.665 6.674 13.965 1.00 79.25 359 ARG A CA 1
ATOM 2806 C C . ARG A 1 359 ? 13.357 5.985 13.567 1.00 79.25 359 ARG A C 1
ATOM 2808 O O . ARG A 1 359 ? 13.340 5.276 12.563 1.00 79.25 359 ARG A O 1
ATOM 2815 N N . TRP A 1 360 ? 12.260 6.249 14.283 1.00 74.25 360 TRP A N 1
ATOM 2816 C CA . TRP A 1 360 ? 10.926 5.721 13.967 1.00 74.25 360 TRP A CA 1
ATOM 2817 C C . TRP A 1 360 ? 10.298 6.338 12.722 1.00 74.25 360 TRP A C 1
ATOM 2819 O O . TRP A 1 360 ? 9.356 5.784 12.153 1.00 74.25 360 TRP A O 1
ATOM 2829 N N . VAL A 1 361 ? 10.816 7.483 12.287 1.00 84.00 361 VAL A N 1
ATOM 2830 C CA . VAL A 1 361 ? 10.296 8.185 11.126 1.00 84.00 361 VAL A CA 1
ATOM 2831 C C . VAL A 1 361 ? 10.797 7.480 9.865 1.00 84.00 361 VAL A C 1
ATOM 2833 O O . VAL A 1 361 ? 12.009 7.420 9.628 1.00 84.00 361 VAL A O 1
ATOM 2836 N N . PRO A 1 362 ? 9.897 6.947 9.022 1.00 88.31 362 PRO A N 1
ATOM 2837 C CA . PRO A 1 362 ? 10.317 6.234 7.835 1.00 88.31 362 PRO A CA 1
ATOM 2838 C C . PRO A 1 362 ? 10.965 7.198 6.847 1.00 88.31 362 PRO A C 1
ATOM 2840 O O . PRO A 1 362 ? 10.507 8.324 6.633 1.00 88.31 362 PRO A O 1
ATOM 2843 N N . ARG A 1 363 ? 12.030 6.734 6.193 1.00 90.44 363 ARG A N 1
ATOM 2844 C CA . ARG A 1 363 ? 12.611 7.446 5.055 1.00 90.44 363 ARG A CA 1
ATOM 2845 C C . ARG A 1 363 ? 11.880 7.025 3.800 1.00 90.44 363 ARG A C 1
ATOM 2847 O O . ARG A 1 363 ? 11.910 5.857 3.423 1.00 90.44 363 ARG A O 1
ATOM 2854 N N . ILE A 1 364 ? 11.254 7.999 3.155 1.00 92.00 364 ILE A N 1
ATOM 2855 C CA . ILE A 1 364 ? 10.495 7.782 1.932 1.00 92.00 364 ILE A CA 1
ATOM 2856 C C . ILE A 1 364 ? 11.282 8.320 0.745 1.00 92.00 364 ILE A C 1
ATOM 2858 O O . ILE A 1 364 ? 11.644 9.500 0.705 1.00 92.00 364 ILE A O 1
ATOM 2862 N N . TYR A 1 365 ? 11.500 7.450 -0.234 1.00 94.56 365 TYR A N 1
ATOM 2863 C CA . TYR A 1 365 ? 12.144 7.761 -1.498 1.00 94.56 365 TYR A CA 1
ATOM 2864 C C . TYR A 1 365 ? 11.126 7.639 -2.629 1.00 94.56 365 TYR A C 1
ATOM 2866 O O . TYR A 1 365 ? 10.631 6.555 -2.928 1.00 94.56 365 TYR A O 1
ATOM 2874 N N . ASP A 1 366 ? 10.841 8.756 -3.282 1.00 95.69 366 ASP A N 1
ATOM 2875 C CA . ASP A 1 366 ? 10.048 8.798 -4.500 1.00 95.69 366 ASP A CA 1
ATOM 2876 C C . ASP A 1 366 ? 10.954 8.581 -5.705 1.00 95.69 366 ASP A C 1
ATOM 2878 O O . ASP A 1 366 ? 11.895 9.347 -5.914 1.00 95.69 366 ASP A O 1
ATOM 2882 N N . TYR A 1 367 ? 10.635 7.588 -6.526 1.00 97.88 367 TYR A N 1
ATOM 2883 C CA . TYR A 1 367 ? 11.309 7.307 -7.783 1.00 97.88 367 TYR A CA 1
ATOM 2884 C C . TYR A 1 367 ? 10.388 7.542 -8.977 1.00 97.88 367 TYR A C 1
ATOM 2886 O O . TYR A 1 367 ? 9.198 7.254 -8.924 1.00 97.88 367 TYR A O 1
ATOM 2894 N N . ILE A 1 368 ? 10.957 8.031 -10.073 1.00 98.50 368 ILE A N 1
ATOM 2895 C CA . ILE A 1 368 ? 10.377 7.929 -11.415 1.00 98.50 368 ILE A CA 1
ATOM 2896 C C . ILE A 1 368 ? 11.385 7.165 -12.259 1.00 98.50 368 ILE A C 1
ATOM 2898 O O . ILE A 1 368 ? 12.536 7.597 -12.382 1.00 98.50 368 ILE A O 1
ATOM 2902 N N . PHE A 1 369 ? 10.955 6.038 -12.813 1.00 98.69 369 PHE A N 1
ATOM 2903 C CA . PHE A 1 369 ? 11.759 5.202 -13.696 1.00 98.69 369 PHE A CA 1
ATOM 2904 C C . PHE A 1 369 ? 11.428 5.506 -15.152 1.00 98.69 369 PHE A C 1
ATOM 2906 O O . PHE A 1 369 ? 10.318 5.929 -15.475 1.00 98.69 369 PHE A O 1
ATOM 2913 N N . GLY A 1 370 ? 12.398 5.308 -16.032 1.00 98.62 370 GLY A N 1
ATOM 2914 C CA . GLY A 1 370 ? 12.182 5.458 -17.457 1.00 98.62 370 GLY A CA 1
ATOM 2915 C C . GLY A 1 370 ? 13.325 4.892 -18.268 1.00 98.62 370 GLY A C 1
ATOM 2916 O O . GLY A 1 370 ? 14.342 4.443 -17.738 1.00 98.62 370 GLY A O 1
ATOM 2917 N N . VAL A 1 371 ? 13.139 4.916 -19.577 1.00 98.69 371 VAL A N 1
ATOM 2918 C CA . VAL A 1 371 ? 14.115 4.414 -20.532 1.00 98.69 371 VAL A CA 1
ATOM 2919 C C . VAL A 1 371 ? 14.271 5.402 -21.673 1.00 98.69 371 VAL A C 1
ATOM 2921 O O . VAL A 1 371 ? 13.294 5.984 -22.143 1.00 98.69 371 VAL A O 1
ATOM 2924 N N . ARG A 1 372 ? 15.512 5.574 -22.119 1.00 98.62 372 ARG A N 1
ATOM 2925 C CA . ARG A 1 372 ? 15.872 6.258 -23.354 1.00 98.62 372 ARG A CA 1
ATOM 2926 C C . ARG A 1 372 ? 16.599 5.279 -24.267 1.00 98.62 372 ARG A C 1
ATOM 2928 O O . ARG A 1 372 ? 17.575 4.653 -23.867 1.00 98.62 372 ARG A O 1
ATOM 2935 N N . LEU A 1 373 ? 16.143 5.174 -25.505 1.00 98.25 373 LEU A N 1
ATOM 2936 C CA . LEU A 1 373 ? 16.752 4.363 -26.548 1.00 98.25 373 LEU A CA 1
ATOM 2937 C C . LEU A 1 373 ? 17.316 5.270 -27.629 1.00 98.25 373 LEU A C 1
ATOM 2939 O O . LEU A 1 373 ? 16.680 6.244 -28.035 1.00 98.25 373 LEU A O 1
ATOM 2943 N N . LYS A 1 374 ? 18.504 4.925 -28.123 1.00 97.81 374 LYS A N 1
ATOM 2944 C CA . LYS A 1 374 ? 19.106 5.548 -29.302 1.00 97.81 374 LYS A CA 1
ATOM 2945 C C . LYS A 1 374 ? 19.684 4.480 -30.211 1.00 97.81 374 LYS A C 1
ATOM 2947 O O . LYS A 1 374 ? 20.514 3.694 -29.765 1.00 97.81 374 LYS A O 1
ATOM 2952 N N . GLN A 1 375 ? 19.278 4.469 -31.475 1.00 97.31 375 GLN A N 1
ATOM 2953 C CA . GLN A 1 375 ? 19.826 3.535 -32.455 1.00 97.31 375 GLN A CA 1
ATOM 2954 C C . GLN A 1 375 ? 21.338 3.763 -32.637 1.00 97.31 375 GLN A C 1
ATOM 2956 O O . GLN A 1 375 ? 21.791 4.892 -32.841 1.00 97.31 375 GLN A O 1
ATOM 2961 N N . MET A 1 376 ? 22.111 2.677 -32.586 1.00 96.38 376 MET A N 1
ATOM 2962 C CA . MET A 1 376 ? 23.569 2.661 -32.756 1.00 96.38 376 MET A CA 1
ATOM 2963 C C . MET A 1 376 ? 23.988 2.005 -34.070 1.00 96.38 376 MET A C 1
ATOM 2965 O O . MET A 1 376 ? 24.960 2.426 -34.698 1.00 96.38 376 MET A O 1
ATOM 2969 N N . SER A 1 377 ? 23.253 0.983 -34.508 1.00 91.38 377 SER A N 1
ATOM 2970 C CA . SER A 1 377 ? 23.478 0.329 -35.796 1.00 91.38 377 SER A CA 1
ATOM 2971 C C . SER A 1 377 ? 23.180 1.265 -36.968 1.00 91.38 377 SER A C 1
ATOM 2973 O O . SER A 1 377 ? 22.156 1.951 -36.982 1.00 91.38 377 SER A O 1
ATOM 2975 N N . ALA A 1 378 ? 24.009 1.211 -38.007 1.00 83.44 378 ALA A N 1
ATOM 2976 C CA . ALA A 1 378 ? 23.720 1.867 -39.275 1.00 83.44 378 ALA A CA 1
ATOM 2977 C C . ALA A 1 378 ? 22.625 1.114 -40.051 1.00 83.44 378 ALA A C 1
ATOM 2979 O O . ALA A 1 378 ? 22.691 -0.104 -40.212 1.00 83.44 378 ALA A O 1
ATOM 2980 N N . GLY A 1 379 ? 21.654 1.842 -40.594 1.00 82.88 379 GLY A N 1
ATOM 2981 C CA . GLY A 1 379 ? 20.569 1.268 -41.389 1.00 82.88 379 GLY A CA 1
ATOM 2982 C C . GLY A 1 379 ? 19.232 1.919 -41.072 1.00 82.88 379 GLY A C 1
ATOM 2983 O O . GLY A 1 379 ? 19.081 2.569 -40.041 1.00 82.88 379 GLY A O 1
ATOM 2984 N N . LYS A 1 380 ? 18.273 1.767 -41.982 1.00 85.94 380 LYS A N 1
ATOM 2985 C CA . LYS A 1 380 ? 16.883 2.137 -41.717 1.00 85.94 380 LYS A CA 1
ATOM 2986 C C . LYS A 1 380 ? 16.155 0.921 -41.168 1.00 85.94 380 LYS A C 1
ATOM 2988 O O . LYS A 1 380 ? 16.418 -0.187 -41.627 1.00 85.94 380 LYS A O 1
ATOM 2993 N N . TYR A 1 381 ? 15.268 1.173 -40.220 1.00 91.06 381 TYR A N 1
ATOM 2994 C CA . TYR A 1 381 ? 14.342 0.187 -39.697 1.00 91.06 381 TYR A CA 1
ATOM 2995 C C . TYR A 1 381 ? 13.008 0.891 -39.455 1.00 91.06 381 TYR A C 1
ATOM 2997 O O . TYR A 1 381 ? 12.795 1.518 -38.425 1.00 91.06 381 TYR A O 1
ATOM 3005 N N . ASN A 1 382 ? 12.150 0.878 -40.464 1.00 90.62 382 ASN A N 1
ATOM 3006 C CA . ASN A 1 382 ? 10.898 1.629 -40.534 1.00 90.62 382 ASN A CA 1
ATOM 3007 C C . ASN A 1 382 ? 9.710 0.801 -40.029 1.00 90.62 382 ASN A C 1
ATOM 3009 O O . ASN A 1 382 ? 8.578 1.039 -40.440 1.00 90.62 382 ASN A O 1
ATOM 3013 N N . GLN A 1 383 ? 9.980 -0.193 -39.186 1.00 93.88 383 GLN A N 1
ATOM 3014 C CA . GLN A 1 383 ? 8.957 -1.012 -38.553 1.00 93.88 383 GLN A CA 1
ATOM 3015 C C . GLN A 1 383 ? 8.729 -0.505 -37.131 1.00 93.88 383 GLN A C 1
ATOM 3017 O O . GLN A 1 383 ? 9.651 0.013 -36.490 1.00 93.88 383 GLN A O 1
ATOM 3022 N N . GLU A 1 384 ? 7.495 -0.641 -36.655 1.00 96.19 384 GLU A N 1
ATOM 3023 C CA . GLU A 1 384 ? 7.157 -0.288 -35.284 1.00 96.19 384 GLU A CA 1
ATOM 3024 C C . GLU A 1 384 ? 7.881 -1.222 -34.308 1.00 96.19 384 GLU A C 1
ATOM 3026 O O . GLU A 1 384 ? 7.983 -2.434 -34.512 1.00 96.19 384 GLU A O 1
ATOM 3031 N N . LEU A 1 385 ? 8.402 -0.622 -33.246 1.00 98.19 385 LEU A N 1
ATOM 3032 C CA . LEU A 1 385 ? 9.077 -1.290 -32.153 1.00 98.19 385 LEU A CA 1
ATOM 3033 C C . LEU A 1 385 ? 8.282 -1.068 -30.880 1.00 98.19 385 LEU A C 1
ATOM 3035 O O . LEU A 1 385 ? 7.952 0.068 -30.535 1.00 98.19 385 LEU A O 1
ATOM 3039 N N . LYS A 1 386 ? 8.047 -2.150 -30.147 1.00 98.44 386 LYS A N 1
ATOM 3040 C CA . LYS A 1 386 ? 7.520 -2.115 -28.789 1.00 98.44 386 LYS A CA 1
ATOM 3041 C C . LYS A 1 386 ? 8.681 -2.144 -27.804 1.00 98.44 386 LYS A C 1
ATOM 3043 O O . LYS A 1 386 ? 9.560 -2.997 -27.890 1.00 98.44 386 LYS A O 1
ATOM 3048 N N . VAL A 1 387 ? 8.665 -1.236 -26.840 1.00 98.62 387 VAL A N 1
ATOM 3049 C CA . VAL A 1 387 ? 9.607 -1.203 -25.725 1.00 98.62 387 VAL A CA 1
ATOM 3050 C C . VAL A 1 387 ? 8.842 -1.440 -24.438 1.00 98.62 387 VAL A C 1
ATOM 3052 O O . VAL A 1 387 ? 7.895 -0.719 -24.142 1.00 98.62 387 VAL A O 1
ATOM 3055 N N . GLU A 1 388 ? 9.283 -2.412 -23.655 1.00 98.69 388 GLU A N 1
ATOM 3056 C CA . GLU A 1 388 ? 8.808 -2.654 -22.295 1.00 98.69 388 GLU A CA 1
ATOM 3057 C C . GLU A 1 388 ? 9.950 -2.371 -21.326 1.00 98.69 388 GLU A C 1
ATOM 3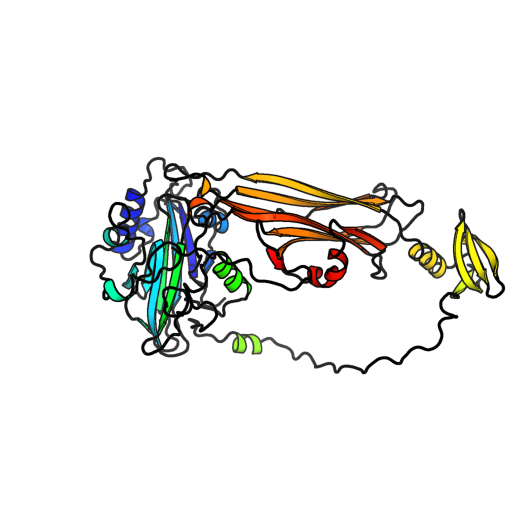059 O O . GLU A 1 388 ? 11.087 -2.765 -21.593 1.00 98.69 388 GLU A O 1
ATOM 3064 N N . TYR A 1 389 ? 9.667 -1.737 -20.189 1.00 98.75 389 TYR A N 1
ATOM 3065 C CA . TYR A 1 389 ? 10.595 -1.739 -19.064 1.00 98.75 389 TYR A CA 1
ATOM 3066 C C . TYR A 1 389 ? 9.936 -2.265 -17.793 1.00 98.75 389 TYR A C 1
ATOM 3068 O O . TYR A 1 389 ? 8.742 -2.083 -17.558 1.00 98.75 389 TYR A O 1
ATOM 3076 N N . PHE A 1 390 ? 10.765 -2.859 -16.940 1.00 98.81 390 PHE A N 1
ATOM 3077 C CA . PHE A 1 390 ? 10.429 -3.340 -15.609 1.00 98.81 390 PHE A CA 1
ATOM 3078 C C . PHE A 1 390 ? 11.443 -2.754 -14.630 1.00 98.81 390 PHE A C 1
ATOM 3080 O O . PHE A 1 390 ? 12.640 -3.026 -14.740 1.00 98.81 390 PHE A O 1
ATOM 3087 N N . ALA A 1 391 ? 10.979 -1.943 -13.682 1.00 98.81 391 ALA A N 1
ATOM 3088 C CA . ALA A 1 391 ? 11.804 -1.460 -12.584 1.00 98.81 391 ALA A CA 1
ATOM 3089 C C . ALA A 1 391 ? 11.726 -2.460 -11.429 1.00 98.81 391 ALA A C 1
ATOM 3091 O O . ALA A 1 391 ? 10.636 -2.807 -10.970 1.00 98.81 391 ALA A O 1
ATOM 3092 N N . ILE A 1 392 ? 12.880 -2.925 -10.963 1.00 98.62 392 ILE A N 1
ATOM 3093 C CA . ILE A 1 392 ? 12.986 -3.981 -9.961 1.00 98.62 392 ILE A CA 1
ATOM 3094 C C . ILE A 1 392 ? 13.535 -3.397 -8.662 1.00 98.62 392 ILE A C 1
ATOM 3096 O O . ILE A 1 392 ? 14.539 -2.681 -8.646 1.00 98.62 392 ILE A O 1
ATOM 3100 N N . GLY A 1 393 ? 12.859 -3.704 -7.567 1.00 98.12 393 GLY A N 1
ATOM 3101 C CA . GLY A 1 393 ? 13.260 -3.418 -6.203 1.00 98.12 393 GLY A CA 1
ATOM 3102 C C . GLY A 1 393 ? 13.893 -4.640 -5.560 1.00 98.12 393 GLY A C 1
ATOM 3103 O O . GLY A 1 393 ? 13.721 -5.762 -6.028 1.00 98.12 393 GLY A O 1
ATOM 3104 N N . GLU A 1 394 ? 14.612 -4.406 -4.480 1.00 96.31 394 GLU A N 1
ATOM 3105 C CA . GLU A 1 394 ? 15.166 -5.422 -3.596 1.00 96.31 394 GLU A CA 1
ATOM 3106 C C . GLU A 1 394 ? 14.735 -5.116 -2.170 1.00 96.31 394 GLU A C 1
ATOM 3108 O O . GLU A 1 394 ? 14.677 -3.951 -1.757 1.00 96.31 394 GLU A O 1
ATOM 3113 N N . GLU A 1 395 ? 14.503 -6.173 -1.407 1.00 92.69 395 GLU A N 1
ATOM 3114 C CA . GLU A 1 395 ? 14.391 -6.066 0.037 1.00 92.69 395 GLU A CA 1
ATOM 3115 C C . GLU A 1 395 ? 15.724 -5.620 0.646 1.00 92.69 395 GLU A C 1
ATOM 3117 O O . GLU A 1 395 ? 16.821 -6.015 0.238 1.00 92.69 395 GLU A O 1
ATOM 3122 N N . ILE A 1 396 ? 15.637 -4.786 1.670 1.00 89.94 396 ILE A N 1
ATOM 3123 C CA . ILE A 1 396 ? 16.769 -4.498 2.539 1.00 89.94 396 ILE A CA 1
ATOM 3124 C C . ILE A 1 396 ? 16.895 -5.654 3.535 1.00 89.94 396 ILE A C 1
ATOM 3126 O O . ILE A 1 396 ? 15.949 -5.936 4.267 1.00 89.94 396 ILE A O 1
ATOM 3130 N N . ASN A 1 397 ? 18.070 -6.294 3.572 1.00 81.94 397 ASN A N 1
ATOM 3131 C CA . ASN A 1 397 ? 18.356 -7.470 4.406 1.00 81.94 397 ASN A CA 1
ATOM 3132 C C . ASN A 1 397 ? 17.412 -8.665 4.151 1.00 81.94 397 ASN A C 1
ATOM 3134 O O . ASN A 1 397 ? 17.112 -9.424 5.071 1.00 81.94 397 ASN A O 1
ATOM 3138 N N . GLY A 1 398 ? 16.947 -8.824 2.910 1.00 85.31 398 GLY A N 1
ATOM 3139 C CA . GLY A 1 398 ? 16.148 -9.960 2.452 1.00 85.31 398 GLY A CA 1
ATOM 3140 C C . GLY A 1 398 ? 16.635 -10.488 1.103 1.00 85.31 398 GLY A C 1
ATOM 3141 O O . GLY A 1 398 ? 17.568 -9.939 0.515 1.00 85.31 398 GLY A O 1
ATOM 3142 N N . ASP A 1 399 ? 15.995 -11.555 0.627 1.00 89.19 399 ASP A N 1
ATOM 3143 C CA . ASP A 1 399 ? 16.388 -12.277 -0.591 1.00 89.19 399 ASP A CA 1
ATOM 3144 C C . ASP A 1 399 ? 15.380 -12.122 -1.742 1.00 89.19 399 ASP A C 1
ATOM 3146 O O . ASP A 1 399 ? 15.624 -12.628 -2.844 1.00 89.19 399 ASP A O 1
ATOM 3150 N N . ASN A 1 400 ? 14.249 -11.439 -1.514 1.00 93.94 400 ASN A N 1
ATOM 3151 C CA . ASN A 1 400 ? 13.251 -11.238 -2.560 1.00 93.94 400 ASN A CA 1
ATOM 3152 C C . ASN A 1 400 ? 13.431 -9.909 -3.306 1.00 93.94 400 ASN A C 1
ATOM 3154 O O . ASN A 1 400 ? 14.025 -8.934 -2.832 1.00 93.94 400 ASN A O 1
ATOM 3158 N N . TYR A 1 401 ? 12.836 -9.885 -4.493 1.00 96.88 401 TYR A N 1
ATOM 3159 C CA . TYR A 1 401 ? 12.720 -8.738 -5.378 1.00 96.88 401 TYR A CA 1
ATOM 3160 C C . TYR A 1 401 ? 11.290 -8.208 -5.378 1.00 96.88 401 TYR A C 1
ATOM 3162 O O . TYR A 1 401 ? 10.355 -8.933 -5.051 1.00 96.88 401 TYR A O 1
ATOM 3170 N N . ILE A 1 402 ? 11.103 -6.953 -5.780 1.00 97.62 402 ILE A N 1
ATOM 3171 C CA . ILE A 1 402 ? 9.787 -6.308 -5.870 1.00 97.62 402 ILE A CA 1
ATOM 3172 C C . ILE A 1 402 ? 9.598 -5.758 -7.279 1.00 97.62 402 ILE A C 1
ATOM 3174 O O . ILE A 1 402 ? 10.509 -5.137 -7.824 1.00 97.62 402 ILE A O 1
ATOM 3178 N N . LEU A 1 403 ? 8.431 -5.959 -7.896 1.00 98.31 403 LEU A N 1
ATOM 3179 C CA . LEU A 1 403 ? 8.140 -5.297 -9.171 1.00 98.31 403 LEU A CA 1
ATOM 3180 C C . LEU A 1 403 ? 7.650 -3.876 -8.881 1.00 98.31 403 LEU A C 1
ATOM 3182 O O . LEU A 1 403 ? 6.500 -3.686 -8.497 1.00 98.31 403 LEU A O 1
ATOM 3186 N N . LEU A 1 404 ? 8.529 -2.890 -9.035 1.00 98.50 404 LEU A N 1
ATOM 3187 C CA . LEU A 1 404 ? 8.274 -1.503 -8.641 1.00 98.50 404 LEU A CA 1
ATOM 3188 C C . LEU A 1 404 ? 7.427 -0.747 -9.659 1.00 98.50 404 LEU A C 1
ATOM 3190 O O . LEU A 1 404 ? 6.524 -0.002 -9.290 1.00 98.50 404 LEU A O 1
ATOM 3194 N N . ASP A 1 405 ? 7.737 -0.931 -10.936 1.00 98.69 405 ASP A N 1
ATOM 3195 C CA . ASP A 1 405 ? 7.048 -0.283 -12.046 1.00 98.69 405 ASP A CA 1
ATOM 3196 C C . ASP A 1 405 ? 7.162 -1.154 -13.292 1.00 98.69 405 ASP A C 1
ATOM 3198 O O . ASP A 1 405 ? 8.126 -1.910 -13.460 1.00 98.69 405 ASP A O 1
ATOM 3202 N N . ARG A 1 406 ? 6.181 -1.017 -14.175 1.00 98.44 406 ARG A N 1
ATOM 3203 C CA . ARG A 1 406 ? 6.176 -1.624 -15.498 1.00 98.44 406 ARG A CA 1
ATOM 3204 C C . ARG A 1 406 ? 5.485 -0.671 -16.450 1.00 98.44 406 ARG A C 1
ATOM 3206 O O . ARG A 1 406 ? 4.342 -0.292 -16.209 1.00 98.44 406 ARG A O 1
ATOM 3213 N N . GLN A 1 407 ? 6.158 -0.335 -17.540 1.00 98.44 407 GLN A N 1
ATOM 3214 C CA . GLN A 1 407 ? 5.579 0.476 -18.602 1.00 98.44 407 GLN A CA 1
ATOM 3215 C C . GLN A 1 407 ? 5.925 -0.110 -19.957 1.00 98.44 407 GLN A C 1
ATOM 3217 O O . GLN A 1 407 ? 6.929 -0.804 -20.122 1.00 98.44 407 GLN A O 1
ATOM 3222 N N . GLU A 1 408 ? 5.108 0.242 -20.936 1.00 98.19 408 GLU A N 1
ATOM 3223 C CA . GLU A 1 408 ? 5.353 -0.065 -22.331 1.00 98.19 408 GLU A CA 1
ATOM 3224 C C . GLU A 1 408 ? 5.084 1.154 -23.206 1.00 98.19 408 GLU A C 1
ATOM 3226 O O . GLU A 1 408 ? 4.315 2.050 -22.854 1.00 98.19 408 GLU A O 1
ATOM 3231 N N . SER A 1 409 ? 5.752 1.199 -24.349 1.00 98.44 409 SER A N 1
ATOM 3232 C CA . SER A 1 409 ? 5.561 2.230 -25.356 1.00 98.44 409 SER A CA 1
ATOM 3233 C C . SER A 1 409 ? 5.920 1.672 -26.727 1.00 98.44 409 SER A C 1
ATOM 3235 O O . SER A 1 409 ? 6.775 0.795 -26.830 1.00 98.44 409 SER A O 1
ATOM 3237 N N . ALA A 1 410 ? 5.285 2.180 -27.777 1.00 97.94 410 ALA A N 1
ATOM 3238 C CA . ALA A 1 410 ? 5.601 1.830 -29.154 1.00 97.94 410 ALA A CA 1
ATOM 3239 C C . ALA A 1 410 ? 6.146 3.053 -29.900 1.00 97.94 410 ALA A C 1
ATOM 3241 O O . ALA A 1 410 ? 5.725 4.184 -29.641 1.00 97.94 410 ALA A O 1
ATOM 3242 N N . PHE A 1 411 ? 7.098 2.836 -30.805 1.00 97.50 411 PHE A N 1
ATOM 3243 C CA . PHE A 1 411 ? 7.659 3.892 -31.642 1.00 97.50 411 PHE A CA 1
ATOM 3244 C C . PHE A 1 411 ? 8.203 3.339 -32.959 1.00 97.50 411 PHE A C 1
ATOM 3246 O O . PHE A 1 411 ? 8.569 2.174 -33.060 1.00 97.50 411 PHE A O 1
ATOM 3253 N N . THR A 1 412 ? 8.310 4.199 -33.969 1.00 96.88 412 THR A N 1
ATOM 3254 C CA . THR A 1 412 ? 9.039 3.897 -35.208 1.00 96.88 412 THR A CA 1
ATOM 3255 C C . THR A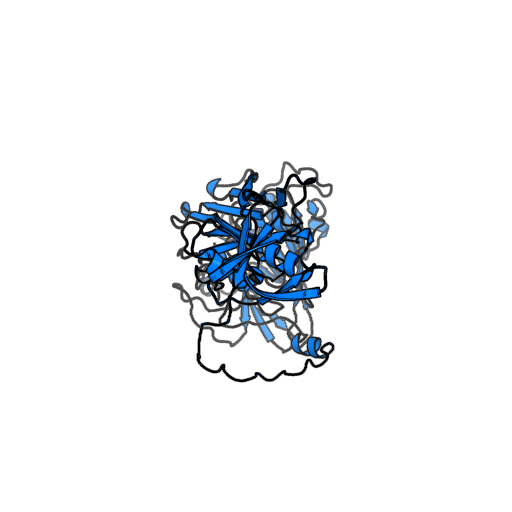 1 412 ? 10.280 4.776 -35.284 1.00 96.88 412 THR A C 1
ATOM 3257 O O . THR A 1 412 ? 10.241 5.963 -34.950 1.00 96.88 412 THR A O 1
ATOM 3260 N N . LEU A 1 413 ? 11.398 4.211 -35.726 1.00 95.12 413 LEU A N 1
ATOM 3261 C CA . LEU A 1 413 ? 12.643 4.946 -35.916 1.00 95.12 413 LEU A CA 1
ATOM 3262 C C . LEU A 1 413 ? 12.530 5.888 -37.117 1.00 95.12 413 LEU A C 1
ATOM 3264 O O . LEU A 1 413 ? 12.333 5.452 -38.249 1.00 95.12 413 LEU A O 1
ATOM 3268 N N . THR A 1 414 ? 12.671 7.191 -36.877 1.00 94.25 414 THR A N 1
ATOM 3269 C CA . THR A 1 414 ? 12.526 8.213 -37.917 1.00 94.25 414 THR A CA 1
ATOM 3270 C C . THR A 1 414 ? 13.648 9.238 -37.835 1.00 94.25 414 THR A C 1
ATOM 3272 O O . THR A 1 414 ? 14.347 9.368 -36.828 1.00 94.25 414 THR A O 1
ATOM 3275 N N . LYS A 1 415 ? 13.841 10.003 -38.910 1.00 92.44 415 LYS A N 1
ATOM 3276 C CA . LYS A 1 415 ? 14.806 11.106 -38.880 1.00 92.44 415 LYS A CA 1
ATOM 3277 C C . LYS A 1 415 ? 14.319 12.216 -37.944 1.00 92.44 415 LYS A C 1
ATOM 3279 O O . LYS A 1 415 ? 15.131 12.869 -37.296 1.00 92.44 415 LYS A O 1
ATOM 3284 N N . GLU A 1 416 ? 13.006 12.400 -37.872 1.00 93.81 416 GLU A N 1
ATOM 3285 C CA . GLU A 1 416 ? 12.300 13.417 -37.100 1.00 93.81 416 GLU A CA 1
ATOM 3286 C C . GLU A 1 416 ? 12.505 13.228 -35.593 1.00 93.81 416 GLU A C 1
ATOM 3288 O O . GLU A 1 416 ? 12.793 14.199 -34.898 1.00 93.81 416 GLU A O 1
ATOM 3293 N N . ASN A 1 417 ? 12.446 11.988 -35.092 1.00 94.44 417 ASN A N 1
ATOM 3294 C CA . ASN A 1 417 ? 12.768 11.679 -33.691 1.00 94.44 417 ASN A CA 1
ATOM 3295 C C . ASN A 1 417 ? 14.268 11.455 -33.437 1.00 94.44 417 ASN A C 1
ATOM 3297 O O . ASN A 1 417 ? 14.659 11.016 -32.355 1.00 94.44 417 ASN A O 1
ATOM 3301 N N . GLY A 1 418 ? 15.123 11.732 -34.428 1.00 95.25 418 GLY A N 1
ATOM 3302 C CA . GLY A 1 418 ? 16.568 11.555 -34.313 1.00 95.25 418 GLY A CA 1
ATOM 3303 C C . GLY A 1 418 ? 16.993 10.107 -34.058 1.00 95.25 418 GLY A C 1
ATOM 3304 O O . GLY A 1 418 ? 18.078 9.898 -33.515 1.00 95.25 418 GLY A O 1
ATOM 3305 N N . TYR A 1 419 ? 16.161 9.128 -34.432 1.00 96.69 419 TYR A N 1
ATOM 3306 C CA . TYR A 1 419 ? 16.346 7.706 -34.129 1.00 96.69 419 TYR A CA 1
ATOM 3307 C C . TYR A 1 419 ? 16.424 7.422 -32.620 1.00 96.69 419 TYR A C 1
ATOM 3309 O O . TYR A 1 419 ? 17.216 6.590 -32.161 1.00 96.69 419 TYR A O 1
ATOM 3317 N N . THR A 1 420 ? 15.621 8.157 -31.847 1.00 97.44 420 THR A N 1
ATOM 3318 C CA . THR A 1 420 ? 15.544 8.046 -30.388 1.00 97.44 420 THR A CA 1
ATOM 3319 C C . THR A 1 420 ? 14.113 7.879 -29.903 1.00 97.44 420 THR A C 1
ATOM 3321 O O . THR A 1 420 ? 13.167 8.287 -30.575 1.00 97.44 420 THR A O 1
ATOM 3324 N N . HIS A 1 421 ? 13.972 7.285 -28.720 1.00 98.31 421 HIS A N 1
ATOM 3325 C CA . HIS A 1 421 ? 12.705 7.161 -28.006 1.00 98.31 421 HIS A CA 1
ATOM 3326 C C . HIS A 1 421 ? 12.938 7.290 -26.508 1.00 98.31 421 HIS A C 1
ATOM 3328 O O . HIS A 1 421 ? 13.911 6.741 -25.997 1.00 98.31 421 HIS A O 1
ATOM 3334 N N . GLU A 1 422 ? 12.071 8.000 -25.798 1.00 98.50 422 GLU A N 1
ATOM 3335 C CA . GLU A 1 422 ? 12.159 8.146 -24.345 1.00 98.50 422 GLU A CA 1
ATOM 3336 C C . GLU A 1 422 ? 10.764 8.147 -23.732 1.00 98.50 422 GLU A C 1
ATOM 3338 O O . GLU A 1 422 ? 9.876 8.860 -24.197 1.00 98.50 422 GLU A O 1
ATOM 3343 N N . PHE A 1 423 ? 10.581 7.373 -22.666 1.00 98.69 423 PHE A N 1
ATOM 3344 C CA . PHE A 1 423 ? 9.357 7.392 -21.872 1.00 98.69 423 PHE A CA 1
ATOM 3345 C C . PHE A 1 423 ? 9.633 7.010 -20.416 1.00 98.69 423 PHE A C 1
ATOM 3347 O O . PHE A 1 423 ? 10.666 6.424 -20.083 1.00 98.69 423 PHE A O 1
ATOM 3354 N N . SER A 1 424 ? 8.703 7.371 -19.534 1.00 98.50 424 SER A N 1
ATOM 3355 C CA . SER A 1 424 ? 8.786 7.135 -18.093 1.00 98.50 424 SER A CA 1
ATOM 3356 C C . SER A 1 424 ? 7.412 6.855 -17.505 1.00 98.50 424 SER A C 1
ATOM 3358 O O . SER A 1 424 ? 6.405 7.332 -18.026 1.00 98.50 424 SER A O 1
ATOM 3360 N N . GLY A 1 425 ? 7.390 6.137 -16.391 1.00 97.94 425 GLY A N 1
ATOM 3361 C CA . GLY A 1 425 ? 6.182 5.819 -15.647 1.00 97.94 425 GLY A CA 1
ATOM 3362 C C . GLY A 1 425 ? 5.816 6.865 -14.605 1.00 97.94 425 GLY A C 1
ATOM 3363 O O . GLY A 1 425 ? 6.285 8.008 -14.609 1.00 97.94 425 GLY A O 1
ATOM 3364 N N . GLY A 1 426 ? 4.939 6.443 -13.698 1.00 96.75 426 GLY A N 1
ATOM 3365 C CA . GLY A 1 426 ? 4.509 7.238 -12.558 1.00 96.75 426 GLY A CA 1
ATOM 3366 C C . GLY A 1 426 ? 5.531 7.269 -11.421 1.00 96.75 426 GLY A C 1
ATOM 3367 O O . GLY A 1 426 ? 6.603 6.668 -11.465 1.00 96.75 426 GLY A O 1
ATOM 3368 N N . LYS A 1 427 ? 5.164 7.985 -10.359 1.00 96.19 427 LYS A N 1
ATOM 3369 C CA . LYS A 1 427 ? 5.925 8.004 -9.111 1.00 96.19 427 LYS A CA 1
ATOM 3370 C C . LYS A 1 427 ? 5.746 6.678 -8.362 1.00 96.19 427 LYS A C 1
ATOM 3372 O O . LYS A 1 427 ? 4.617 6.305 -8.056 1.00 96.19 427 LYS A O 1
ATOM 3377 N N . VAL A 1 428 ? 6.854 6.046 -7.988 1.00 97.06 428 VAL A N 1
ATOM 3378 C CA . VAL A 1 428 ? 6.916 4.879 -7.100 1.00 97.06 428 VAL A CA 1
ATOM 3379 C C . VAL A 1 428 ? 7.495 5.293 -5.755 1.00 97.06 428 VAL A C 1
ATOM 3381 O O . VAL A 1 428 ? 8.519 5.969 -5.705 1.00 97.06 428 VAL A O 1
ATOM 3384 N N . MET A 1 429 ? 6.852 4.886 -4.666 1.00 94.38 429 MET A N 1
ATOM 3385 C CA . MET A 1 429 ? 7.295 5.177 -3.307 1.00 94.38 429 MET A CA 1
ATOM 3386 C C . MET A 1 429 ? 8.022 3.964 -2.729 1.00 94.38 429 MET A C 1
ATOM 3388 O O . MET A 1 429 ? 7.410 2.909 -2.617 1.00 94.38 429 MET A O 1
ATOM 3392 N N . LEU A 1 430 ? 9.285 4.128 -2.337 1.00 94.75 430 LEU A N 1
ATOM 3393 C CA . LEU A 1 430 ? 10.024 3.144 -1.545 1.00 94.75 430 LEU A CA 1
ATOM 3394 C C . LEU A 1 430 ? 10.200 3.652 -0.124 1.00 94.75 430 LEU A C 1
ATOM 3396 O O . LEU A 1 430 ? 10.451 4.839 0.100 1.00 94.75 430 LEU A O 1
ATOM 3400 N N . GLU A 1 431 ? 10.107 2.740 0.830 1.00 91.50 431 GLU A N 1
ATOM 3401 C CA . GLU A 1 431 ? 10.192 3.051 2.247 1.00 91.50 431 GLU A CA 1
ATOM 3402 C C . GLU A 1 431 ? 11.368 2.316 2.886 1.00 91.50 431 GLU A C 1
ATOM 3404 O O . GLU A 1 431 ? 11.578 1.131 2.637 1.00 91.50 431 GLU A O 1
ATOM 3409 N N . VAL A 1 432 ? 12.117 3.012 3.740 1.00 90.81 432 VAL A N 1
ATOM 3410 C CA . VAL A 1 432 ? 13.161 2.426 4.581 1.00 90.81 432 VAL A CA 1
ATOM 3411 C C . VAL A 1 432 ? 12.871 2.745 6.037 1.00 90.81 432 VAL A C 1
ATOM 3413 O O . VAL A 1 432 ? 12.710 3.911 6.407 1.00 90.81 432 VAL A O 1
ATOM 3416 N N . ARG A 1 433 ? 12.862 1.704 6.869 1.00 86.69 433 ARG A N 1
ATOM 3417 C CA . ARG A 1 433 ? 12.591 1.783 8.301 1.00 86.69 433 ARG A CA 1
ATOM 3418 C C . ARG A 1 433 ? 13.797 1.306 9.099 1.00 86.69 433 ARG A C 1
ATOM 3420 O O . ARG A 1 433 ? 14.342 0.231 8.841 1.00 86.69 433 ARG A O 1
ATOM 3427 N N . ASP A 1 434 ? 14.171 2.092 10.098 1.00 84.25 434 ASP A N 1
ATOM 3428 C CA . ASP A 1 434 ? 15.205 1.725 11.059 1.00 84.25 434 ASP A CA 1
ATOM 3429 C C . ASP A 1 434 ? 14.550 1.187 12.338 1.00 84.25 434 ASP A C 1
ATOM 3431 O O . ASP A 1 434 ? 13.972 1.935 13.118 1.00 84.25 434 ASP A O 1
ATOM 3435 N N . TRP A 1 435 ? 14.593 -0.133 12.512 1.00 76.19 435 TRP A N 1
ATOM 3436 C CA . TRP A 1 435 ? 14.033 -0.861 13.657 1.00 76.19 435 TRP A CA 1
ATOM 3437 C C . TRP A 1 435 ? 15.136 -1.457 14.533 1.00 76.19 435 TRP A C 1
ATOM 3439 O O . TRP A 1 435 ? 14.895 -2.384 15.313 1.00 76.19 435 TRP A O 1
ATOM 3449 N N . THR A 1 436 ? 16.359 -0.938 14.414 1.00 74.06 436 THR A N 1
ATOM 3450 C CA . THR A 1 436 ? 17.522 -1.464 15.136 1.00 74.06 436 THR A CA 1
ATOM 3451 C C . THR A 1 436 ? 17.325 -1.452 16.649 1.00 74.06 436 THR A C 1
ATOM 3453 O O . THR A 1 436 ? 17.809 -2.343 17.332 1.00 74.06 436 THR A O 1
ATOM 3456 N N . PHE A 1 437 ? 16.509 -0.535 17.171 1.00 67.00 437 PHE A N 1
ATOM 3457 C CA . PHE A 1 437 ? 16.155 -0.492 18.589 1.00 67.00 437 PHE A CA 1
ATOM 3458 C C . PHE A 1 437 ? 15.384 -1.727 19.097 1.00 67.00 437 PHE A C 1
ATOM 3460 O O . PHE A 1 437 ? 15.621 -2.147 20.224 1.00 67.00 437 PHE A O 1
ATOM 3467 N N . PHE A 1 438 ? 14.471 -2.308 18.306 1.00 62.66 438 PHE A N 1
ATOM 3468 C CA . PHE A 1 438 ? 13.680 -3.471 18.746 1.00 62.66 438 PHE A CA 1
ATOM 3469 C C . PHE A 1 438 ? 14.370 -4.806 18.464 1.00 62.66 438 PHE A C 1
ATOM 3471 O O . PHE A 1 438 ? 14.152 -5.771 19.193 1.00 62.66 438 PHE A O 1
ATOM 3478 N N . ALA A 1 439 ? 15.131 -4.891 17.373 1.00 63.44 439 ALA A N 1
ATOM 3479 C CA . ALA A 1 439 ? 15.510 -6.188 16.818 1.00 63.44 439 ALA A CA 1
ATOM 3480 C C . ALA A 1 439 ? 16.805 -6.181 15.988 1.00 63.44 439 ALA A C 1
ATOM 3482 O O . ALA A 1 439 ? 16.969 -7.070 15.155 1.00 63.44 439 ALA A O 1
ATOM 3483 N N . ASP A 1 440 ? 17.672 -5.163 16.124 1.00 66.69 440 ASP A N 1
ATOM 3484 C CA . ASP A 1 440 ? 18.822 -4.941 15.219 1.00 66.69 440 ASP A CA 1
ATOM 3485 C C . ASP A 1 440 ? 18.421 -5.006 13.731 1.00 66.69 440 ASP A C 1
ATOM 3487 O O . ASP A 1 440 ? 19.169 -5.424 12.846 1.00 66.69 440 ASP A O 1
ATOM 3491 N N . LEU A 1 441 ? 17.184 -4.592 13.451 1.00 73.19 441 LEU A N 1
ATOM 3492 C CA . LEU A 1 441 ? 16.526 -4.823 12.183 1.00 73.19 441 LEU A CA 1
ATOM 3493 C C . LEU A 1 441 ? 16.477 -3.535 11.373 1.00 73.19 441 LEU A C 1
ATOM 3495 O O . LEU A 1 441 ? 15.890 -2.538 11.777 1.00 73.19 441 LEU A O 1
ATOM 3499 N N . TYR A 1 442 ? 17.047 -3.570 10.181 1.00 82.12 442 TYR A N 1
ATOM 3500 C CA . TYR A 1 442 ? 16.941 -2.491 9.211 1.00 82.12 442 TYR A CA 1
ATOM 3501 C C . TYR A 1 442 ? 16.202 -3.043 7.995 1.00 82.12 442 TYR A C 1
ATOM 3503 O O . TYR A 1 442 ? 16.657 -4.017 7.394 1.00 82.12 442 TYR A O 1
ATOM 3511 N N . LYS A 1 443 ? 15.024 -2.493 7.694 1.00 83.00 443 LYS A N 1
ATOM 3512 C CA . LYS A 1 443 ? 14.075 -3.066 6.729 1.00 83.00 443 LYS A CA 1
ATOM 3513 C C . LYS A 1 443 ? 13.581 -2.019 5.747 1.00 83.00 443 LYS A C 1
ATOM 3515 O O . LYS A 1 443 ? 13.714 -0.816 5.961 1.00 83.00 443 LYS A O 1
ATOM 3520 N N . GLY A 1 444 ? 12.971 -2.499 4.677 1.00 88.94 444 GLY A N 1
ATOM 3521 C CA . GLY A 1 444 ? 12.369 -1.669 3.654 1.00 88.94 444 GLY A CA 1
ATOM 3522 C C . GLY A 1 444 ? 12.778 -2.121 2.271 1.00 88.94 444 GLY A C 1
ATOM 3523 O O . GLY A 1 444 ? 13.246 -3.243 2.073 1.00 88.94 444 GLY A O 1
ATOM 3524 N N . GLU A 1 445 ? 12.619 -1.213 1.329 1.00 93.50 445 GLU A N 1
ATOM 3525 C CA . GLU A 1 445 ? 12.768 -1.478 -0.088 1.00 93.50 445 GLU A CA 1
ATOM 3526 C C . GLU A 1 445 ? 13.805 -0.521 -0.670 1.00 93.50 445 GLU A C 1
ATOM 3528 O O . GLU A 1 445 ? 13.869 0.664 -0.330 1.00 93.50 445 GLU A O 1
ATOM 3533 N N . LYS A 1 446 ? 14.631 -1.029 -1.578 1.00 95.19 446 LYS A N 1
ATOM 3534 C CA . LYS A 1 446 ? 15.587 -0.226 -2.342 1.00 95.19 446 LYS A CA 1
ATOM 3535 C C . LYS A 1 446 ? 15.465 -0.556 -3.821 1.00 95.19 446 LYS A C 1
ATOM 3537 O O . LYS A 1 446 ? 15.003 -1.625 -4.202 1.00 95.19 446 LYS A O 1
ATOM 3542 N N . TYR A 1 447 ? 15.925 0.353 -4.672 1.00 97.44 447 TYR A N 1
ATOM 3543 C CA . TYR A 1 447 ? 16.083 0.044 -6.089 1.00 97.44 447 TYR A CA 1
ATOM 3544 C C . TYR A 1 447 ? 17.122 -1.072 -6.274 1.00 97.44 447 TYR A C 1
ATOM 3546 O O . TYR A 1 447 ? 18.264 -0.916 -5.835 1.00 97.44 447 TYR A O 1
ATOM 3554 N N . GLY A 1 448 ? 16.721 -2.154 -6.939 1.00 96.88 448 GLY A N 1
ATOM 3555 C CA . GLY A 1 448 ? 17.537 -3.343 -7.177 1.00 96.88 448 GLY A CA 1
ATOM 3556 C C . GLY A 1 448 ? 18.016 -3.485 -8.620 1.00 96.88 448 GLY A C 1
ATOM 3557 O O . GLY A 1 448 ? 19.098 -4.006 -8.863 1.00 96.88 448 GLY A O 1
ATOM 3558 N N . GLY A 1 449 ? 17.264 -2.997 -9.608 1.00 97.94 449 GLY A N 1
ATOM 3559 C CA . GLY A 1 449 ? 17.653 -3.179 -11.001 1.00 97.94 449 GLY A CA 1
ATOM 3560 C C . GLY A 1 449 ? 16.566 -2.878 -12.017 1.00 97.94 449 GLY A C 1
ATOM 3561 O O . GLY A 1 449 ? 15.538 -2.286 -11.696 1.00 97.94 449 GLY A O 1
ATOM 3562 N N . TYR A 1 450 ? 16.800 -3.305 -13.254 1.00 98.75 450 TYR A N 1
ATOM 3563 C CA . TYR A 1 450 ? 15.858 -3.121 -14.350 1.00 98.75 450 TYR A CA 1
ATOM 3564 C C . TYR A 1 450 ? 15.971 -4.212 -15.413 1.00 98.75 450 TYR A C 1
ATOM 3566 O O . TYR A 1 450 ? 17.017 -4.852 -15.562 1.00 98.75 450 TYR A O 1
ATOM 3574 N N . LEU A 1 451 ? 14.898 -4.351 -16.186 1.00 98.81 451 LEU A N 1
ATOM 3575 C CA . LEU A 1 451 ? 14.854 -5.051 -17.465 1.00 98.81 451 LEU A CA 1
ATOM 3576 C C . LEU A 1 451 ? 14.183 -4.138 -18.496 1.00 98.81 451 LEU A C 1
ATOM 3578 O O . LEU A 1 451 ? 13.156 -3.539 -18.199 1.00 98.81 451 LEU A O 1
ATOM 3582 N N . VAL A 1 452 ? 14.747 -4.046 -19.692 1.00 98.88 452 VAL A N 1
ATOM 3583 C CA . VAL A 1 452 ? 14.189 -3.382 -20.871 1.00 98.88 452 VAL A CA 1
ATOM 3584 C C . VAL A 1 452 ? 14.206 -4.385 -22.014 1.00 98.88 452 VAL A C 1
ATOM 3586 O O . VAL A 1 452 ? 15.249 -4.976 -22.295 1.00 98.88 452 VAL A O 1
ATOM 3589 N N . LEU A 1 453 ? 13.069 -4.553 -22.678 1.00 98.69 453 LEU A N 1
ATOM 3590 C CA . LEU A 1 453 ? 12.913 -5.418 -23.843 1.00 98.69 453 LEU A CA 1
ATOM 3591 C C . LEU A 1 453 ? 12.493 -4.568 -25.035 1.00 98.69 453 LEU A C 1
ATOM 3593 O O . LEU A 1 453 ? 11.543 -3.794 -24.926 1.00 98.69 453 LEU A O 1
ATOM 3597 N N . VAL A 1 454 ? 13.180 -4.730 -26.163 1.00 98.50 454 VAL A N 1
ATOM 3598 C CA . VAL A 1 454 ? 12.782 -4.148 -27.446 1.00 98.50 454 VAL A CA 1
ATOM 3599 C C . VAL A 1 454 ? 12.301 -5.276 -28.335 1.00 98.50 454 VAL A C 1
ATOM 3601 O O . VAL A 1 454 ? 13.052 -6.207 -28.615 1.00 98.50 454 VAL A O 1
ATOM 3604 N N . THR A 1 455 ? 11.050 -5.194 -28.760 1.00 98.06 455 THR A N 1
ATOM 3605 C CA . THR A 1 455 ? 10.372 -6.216 -29.553 1.00 98.06 455 THR A CA 1
ATOM 3606 C C . THR A 1 455 ? 9.937 -5.607 -30.877 1.00 98.06 455 THR A C 1
ATOM 3608 O O . THR A 1 455 ? 9.468 -4.468 -30.902 1.00 98.06 455 THR A O 1
ATOM 3611 N N . ASP A 1 456 ? 10.096 -6.337 -31.973 1.00 96.12 456 ASP A N 1
ATOM 3612 C CA . ASP A 1 456 ? 9.575 -5.908 -33.270 1.00 96.12 456 ASP A CA 1
ATOM 3613 C C . ASP A 1 456 ? 8.126 -6.371 -33.504 1.00 96.12 456 ASP A C 1
ATOM 3615 O O . ASP A 1 456 ? 7.512 -7.048 -32.677 1.00 96.12 456 ASP A O 1
ATOM 3619 N N . GLN A 1 457 ? 7.567 -6.023 -34.662 1.00 93.12 457 GLN A N 1
ATOM 3620 C CA . GLN A 1 457 ? 6.205 -6.407 -35.044 1.00 93.12 457 GLN A CA 1
ATOM 3621 C C . GLN A 1 457 ? 5.958 -7.924 -35.161 1.00 93.12 457 GLN A C 1
ATOM 3623 O O . GLN A 1 457 ? 4.804 -8.339 -35.240 1.00 93.12 457 GLN A O 1
ATOM 3628 N N . ARG A 1 458 ? 7.004 -8.764 -35.192 1.00 93.69 458 ARG A N 1
ATOM 3629 C CA . ARG A 1 458 ? 6.866 -10.232 -35.176 1.00 93.69 458 ARG A CA 1
ATOM 3630 C C . ARG A 1 458 ? 6.672 -10.771 -33.759 1.00 93.69 458 ARG A C 1
ATOM 3632 O O . ARG A 1 458 ? 6.401 -11.956 -33.596 1.00 93.69 458 ARG A O 1
ATOM 3639 N N . GLY A 1 459 ? 6.830 -9.926 -32.740 1.00 93.44 459 GLY A N 1
ATOM 3640 C CA . GLY A 1 459 ? 6.908 -10.360 -31.349 1.00 93.44 459 GLY A CA 1
ATOM 3641 C C . GLY A 1 459 ? 8.295 -10.886 -30.962 1.00 93.44 459 GLY A C 1
ATOM 3642 O O . GLY A 1 459 ? 8.451 -11.416 -29.863 1.00 93.44 459 GLY A O 1
ATOM 3643 N N . GLU A 1 460 ? 9.306 -10.741 -31.828 1.00 95.19 460 GLU A N 1
ATOM 3644 C CA . GLU A 1 460 ? 10.676 -11.156 -31.527 1.00 95.19 460 GLU A CA 1
ATOM 3645 C C . GLU A 1 460 ? 11.397 -10.076 -30.718 1.00 95.19 460 GLU A C 1
ATOM 3647 O O . GLU A 1 460 ? 11.403 -8.903 -31.092 1.00 95.19 460 GLU A O 1
ATOM 3652 N N . ILE A 1 461 ? 12.035 -10.473 -29.614 1.00 97.06 461 ILE A N 1
ATOM 3653 C CA . ILE A 1 461 ? 12.911 -9.585 -28.845 1.00 97.06 461 ILE A CA 1
ATOM 3654 C C . ILE A 1 461 ? 14.195 -9.374 -29.651 1.00 97.06 461 ILE A C 1
ATOM 3656 O O . ILE A 1 461 ? 14.974 -10.307 -29.845 1.00 97.06 461 ILE A O 1
ATOM 3660 N N . ILE A 1 462 ? 14.417 -8.142 -30.101 1.00 96.69 462 ILE A N 1
ATOM 3661 C CA . ILE A 1 462 ? 15.541 -7.768 -30.963 1.00 96.69 462 ILE A CA 1
ATOM 3662 C C . ILE A 1 462 ? 16.699 -7.103 -30.211 1.00 96.69 462 ILE A C 1
ATOM 3664 O O . ILE A 1 462 ? 17.824 -7.105 -30.705 1.00 96.69 462 ILE A O 1
ATOM 3668 N N . ASP A 1 463 ? 16.441 -6.544 -29.025 1.00 97.62 463 ASP A N 1
ATOM 3669 C CA . ASP A 1 463 ? 17.469 -5.984 -28.145 1.00 97.62 463 ASP A CA 1
ATOM 3670 C C . ASP A 1 463 ? 17.009 -6.015 -26.677 1.00 97.62 463 ASP A C 1
ATOM 3672 O O . ASP A 1 463 ? 15.809 -5.977 -26.382 1.00 97.62 463 ASP A O 1
ATOM 3676 N N . VAL A 1 464 ? 17.962 -6.101 -25.746 1.00 98.25 464 VAL A N 1
ATOM 3677 C CA . VAL A 1 464 ? 17.703 -6.251 -24.307 1.00 98.25 464 VAL A CA 1
ATOM 3678 C C . VAL A 1 464 ? 18.683 -5.414 -23.493 1.00 98.25 464 VAL A C 1
ATOM 3680 O O . VAL A 1 464 ? 19.894 -5.613 -23.549 1.00 98.25 464 VAL A O 1
ATOM 3683 N N . GLY A 1 465 ? 18.147 -4.543 -22.639 1.00 98.31 465 GLY A N 1
ATOM 3684 C CA . GLY A 1 465 ? 18.901 -3.892 -21.569 1.00 98.31 465 GLY A CA 1
ATOM 3685 C C . GLY A 1 465 ? 18.553 -4.541 -20.237 1.00 98.31 465 GLY A C 1
ATOM 3686 O O . GLY A 1 465 ? 17.384 -4.616 -19.884 1.00 98.31 465 GLY A O 1
ATOM 3687 N N . SER A 1 466 ? 19.526 -5.018 -19.466 1.00 98.31 466 SER A N 1
ATOM 3688 C CA . SER A 1 466 ? 19.229 -5.610 -18.157 1.00 98.31 466 SER A CA 1
ATOM 3689 C C . SER A 1 466 ? 20.347 -5.369 -17.160 1.00 98.31 466 SER A C 1
ATOM 3691 O O . SER A 1 466 ? 21.524 -5.542 -17.480 1.00 98.31 466 SER A O 1
ATOM 3693 N N . SER A 1 467 ? 19.982 -5.048 -15.918 1.00 97.88 467 SER A N 1
ATOM 3694 C CA . SER A 1 467 ? 20.944 -4.989 -14.814 1.00 97.88 467 SER A CA 1
ATOM 3695 C C . SER A 1 467 ? 21.332 -6.378 -14.292 1.00 97.88 467 SER A C 1
ATOM 3697 O O . SER A 1 467 ? 22.347 -6.516 -13.613 1.00 97.88 467 SER A O 1
ATOM 3699 N N . HIS A 1 468 ? 20.540 -7.413 -14.596 1.00 96.81 468 HIS A N 1
ATOM 3700 C CA . HIS A 1 468 ? 20.760 -8.781 -14.129 1.00 96.81 468 HIS A CA 1
ATOM 3701 C C . HIS A 1 468 ? 20.580 -9.811 -15.247 1.00 96.81 468 HIS A C 1
ATOM 3703 O O . HIS A 1 468 ? 19.576 -9.822 -15.956 1.00 96.81 468 HIS A O 1
ATOM 3709 N N . LYS A 1 469 ? 21.515 -10.762 -15.348 1.00 96.94 469 LYS A N 1
ATOM 3710 C CA . LYS A 1 469 ? 21.499 -11.797 -16.400 1.00 96.94 469 LYS A CA 1
ATOM 3711 C C . LYS A 1 469 ? 20.2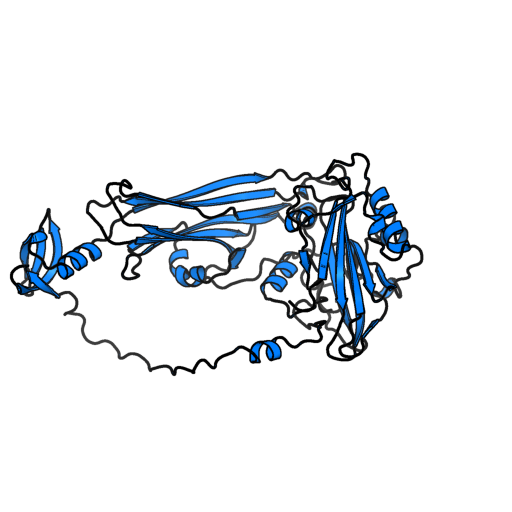74 -12.721 -16.360 1.00 96.94 469 LYS A C 1
ATOM 3713 O O . LYS A 1 469 ? 19.928 -13.291 -17.383 1.00 96.94 469 LYS A O 1
ATOM 3718 N N . TRP A 1 470 ? 19.641 -12.883 -15.198 1.00 97.00 470 TRP A N 1
ATOM 3719 C CA . TRP A 1 470 ? 18.510 -13.797 -15.007 1.00 97.00 470 TRP A CA 1
ATOM 3720 C C . TRP A 1 470 ? 17.143 -13.163 -15.314 1.00 97.00 470 TRP A C 1
ATOM 3722 O O . TRP A 1 470 ? 16.204 -13.894 -15.611 1.00 97.00 470 TRP A O 1
ATOM 3732 N N . LEU A 1 471 ? 17.025 -11.827 -15.294 1.00 97.88 471 LEU A N 1
ATOM 3733 C CA . LEU A 1 471 ? 15.748 -11.128 -15.501 1.00 97.88 471 LEU A CA 1
ATOM 3734 C C . LEU A 1 471 ? 15.080 -11.427 -16.856 1.00 97.88 471 LEU A C 1
ATOM 3736 O O . LEU A 1 471 ? 13.874 -11.670 -16.855 1.00 97.88 471 LEU A O 1
ATOM 3740 N N . PRO A 1 472 ? 15.804 -11.475 -17.997 1.00 97.81 472 PRO A N 1
ATOM 3741 C CA . PRO A 1 472 ? 15.180 -11.811 -19.277 1.00 97.81 472 PRO A CA 1
ATOM 3742 C C . PRO A 1 472 ? 14.470 -13.172 -19.262 1.00 97.81 472 PRO A C 1
ATOM 3744 O O . PRO A 1 472 ? 13.413 -13.315 -19.865 1.00 97.81 472 PRO A O 1
ATOM 3747 N N . GLY A 1 473 ? 14.996 -14.149 -18.511 1.00 97.50 473 GLY A N 1
ATOM 3748 C CA . GLY A 1 473 ? 14.417 -15.493 -18.401 1.00 97.50 473 GLY A CA 1
ATOM 3749 C C . GLY A 1 473 ? 13.082 -15.559 -17.652 1.00 97.50 473 GLY A C 1
ATOM 3750 O O . GLY A 1 473 ? 12.447 -16.610 -17.644 1.00 97.50 473 GLY A O 1
ATOM 3751 N N . ILE A 1 474 ? 12.644 -14.462 -17.024 1.00 97.62 474 ILE A N 1
ATOM 3752 C CA . ILE A 1 474 ? 11.360 -14.380 -16.313 1.00 97.62 474 ILE A CA 1
ATOM 3753 C C . ILE A 1 474 ? 10.446 -13.266 -16.847 1.00 97.62 474 ILE A C 1
ATOM 3755 O O . ILE A 1 474 ? 9.437 -12.955 -16.213 1.00 97.62 474 ILE A O 1
ATOM 3759 N N . ALA A 1 475 ? 10.772 -12.667 -17.997 1.00 97.19 475 ALA A N 1
ATOM 3760 C CA . ALA A 1 475 ? 10.032 -11.547 -18.582 1.00 97.19 475 ALA A CA 1
ATOM 3761 C C . ALA A 1 475 ? 8.518 -11.805 -18.689 1.00 97.19 475 ALA A C 1
ATOM 3763 O O . ALA A 1 475 ? 7.716 -10.976 -18.259 1.00 97.19 475 ALA A O 1
ATOM 3764 N N . ASP A 1 476 ? 8.122 -12.985 -19.175 1.00 96.31 476 ASP A N 1
ATOM 3765 C CA . ASP A 1 476 ? 6.709 -13.360 -19.324 1.00 96.31 476 ASP A CA 1
ATOM 3766 C C . ASP A 1 476 ? 5.957 -13.388 -17.994 1.00 96.31 476 ASP A C 1
ATOM 3768 O O . ASP A 1 476 ? 4.796 -12.980 -17.914 1.00 96.31 476 ASP A O 1
ATOM 3772 N N . LYS A 1 477 ? 6.635 -13.804 -16.918 1.00 97.19 477 LYS A N 1
ATOM 3773 C CA . LYS A 1 477 ? 6.061 -13.762 -15.571 1.00 97.19 477 LYS A CA 1
ATOM 3774 C C . LYS A 1 477 ? 5.874 -12.316 -15.126 1.00 97.19 477 LYS A C 1
ATOM 3776 O O . LYS A 1 477 ? 4.805 -11.976 -14.627 1.00 97.19 477 LYS A O 1
ATOM 3781 N N . LEU A 1 478 ? 6.868 -11.454 -15.360 1.00 97.75 478 LEU A N 1
ATOM 3782 C CA . LEU A 1 478 ? 6.831 -10.041 -14.970 1.00 97.75 478 LEU A CA 1
ATOM 3783 C C . LEU A 1 478 ? 5.748 -9.230 -15.697 1.00 97.75 478 LEU A C 1
ATOM 3785 O O . LEU A 1 478 ? 5.202 -8.299 -15.103 1.00 97.75 478 LEU A O 1
ATOM 3789 N N . ARG A 1 479 ? 5.390 -9.579 -16.941 1.00 96.88 479 ARG A N 1
ATOM 3790 C CA . ARG A 1 479 ? 4.306 -8.918 -17.703 1.00 96.88 479 ARG A CA 1
ATOM 3791 C C . ARG A 1 479 ? 2.952 -8.994 -17.000 1.00 96.88 479 ARG A C 1
ATOM 3793 O O . ARG A 1 479 ? 2.215 -8.013 -16.989 1.00 96.88 479 ARG A O 1
ATOM 3800 N N . ASN A 1 480 ? 2.668 -10.116 -16.342 1.00 94.81 480 ASN A N 1
ATOM 3801 C CA . ASN A 1 480 ? 1.415 -10.343 -15.612 1.00 94.81 480 ASN A CA 1
ATOM 3802 C C . ASN A 1 480 ? 1.572 -10.224 -14.089 1.00 94.81 480 ASN A C 1
ATOM 3804 O O . ASN A 1 480 ? 0.612 -10.407 -13.340 1.00 94.81 480 ASN A O 1
ATOM 3808 N N . PHE A 1 481 ? 2.778 -9.915 -13.611 1.00 97.12 481 PHE A N 1
ATOM 3809 C CA . PHE A 1 481 ? 3.055 -9.837 -12.187 1.00 97.12 481 PHE A CA 1
ATOM 3810 C C . PHE A 1 481 ? 2.453 -8.555 -11.575 1.00 97.12 481 PHE A C 1
ATOM 3812 O O . PHE A 1 481 ? 2.536 -7.483 -12.187 1.00 97.12 481 PHE A O 1
ATOM 3819 N N . PRO A 1 482 ? 1.833 -8.627 -10.385 1.00 96.31 482 PRO A N 1
ATOM 3820 C CA . PRO A 1 482 ? 1.262 -7.456 -9.725 1.00 96.31 482 PRO A CA 1
ATOM 3821 C C . PRO A 1 482 ? 2.346 -6.481 -9.239 1.00 96.31 482 PRO A C 1
ATOM 3823 O O . PRO A 1 482 ? 3.330 -6.887 -8.619 1.00 96.31 482 PRO A O 1
ATOM 3826 N N . LEU A 1 483 ? 2.144 -5.183 -9.486 1.00 96.56 483 LEU A N 1
ATOM 3827 C CA . LEU A 1 483 ? 3.040 -4.127 -9.004 1.00 96.56 483 LEU A CA 1
ATOM 3828 C C . LEU A 1 483 ? 3.072 -4.080 -7.467 1.00 96.56 483 LEU A C 1
ATOM 3830 O O . LEU A 1 483 ? 2.067 -4.336 -6.799 1.00 96.56 483 LEU A O 1
ATOM 3834 N N . GLY A 1 484 ? 4.234 -3.744 -6.911 1.00 95.06 484 GLY A N 1
ATOM 3835 C CA . GLY A 1 484 ? 4.479 -3.632 -5.472 1.00 95.06 484 GLY A CA 1
ATOM 3836 C C . GLY A 1 484 ? 4.489 -4.963 -4.717 1.00 95.06 484 GLY A C 1
ATOM 3837 O O . GLY A 1 484 ? 4.406 -4.960 -3.492 1.00 95.06 484 GLY A O 1
ATOM 3838 N N . LYS A 1 485 ? 4.531 -6.111 -5.411 1.00 95.62 485 LYS A N 1
ATOM 3839 C CA . LYS A 1 485 ? 4.571 -7.440 -4.774 1.00 95.62 485 LYS A CA 1
ATOM 3840 C C . LYS A 1 485 ? 5.950 -8.083 -4.874 1.00 95.62 485 LYS A C 1
ATOM 3842 O O . LYS A 1 485 ? 6.725 -7.768 -5.776 1.00 95.62 485 LYS A O 1
ATOM 3847 N N . HIS A 1 486 ? 6.209 -9.001 -3.947 1.00 95.56 486 HIS A N 1
ATOM 3848 C CA . HIS A 1 486 ? 7.494 -9.671 -3.784 1.00 95.56 486 HIS A CA 1
ATOM 3849 C C . HIS A 1 486 ? 7.584 -10.948 -4.624 1.00 95.56 486 HIS A C 1
ATOM 3851 O O . HIS A 1 486 ? 6.604 -11.690 -4.738 1.00 95.56 486 HIS A O 1
ATOM 3857 N N . PHE A 1 487 ? 8.752 -11.211 -5.205 1.00 96.62 487 PHE A N 1
ATOM 3858 C CA . PHE A 1 487 ? 9.050 -12.419 -5.968 1.00 96.62 487 PHE A CA 1
ATOM 3859 C C . PHE A 1 487 ? 10.497 -12.889 -5.791 1.00 96.62 487 PHE A C 1
ATOM 3861 O O . PHE A 1 487 ? 11.396 -12.097 -5.515 1.00 96.62 487 PHE A O 1
ATOM 3868 N N . ASP A 1 488 ? 10.730 -14.187 -5.977 1.00 95.44 488 ASP A N 1
ATOM 3869 C CA . ASP A 1 488 ? 12.074 -14.776 -5.981 1.00 95.44 488 ASP A CA 1
ATOM 3870 C C . ASP A 1 488 ? 12.756 -14.691 -7.364 1.00 95.44 488 ASP A C 1
ATOM 3872 O O . ASP A 1 488 ? 12.158 -14.291 -8.360 1.00 95.44 488 ASP A O 1
ATOM 3876 N N . LYS A 1 489 ? 14.015 -15.134 -7.487 1.00 95.12 489 LYS A N 1
ATOM 3877 C CA . LYS A 1 489 ? 14.755 -15.113 -8.773 1.00 95.12 489 LYS A CA 1
ATOM 3878 C C . LYS A 1 489 ? 14.118 -15.938 -9.896 1.00 95.12 489 LYS A C 1
ATOM 3880 O O . LYS A 1 489 ? 14.512 -15.796 -11.051 1.00 95.12 489 LYS A O 1
ATOM 3885 N N . THR A 1 490 ? 13.162 -16.809 -9.583 1.00 95.31 490 THR A N 1
ATOM 3886 C CA . THR A 1 490 ? 12.432 -17.608 -10.574 1.00 95.31 490 THR A CA 1
ATOM 3887 C C . THR A 1 490 ? 11.168 -16.902 -11.073 1.00 95.31 490 THR A C 1
ATOM 3889 O O . THR A 1 490 ? 10.492 -17.420 -11.966 1.00 95.31 490 THR A O 1
ATOM 3892 N N . GLY A 1 491 ? 10.838 -15.723 -10.532 1.00 95.44 491 GLY A N 1
ATOM 3893 C CA . GLY A 1 491 ? 9.623 -14.974 -10.850 1.00 95.44 491 GLY A CA 1
ATOM 3894 C C . GLY A 1 491 ? 8.378 -15.499 -10.131 1.00 95.44 491 GLY A C 1
ATOM 3895 O O . GLY A 1 491 ? 7.263 -15.174 -10.539 1.00 95.44 491 GLY A O 1
ATOM 3896 N N . ILE A 1 492 ? 8.536 -16.342 -9.104 1.00 95.94 492 ILE A N 1
ATOM 3897 C CA . ILE A 1 492 ? 7.419 -16.837 -8.293 1.00 95.94 492 ILE A CA 1
ATOM 3898 C C . ILE A 1 492 ? 7.111 -15.808 -7.210 1.00 95.94 492 ILE A C 1
ATOM 3900 O O . ILE A 1 492 ? 8.008 -15.343 -6.512 1.00 95.94 492 ILE A O 1
ATOM 3904 N N . ARG A 1 493 ? 5.828 -15.458 -7.055 1.00 95.56 493 ARG A N 1
ATOM 3905 C CA . ARG A 1 493 ? 5.372 -14.528 -6.016 1.00 95.56 493 ARG A CA 1
ATOM 3906 C C . ARG A 1 493 ? 5.634 -15.123 -4.631 1.00 95.56 493 ARG A C 1
ATOM 3908 O O . ARG A 1 493 ? 5.114 -16.201 -4.327 1.00 95.56 493 ARG A O 1
ATOM 3915 N N . THR A 1 494 ? 6.335 -14.391 -3.778 1.00 93.12 494 THR A N 1
ATOM 3916 C CA . THR A 1 494 ? 6.669 -14.771 -2.399 1.00 93.12 494 THR A CA 1
ATOM 3917 C C . THR A 1 494 ? 5.974 -13.849 -1.395 1.00 93.12 494 THR A C 1
ATOM 3919 O O . THR A 1 494 ? 5.395 -12.826 -1.763 1.00 93.12 494 THR A O 1
ATOM 3922 N N . TYR A 1 495 ? 5.939 -14.253 -0.123 1.00 87.75 495 TYR A N 1
ATOM 3923 C CA . TYR A 1 495 ? 5.513 -13.355 0.951 1.00 87.75 495 TYR A CA 1
ATOM 3924 C C . TYR A 1 495 ? 6.662 -12.401 1.299 1.00 87.75 495 TYR A C 1
ATOM 3926 O O . TYR A 1 495 ? 7.814 -12.839 1.270 1.00 87.75 495 TYR A O 1
ATOM 3934 N N . PRO A 1 496 ? 6.366 -11.147 1.686 1.00 84.25 496 PRO A N 1
ATOM 3935 C CA . PRO A 1 496 ? 7.381 -10.279 2.269 1.00 84.25 496 PRO A CA 1
ATOM 3936 C C . PRO A 1 496 ? 7.957 -10.923 3.544 1.00 84.25 496 PRO A C 1
ATOM 3938 O O . PRO A 1 496 ? 7.238 -11.655 4.238 1.00 84.25 496 PRO A O 1
ATOM 3941 N N . PRO A 1 497 ? 9.225 -10.655 3.894 1.00 76.38 497 PRO A N 1
ATOM 3942 C CA . PRO A 1 497 ? 9.869 -11.189 5.078 1.00 76.38 497 PRO A CA 1
ATOM 3943 C C . PRO A 1 497 ? 9.113 -10.716 6.312 1.00 76.38 497 PRO A C 1
ATOM 3945 O O . PRO A 1 497 ? 9.012 -9.513 6.582 1.00 76.38 497 PRO A O 1
ATOM 3948 N N . SER A 1 498 ? 8.610 -11.670 7.092 1.00 67.75 498 SER A N 1
ATOM 3949 C CA . SER A 1 498 ? 7.902 -11.378 8.334 1.00 67.75 498 SER A CA 1
ATOM 3950 C C . SER A 1 498 ? 8.817 -10.698 9.352 1.00 67.75 498 SER A C 1
ATOM 3952 O O . SER A 1 498 ? 10.050 -10.786 9.296 1.00 67.75 498 SER A O 1
ATOM 3954 N N . TYR A 1 499 ? 8.228 -9.967 10.293 1.00 69.81 499 TYR A N 1
ATOM 3955 C CA . TYR A 1 499 ? 8.955 -9.489 11.464 1.00 69.81 499 TYR A CA 1
ATOM 3956 C C . TYR A 1 499 ? 9.178 -10.665 12.421 1.00 69.81 499 TYR A C 1
ATOM 3958 O O . TYR A 1 499 ? 8.255 -11.097 13.093 1.00 69.81 499 TYR A O 1
ATOM 3966 N N . ASN A 1 500 ? 10.395 -11.205 12.471 1.00 60.41 500 ASN A N 1
ATOM 3967 C CA . ASN A 1 500 ? 10.770 -12.211 13.467 1.00 60.41 500 ASN A CA 1
ATOM 3968 C C . ASN A 1 500 ? 11.547 -11.534 14.595 1.00 60.41 500 ASN A C 1
ATOM 3970 O O . ASN A 1 500 ? 12.768 -11.642 14.660 1.00 60.41 500 ASN A O 1
ATOM 3974 N N . TYR A 1 501 ? 10.844 -10.818 15.465 1.00 63.03 501 TYR A N 1
ATOM 3975 C CA . TYR A 1 501 ? 11.398 -10.377 16.738 1.00 63.03 501 TYR A CA 1
ATOM 3976 C C . TYR A 1 501 ? 10.417 -10.739 17.849 1.00 63.03 501 TYR A C 1
ATOM 3978 O O . TYR A 1 501 ? 9.203 -10.666 17.672 1.00 63.03 501 TYR A O 1
ATOM 3986 N N . TRP A 1 502 ? 10.948 -11.220 18.967 1.00 52.78 502 TRP A N 1
ATOM 3987 C CA . TRP A 1 502 ? 10.156 -11.656 20.107 1.00 52.78 502 TRP A CA 1
ATOM 3988 C C . TRP A 1 502 ? 10.290 -10.595 21.202 1.00 52.78 502 TRP A C 1
ATOM 3990 O O . TRP A 1 502 ? 11.412 -10.303 21.610 1.00 52.78 502 TRP A O 1
ATOM 4000 N N . TYR A 1 503 ? 9.166 -10.000 21.615 1.00 50.03 503 TYR A N 1
ATOM 4001 C CA . TYR A 1 503 ? 9.087 -9.064 22.746 1.00 50.03 503 TYR A CA 1
ATOM 4002 C C . TYR A 1 503 ? 9.418 -9.726 24.078 1.00 50.03 503 TYR A C 1
ATOM 4004 O O . TYR A 1 503 ? 8.846 -10.819 24.320 1.00 50.03 503 TYR A O 1
#

pLDDT: mean 87.48, std 15.27, range [27.72, 98.88]

Radius of gyration: 31.05 Å; chains: 1; bounding box: 57×62×97 Å

Secondary structure (DSSP, 8-state):
-TT-EEEEEEEEEEETTS-B-TT--HHHHHHHHHHHHHTTS-GGGSTTEEEEEEEEEESB-EEEEEETTHHHHHTT--S-SSSEEEEEEEEE--SS-EEEEEEEEEESEEEEEETTEEEEE-B-BSSTTSBHHHHH-TT---TTHHHHTTSEETTEE-EEEEEEEE-TT--EEEEEEEEESS-SEEEEEEEEEETT----EETTTTEE-PPBEESSPPPHHHHHHHHTTS-TTSS-TTT--EE--SS-HHHHHHTT------PPPPPPPPP---TTSTT-EEEEBTTS-EEEEEEEEEETTEEEEE-TTS-EEEEEGGGB-HHHHHHHHHTSPPPEEEEEEEEEEEEPP---TT-S-GGGSPEEEEEEEEEEEEE-SSS---SEEEEEEEEEEEETTSS-EEEEEEEEEEEE--TTTTTEEEEEEEEEEEEEEEEHHHHSEEEEEEEEEEEEEEEETTS-EEEEEESSTTGGGGHHHHHHSPTT-EE-TTS-B-PPPP-----

Sequence (503 aa):
IGNDFKGTFYDLKRRSNGTRLGTTTPDKLISDVRKFVSSGWKTSKLSSYYRSINNLYATHFTTGVIPSVHAPMVFKEDTGGWLWLVHYEGQLVHMEGITFRFWGSGDDIMLVRVNGKTVLNASRNDGAPNNYADRITPHWQTPVKSTFQKYVLGSVSSVVGDWITLEPGVPLDMEVLMGETVGDFFTAALLVEVQGEEYDRIGHRLAPALPLFTTTDLTRDVVEAVRANLVPGEAGITNKVVVFRDFNPKVAAVGNVTETEETTLPDEPPKEAEAIDDKMRNWTSGAGKIVKAEFVTVIGDKAVLKDARGKQWKIPLAQLSDEDRLFIELARPPTFNIDFFKKSATRSIDAGPFASDLRWVPRIYDYIFGVRLKQMSAGKYNQELKVEYFAIGEEINGDNYILLDRQESAFTLTKENGYTHEFSGGKVMLEVRDWTFFADLYKGEKYGGYLVLVTDQRGEIIDVGSSHKWLPGIADKLRNFPLGKHFDKTGIRTYPPSYNYWY

Foldseek 3Di:
DPWWWKKKKWAQQAFQVRHGDPDDALVNLLVLLLVCVVVLNPCVSRNRTHIQPAIDTHFFKWQFKFFQQVVCVVSVHQAFRARMKMKIKTKFAAQAKFKKKKKKAWAAWKWKDKQSRTFDTRGAPPDPPRHSSCSSCVPDDFPPCVPQQQADWHPGGMTITDIDIHHRGDIIMMMMMGHHHQTQIITIFIFMDTPPDAAAQFDPSRDGQTETRGQDDQDPVNLLSNQARTAGRSHNDPPDHRHRDNDDVVVVCVVDDDDDDDDDDDDDDDDDDDPDQVQWDWWQFPVGDTDTFGFDAADDQWTWTAHPVRDIDTHGLNRTDPVVNLVRLVVDDFEKDKDKDKDKDWDDHDRDPRNPDCLSPKIKIKIKIKIKIATDDDDARFFKKKKKKWFKKDKDVDQKIFGQDIDMDIDGQDVVCVRMDMDIDDIGMWIWHDPCVQAPDTIIMDGDWMKMFIATPVRDGPYIDTPDPQVVVCVVLSVPDDHGFIDHSNSHTDRNDGPHTDD